Protein AF-A0AB34JUK5-F1 (afdb_monomer)

Nearest PDB structures (foldseek):
  9epv-assembly2_B  TM=6.800E-01  e=1.576E-07  Homo sapiens
  6e2m-assembly1_A  TM=6.430E-01  e=1.017E-07  Homo sapiens
  4o96-assembly1_A  TM=6.439E-01  e=7.305E-05  Escherichia coli O157:H7 str. Sakai
  4lrj-assembly1_A  TM=6.646E-01  e=4.458E-04  Escherichia coli O157:H7
  4lrj-assembly2_B  TM=5.880E-01  e=2.722E-04  Escherichia coli O157:H7

pLDDT: mean 75.39, std 20.02, range [23.09, 98.56]

Solvent-accessible surface area (backbone atoms only — not comparable to full-atom values): 35402 Å² total; per-residue (Å²): 104,75,46,57,36,37,39,28,45,30,59,96,86,41,74,51,77,75,66,43,81,47,79,39,55,63,90,60,52,74,63,56,50,51,51,50,49,50,62,76,40,42,78,62,54,74,77,44,100,74,80,46,77,50,79,50,60,92,61,89,77,93,75,87,81,87,78,93,77,83,88,82,86,81,88,87,84,94,86,82,85,88,81,93,77,84,84,85,89,84,85,89,50,79,70,54,55,52,50,49,50,52,49,49,50,49,46,54,49,49,51,49,49,50,50,50,49,50,50,48,52,51,48,51,52,49,48,50,51,48,52,47,50,47,49,49,46,51,52,47,47,59,54,53,42,30,83,71,78,52,84,66,48,33,40,56,48,29,51,56,15,47,75,77,29,49,81,48,79,81,81,58,79,88,76,92,69,89,84,83,81,67,49,82,47,63,42,103,81,76,46,76,73,58,73,68,68,64,98,85,54,92,72,68,50,43,68,61,71,78,42,51,36,71,57,25,45,57,48,51,56,59,73,43,36,68,57,49,52,56,33,42,78,68,47,33,38,81,41,81,24,66,88,44,62,59,54,65,53,96,90,50,63,88,86,50,34,40,50,50,81,31,34,38,29,22,50,50,84,96,52,86,48,55,72,46,47,58,36,44,36,31,67,31,47,32,52,88,63,61,75,47,50,46,61,53,9,49,56,48,50,55,41,50,51,32,32,71,74,49,30,68,88,52,61,49,31,29,34,37,42,36,24,54,26,24,35,37,44,37,33,44,30,65,46,88,59,86,96,55,58,62,42,28,31,36,30,44,68,74,30,50,43,67,40,67,69,36,36,39,40,53,52,43,61,78,63,35,45,76,82,40,62,55,44,61,40,87,76,63,90,54,52,57,56,77,74,47,76,60,99,55,31,39,30,20,33,35,69,87,38,88,47,34,29,34,40,36,20,24,59,89,46,69,45,54,66,26,51,54,49,33,63,75,57,56,95,48,78,84,53,62,28,69,31,96,82,46,59,90,85,47,47,36,50,44,34,31,26,68,45,64,38,77,67,95,49,67,71,69,46,56,84,23,52,52,44,27,46,40,101,77,4,57,58,44,51,37,40,74,72,43,30,28,54,54,45,51,41,71,95,31,48,30,33,37,68,100,46,97,34,43,31,71,51,77,54,70,44,42,41,45,54,80,46,65,45,61,75,84,62,57,56,73,61,35,46,26,73,68,55,49,53,27,46,80,65,73,33,62,44,63,53,44,59,33,40,41,32,31,6,46,31,46,40,51,41,26,48,76,70,69,48,76,79,43,63,50,48,70,67,81,46,65,70,49,31,49,51,54,52,50,53,49,34,76,75,26,68,68,39,40,54,42,43,56,46,23,59,33,84,77,62,46,48,69,62,44,41,52,53,49,53,57,52,52,54,71,72,54,75,133

Mean predicted aligned error: 18.29 Å

Structure (mmCIF, N/CA/C/O backbone):
data_AF-A0AB34JUK5-F1
#
_entry.id   AF-A0AB34JUK5-F1
#
loop_
_atom_site.group_PDB
_atom_site.id
_atom_site.type_symbol
_atom_site.label_atom_id
_atom_site.label_alt_id
_atom_site.label_comp_id
_atom_site.label_asym_id
_atom_site.label_entity_id
_atom_site.label_seq_id
_atom_site.pdbx_PDB_ins_code
_atom_site.Cartn_x
_atom_site.Cartn_y
_atom_site.Cartn_z
_atom_site.occupancy
_atom_site.B_iso_or_equiv
_atom_site.auth_seq_id
_atom_site.auth_comp_id
_atom_site.auth_asym_id
_atom_site.auth_atom_id
_atom_site.pdbx_PDB_model_num
ATOM 1 N N . MET A 1 1 ? 41.107 -34.429 24.072 1.00 58.53 1 MET A N 1
ATOM 2 C CA . MET A 1 1 ? 41.123 -33.883 25.450 1.00 58.53 1 MET A CA 1
ATOM 3 C C . MET A 1 1 ? 40.743 -34.984 26.445 1.00 58.53 1 MET A C 1
ATOM 5 O O . MET A 1 1 ? 40.212 -35.991 26.010 1.00 58.53 1 MET A O 1
ATOM 9 N N . VAL A 1 2 ? 41.072 -34.882 27.738 1.00 60.91 2 VAL A N 1
ATOM 10 C CA . VAL A 1 2 ? 40.640 -35.874 28.750 1.00 60.91 2 VAL A CA 1
ATOM 11 C C . VAL A 1 2 ? 39.761 -35.155 29.762 1.00 60.91 2 VAL A C 1
ATOM 13 O O . VAL A 1 2 ? 40.220 -34.222 30.422 1.00 60.91 2 VAL A O 1
ATOM 16 N N . ILE A 1 3 ? 38.503 -35.575 29.865 1.00 65.31 3 ILE A N 1
ATOM 17 C CA . ILE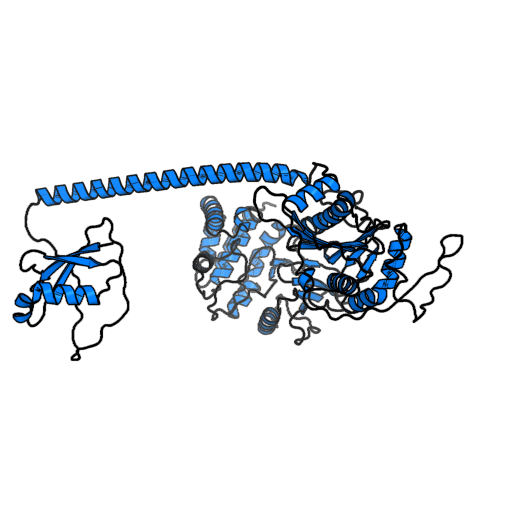 A 1 3 ? 37.527 -35.042 30.810 1.00 65.31 3 ILE A CA 1
ATOM 18 C C . ILE A 1 3 ? 37.673 -35.808 32.119 1.00 65.31 3 ILE A C 1
ATOM 20 O O . ILE A 1 3 ? 37.821 -37.027 32.154 1.00 65.31 3 ILE A O 1
ATOM 24 N N . THR A 1 4 ? 37.676 -35.074 33.220 1.00 69.56 4 THR A N 1
ATOM 25 C CA . THR A 1 4 ? 37.713 -35.644 34.561 1.00 69.56 4 THR A CA 1
ATOM 26 C C . THR A 1 4 ? 36.364 -35.425 35.223 1.00 69.56 4 THR A C 1
ATOM 28 O O . THR A 1 4 ? 35.935 -34.280 35.372 1.00 69.56 4 THR A O 1
ATOM 31 N N . VAL A 1 5 ? 35.764 -36.511 35.693 1.00 75.06 5 VAL A N 1
ATOM 32 C CA . VAL A 1 5 ? 34.534 -36.508 36.485 1.00 75.06 5 VAL A CA 1
ATOM 33 C C . VAL A 1 5 ? 34.794 -37.119 37.855 1.00 75.06 5 VAL A C 1
ATOM 35 O O . VAL A 1 5 ? 35.559 -38.075 37.992 1.00 75.06 5 VAL A O 1
ATOM 38 N N . TRP A 1 6 ? 34.164 -36.557 38.878 1.00 73.44 6 TRP A N 1
ATOM 39 C CA . TRP A 1 6 ? 34.151 -37.119 40.223 1.00 73.44 6 TRP A CA 1
ATOM 40 C C . TRP A 1 6 ? 32.820 -37.811 40.450 1.00 73.44 6 TRP A C 1
ATOM 42 O O . TRP A 1 6 ? 31.777 -37.219 40.188 1.00 73.44 6 TRP A O 1
ATOM 52 N N . VAL A 1 7 ? 32.866 -39.056 40.916 1.00 78.00 7 VAL A N 1
ATOM 53 C CA . VAL A 1 7 ? 31.690 -39.899 41.116 1.00 78.00 7 VAL A CA 1
ATOM 54 C C . VAL A 1 7 ? 31.683 -40.446 42.537 1.00 78.00 7 VAL A C 1
ATOM 56 O O . VAL A 1 7 ? 32.685 -40.988 42.992 1.00 78.00 7 VAL A O 1
ATOM 59 N N . GLN A 1 8 ? 30.558 -40.333 43.240 1.00 80.62 8 GLN A N 1
ATOM 60 C CA . GLN A 1 8 ? 30.388 -40.901 44.582 1.00 80.62 8 GLN A CA 1
ATOM 61 C C . GLN A 1 8 ? 29.107 -41.731 44.657 1.00 80.62 8 GLN A C 1
ATOM 63 O O . GLN A 1 8 ? 28.057 -41.286 44.190 1.00 80.62 8 GLN A O 1
ATOM 68 N N . LEU A 1 9 ? 29.191 -42.918 45.266 1.00 77.19 9 LEU A N 1
ATOM 69 C CA . LEU A 1 9 ? 28.022 -43.744 45.572 1.00 77.19 9 LEU A CA 1
ATOM 70 C C . LEU A 1 9 ? 27.223 -43.122 46.714 1.00 77.19 9 LEU A C 1
ATOM 72 O O . LEU A 1 9 ? 27.810 -42.648 47.683 1.00 77.19 9 LEU A O 1
ATOM 76 N N . LEU A 1 10 ? 25.897 -43.183 46.643 1.00 68.75 10 LEU A N 1
ATOM 77 C CA . LEU A 1 10 ? 25.012 -42.756 47.725 1.00 68.75 10 LEU A CA 1
ATOM 78 C C . LEU A 1 10 ? 24.139 -43.923 48.218 1.00 68.75 10 LEU A C 1
ATOM 80 O O . LEU A 1 10 ? 23.618 -44.698 47.412 1.00 68.75 10 LEU A O 1
ATOM 84 N N . ARG A 1 11 ? 23.909 -44.000 49.537 1.00 65.50 11 ARG A N 1
ATOM 85 C CA . ARG A 1 11 ? 22.884 -44.849 50.176 1.00 65.50 11 ARG A CA 1
ATOM 86 C C . ARG A 1 11 ? 21.903 -43.967 50.922 1.00 65.50 11 ARG A C 1
ATOM 88 O O . ARG A 1 11 ? 22.299 -43.244 51.830 1.00 65.50 11 ARG A O 1
ATOM 95 N N . GLY A 1 12 ? 20.629 -44.013 50.537 1.00 64.31 12 GLY A N 1
ATOM 96 C CA . GLY A 1 12 ? 19.606 -43.155 51.146 1.00 64.31 12 GLY A CA 1
ATOM 97 C C . GLY A 1 12 ? 19.957 -41.662 51.074 1.00 64.31 12 GLY A C 1
ATOM 98 O O . GLY A 1 12 ? 19.704 -40.934 52.025 1.00 64.31 12 GLY A O 1
ATOM 99 N N . GLY A 1 13 ? 20.608 -41.225 49.989 1.00 59.72 13 GLY A N 1
ATOM 100 C CA . GLY A 1 13 ? 21.050 -39.839 49.797 1.00 59.72 13 GLY A CA 1
ATOM 101 C C . GLY A 1 13 ? 22.352 -39.450 50.510 1.00 59.72 13 GLY A C 1
ATOM 102 O O . GLY A 1 13 ? 22.841 -38.346 50.289 1.00 59.72 13 GLY A O 1
ATOM 103 N N . GLN A 1 14 ? 22.955 -40.329 51.318 1.00 58.97 14 GLN A N 1
ATOM 104 C CA . GLN A 1 14 ? 24.254 -40.072 51.949 1.00 58.97 14 GLN A CA 1
ATOM 105 C C . GLN A 1 14 ? 25.402 -40.712 51.171 1.00 58.97 14 GLN A C 1
ATOM 107 O O . GLN A 1 14 ? 25.322 -41.880 50.792 1.00 58.97 14 GLN A O 1
ATOM 112 N N . GLY A 1 15 ? 26.482 -39.955 50.964 1.00 69.19 15 GLY A N 1
ATOM 113 C CA . GLY A 1 15 ? 27.690 -40.436 50.298 1.00 69.19 15 GLY A CA 1
ATOM 114 C C . GLY A 1 15 ? 28.349 -41.590 51.046 1.00 69.19 15 GLY A C 1
ATOM 115 O O . GLY A 1 15 ? 28.680 -41.469 52.223 1.00 69.19 15 GLY A O 1
ATOM 116 N N . ILE A 1 16 ? 28.551 -42.707 50.354 1.00 71.75 16 ILE A N 1
ATOM 117 C CA . ILE A 1 16 ? 29.291 -43.865 50.844 1.00 71.75 16 ILE A CA 1
ATOM 118 C C . ILE A 1 16 ? 30.715 -43.778 50.302 1.00 71.75 16 ILE A C 1
ATOM 120 O O . ILE A 1 16 ? 30.933 -43.816 49.090 1.00 71.75 16 ILE A O 1
ATOM 124 N N . GLY A 1 17 ? 31.690 -43.707 51.204 1.00 78.06 17 GLY A N 1
ATOM 125 C CA . GLY A 1 17 ? 33.100 -43.604 50.832 1.00 78.06 17 GLY A CA 1
ATOM 126 C C . GLY A 1 17 ? 33.461 -42.255 50.210 1.00 78.06 17 G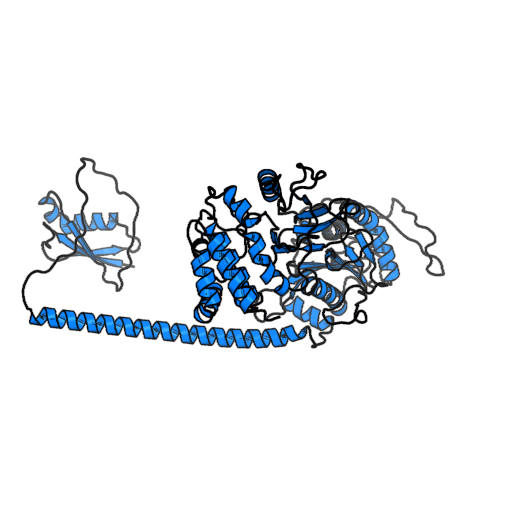LY A C 1
ATOM 127 O O . GLY A 1 17 ? 32.653 -41.331 50.158 1.00 78.06 17 GLY A O 1
ATOM 128 N N . THR A 1 18 ? 34.706 -42.116 49.771 1.00 77.50 18 THR A N 1
ATOM 129 C CA . THR A 1 18 ? 35.200 -40.902 49.110 1.00 77.50 18 THR A CA 1
ATOM 130 C C . THR A 1 18 ? 34.842 -40.901 47.621 1.00 77.50 18 THR A C 1
ATOM 132 O O . THR A 1 18 ? 34.893 -41.967 47.008 1.00 77.50 18 THR A O 1
ATOM 135 N N . PRO A 1 19 ? 34.530 -39.740 47.010 1.00 80.94 19 PRO A N 1
ATOM 136 C CA . PRO A 1 19 ? 34.344 -39.644 45.564 1.00 80.94 19 PRO A CA 1
ATOM 137 C C . PRO A 1 19 ? 35.568 -40.168 44.798 1.00 80.94 19 PRO A C 1
ATOM 139 O O . PRO A 1 19 ? 36.696 -39.749 45.068 1.00 80.94 19 PRO A O 1
ATOM 142 N N . SER A 1 20 ? 35.345 -41.049 43.824 1.00 80.88 20 SER A N 1
ATOM 143 C CA . SER A 1 20 ? 36.381 -41.535 42.911 1.00 80.88 20 SER A CA 1
ATOM 144 C C . SER A 1 20 ? 36.470 -40.652 41.677 1.00 80.88 20 SER A C 1
ATOM 146 O O . SER A 1 20 ? 35.473 -40.141 41.164 1.00 80.88 20 SER A O 1
ATOM 148 N N . LYS A 1 21 ? 37.690 -40.488 41.173 1.00 85.25 21 LYS A N 1
ATOM 149 C CA . LYS A 1 21 ? 37.976 -39.703 39.977 1.00 85.25 21 LYS A CA 1
ATOM 150 C C . LYS A 1 21 ? 38.015 -40.618 38.759 1.00 85.25 21 LYS A C 1
ATOM 152 O O . LYS A 1 21 ? 38.932 -41.423 38.634 1.00 85.25 21 LYS A O 1
ATOM 157 N N . ILE A 1 22 ? 37.086 -40.440 37.829 1.00 84.38 22 ILE A N 1
ATOM 158 C CA . ILE A 1 22 ? 37.055 -41.177 36.565 1.00 84.38 22 ILE A CA 1
ATOM 159 C C . ILE A 1 22 ? 37.508 -40.245 35.437 1.00 84.38 22 ILE A C 1
ATOM 161 O O . ILE A 1 22 ? 37.057 -39.104 35.315 1.00 84.38 22 ILE A O 1
ATOM 165 N N . LYS A 1 23 ? 38.456 -40.723 34.628 1.00 83.06 23 LYS A N 1
ATOM 166 C CA . LYS A 1 23 ? 38.954 -40.012 33.446 1.00 83.06 23 LYS A CA 1
ATOM 167 C C . LYS A 1 23 ? 38.313 -40.603 32.201 1.00 83.06 23 LYS A C 1
ATOM 169 O O . LYS A 1 23 ? 38.402 -41.807 31.985 1.00 83.06 23 LYS A O 1
ATOM 174 N N . LEU A 1 24 ? 37.723 -39.742 31.387 1.00 77.19 24 LEU A N 1
ATOM 175 C CA . LEU A 1 24 ? 37.098 -40.085 30.119 1.00 77.19 24 LEU A CA 1
ATOM 176 C C . LEU A 1 24 ? 37.814 -39.365 28.980 1.00 77.19 24 LEU A C 1
ATOM 178 O O . LEU A 1 24 ? 38.329 -38.258 29.152 1.00 77.19 24 LEU A O 1
ATOM 182 N N . ASN A 1 25 ? 37.864 -39.996 27.815 1.00 81.50 25 ASN A N 1
ATOM 183 C CA . ASN A 1 25 ? 38.419 -39.363 26.626 1.00 81.50 25 ASN A CA 1
ATOM 184 C C . ASN A 1 25 ? 37.433 -38.333 26.060 1.00 81.50 25 ASN A C 1
ATOM 186 O O . ASN A 1 25 ? 36.233 -38.378 26.321 1.00 81.50 25 ASN A O 1
ATOM 190 N N . ASP A 1 26 ? 37.944 -37.401 25.269 1.00 66.31 26 ASP A N 1
ATOM 191 C CA . ASP A 1 26 ? 37.124 -36.470 24.496 1.00 66.31 26 ASP A CA 1
ATOM 192 C C . ASP A 1 26 ? 36.125 -37.225 23.626 1.00 66.31 26 ASP A C 1
ATOM 194 O O . ASP A 1 26 ? 36.513 -38.175 22.946 1.00 66.31 26 ASP A O 1
ATOM 198 N N . GLY A 1 27 ? 34.867 -36.793 23.643 1.00 66.81 27 GLY A N 1
ATOM 199 C CA . GLY A 1 27 ? 33.792 -37.459 22.911 1.00 66.81 27 GLY A CA 1
ATOM 200 C C . GLY A 1 27 ? 33.271 -38.748 23.554 1.00 66.81 27 GLY A C 1
ATOM 201 O O . GLY A 1 27 ? 32.472 -39.424 22.918 1.00 66.81 27 GLY A O 1
ATOM 202 N N . SER A 1 28 ? 33.693 -39.084 24.783 1.00 71.06 28 SER A N 1
ATOM 203 C CA . SER A 1 28 ? 33.072 -40.182 25.543 1.00 71.06 28 SER A CA 1
ATOM 204 C C . SER A 1 28 ? 31.630 -39.830 25.894 1.00 71.06 28 SER A C 1
ATOM 206 O O . SER A 1 28 ? 31.349 -38.695 26.291 1.00 71.06 28 SER A O 1
ATOM 208 N N . ASP A 1 29 ? 30.740 -40.808 25.799 1.00 71.19 29 ASP A N 1
ATOM 209 C CA . ASP A 1 29 ? 29.319 -40.631 26.082 1.00 71.19 29 ASP A CA 1
ATOM 210 C C . ASP A 1 29 ? 28.918 -41.164 27.475 1.00 71.19 29 ASP A C 1
ATOM 212 O O . ASP A 1 29 ? 29.742 -41.513 28.332 1.00 71.19 29 ASP A O 1
ATOM 216 N N . VAL A 1 30 ? 27.611 -41.178 27.740 1.00 65.19 30 VAL A N 1
ATOM 217 C CA . VAL A 1 30 ? 27.040 -41.637 29.014 1.00 65.19 30 VAL A CA 1
ATOM 218 C C . VAL A 1 30 ? 27.307 -43.128 29.255 1.00 65.19 30 VAL A C 1
ATOM 220 O O . VAL A 1 30 ? 27.376 -43.563 30.409 1.00 65.19 30 VAL A O 1
ATOM 223 N N . ASP A 1 31 ? 27.505 -43.918 28.207 1.00 71.00 31 ASP A N 1
ATOM 224 C CA . ASP A 1 31 ? 27.699 -45.361 28.304 1.00 71.00 31 ASP A CA 1
ATOM 225 C C . ASP A 1 31 ? 29.140 -45.695 28.649 1.00 71.00 31 ASP A C 1
ATOM 227 O O . ASP A 1 31 ? 29.388 -46.562 29.497 1.00 71.00 31 ASP A O 1
ATOM 231 N N . ASP A 1 32 ? 30.078 -44.928 28.098 1.00 77.31 32 ASP A N 1
ATOM 232 C CA . ASP A 1 32 ? 31.473 -44.937 28.520 1.00 77.31 32 ASP A CA 1
ATOM 233 C C . ASP A 1 32 ? 31.603 -44.577 30.005 1.00 77.31 32 ASP A C 1
ATOM 235 O O . ASP A 1 32 ? 32.294 -45.275 30.758 1.00 77.31 32 ASP A O 1
ATOM 239 N N . LEU A 1 33 ? 30.867 -43.556 30.469 1.00 78.44 33 LEU A N 1
ATOM 240 C CA . LEU A 1 33 ? 30.806 -43.208 31.890 1.00 78.44 33 LEU A CA 1
ATOM 241 C C . LEU A 1 33 ? 30.217 -44.353 32.727 1.00 78.44 33 LEU A C 1
ATOM 243 O O . LEU A 1 33 ? 30.803 -44.741 33.739 1.00 78.44 33 LEU A O 1
ATOM 247 N N . ARG A 1 34 ? 29.087 -44.940 32.317 1.00 75.50 34 ARG A N 1
ATOM 248 C CA . ARG A 1 34 ? 28.459 -46.067 33.034 1.00 75.50 34 ARG A CA 1
ATOM 249 C C . ARG A 1 34 ? 29.386 -47.273 33.122 1.00 75.50 34 ARG A C 1
ATOM 251 O O . ARG A 1 34 ? 29.448 -47.921 34.168 1.00 75.50 34 ARG A O 1
ATOM 258 N N . LYS A 1 35 ? 30.107 -47.583 32.046 1.00 79.75 35 LYS A N 1
ATOM 259 C CA . LYS A 1 35 ? 31.078 -48.679 32.005 1.00 79.75 35 LYS A CA 1
ATOM 260 C C . LYS A 1 35 ? 32.249 -48.399 32.941 1.00 79.75 35 LYS A C 1
ATOM 262 O O . LYS A 1 35 ? 32.609 -49.277 33.722 1.00 79.75 35 LYS A O 1
ATOM 267 N N . ALA A 1 36 ? 32.782 -47.179 32.923 1.00 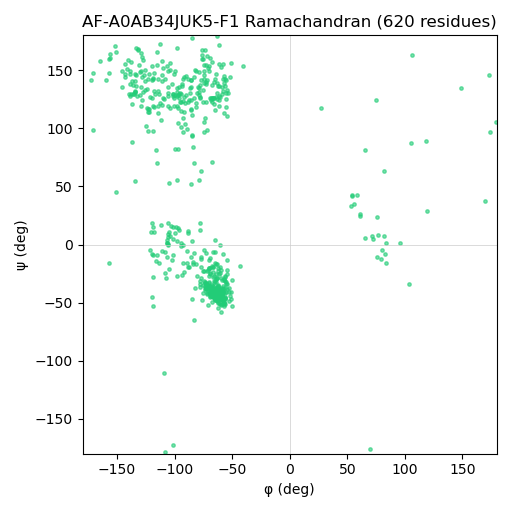82.38 36 ALA A N 1
ATOM 268 C CA . ALA A 1 36 ? 33.856 -46.770 33.819 1.00 82.38 36 ALA A CA 1
ATOM 269 C C . ALA A 1 36 ? 33.430 -46.826 35.296 1.00 82.38 36 ALA A C 1
ATOM 271 O O . ALA A 1 36 ? 34.163 -47.365 36.119 1.00 82.38 36 ALA A O 1
ATOM 272 N N . VAL A 1 37 ? 32.214 -46.376 35.628 1.00 81.19 37 VAL A N 1
ATOM 273 C CA . VAL A 1 37 ? 31.656 -46.467 36.989 1.00 81.19 37 VAL A CA 1
ATOM 274 C C . VAL A 1 37 ? 31.463 -47.921 37.422 1.00 81.19 37 VAL A C 1
ATOM 276 O O . VAL A 1 37 ? 31.803 -48.271 38.548 1.00 81.19 37 VAL A O 1
ATOM 279 N N . LYS A 1 38 ? 30.959 -48.797 36.544 1.00 80.62 38 LYS A N 1
ATOM 280 C CA . LYS A 1 38 ? 30.813 -50.228 36.861 1.00 80.62 38 LYS A CA 1
ATOM 281 C C . LYS A 1 38 ? 32.150 -50.903 37.144 1.00 80.62 38 LYS A C 1
ATOM 283 O O . LYS A 1 38 ? 32.190 -51.797 37.977 1.00 80.62 38 LYS A O 1
ATOM 288 N N . VAL A 1 39 ? 33.216 -50.499 36.455 1.00 84.94 39 VAL A N 1
ATOM 289 C CA . VAL A 1 39 ? 34.569 -51.011 36.703 1.00 84.94 39 VAL A CA 1
ATOM 290 C C . VAL A 1 39 ? 35.096 -50.481 38.035 1.00 84.94 39 VAL A C 1
ATOM 292 O O . VAL A 1 39 ? 35.480 -51.279 38.890 1.00 84.94 39 VAL A O 1
ATOM 295 N N . GLU A 1 40 ? 35.037 -49.162 38.228 1.00 86.06 40 GLU A N 1
ATOM 296 C CA . GLU A 1 40 ? 35.555 -48.465 39.412 1.00 86.06 40 GLU A CA 1
ATOM 297 C C . GLU A 1 40 ? 34.880 -48.941 40.705 1.00 86.06 40 GLU A C 1
ATOM 299 O O . GLU A 1 40 ? 35.549 -49.191 41.703 1.00 86.06 40 GLU A O 1
ATOM 304 N N . PHE A 1 41 ? 33.561 -49.142 40.667 1.00 83.06 41 PHE A N 1
ATOM 305 C CA . PHE A 1 41 ? 32.769 -49.534 41.831 1.00 83.06 41 PHE A CA 1
ATOM 306 C C . PHE A 1 41 ? 32.320 -51.002 41.801 1.00 83.06 41 PHE A C 1
ATOM 308 O O . PHE A 1 41 ? 31.391 -51.381 42.514 1.00 83.06 41 PHE A O 1
ATOM 315 N N . SER A 1 42 ? 32.961 -51.844 40.985 1.00 79.31 42 SER A N 1
ATOM 316 C CA . SER A 1 42 ? 32.562 -53.245 40.748 1.00 79.31 42 SER A CA 1
ATOM 317 C C . SER A 1 42 ? 32.377 -54.056 42.035 1.00 79.31 42 SER A C 1
ATOM 319 O O . SER A 1 42 ? 31.372 -54.748 42.185 1.00 79.31 42 SER A O 1
ATOM 321 N N . ASN A 1 43 ? 33.299 -53.926 42.992 1.00 77.75 43 ASN A N 1
ATOM 322 C CA . ASN A 1 43 ? 33.230 -54.636 44.271 1.00 77.75 43 ASN A CA 1
ATOM 323 C C . ASN A 1 43 ? 32.129 -54.091 45.196 1.00 77.75 43 ASN A C 1
ATOM 325 O O . ASN A 1 43 ? 31.493 -54.864 45.907 1.00 77.75 43 ASN A O 1
ATOM 329 N N . GLN A 1 44 ? 31.883 -52.775 45.191 1.00 74.06 44 GLN A N 1
ATOM 330 C CA . GLN A 1 44 ? 30.832 -52.177 46.020 1.00 74.06 44 GLN A CA 1
ATOM 331 C C . GLN A 1 44 ? 29.442 -52.458 45.440 1.00 74.06 44 GLN A C 1
ATOM 333 O O . GLN A 1 44 ? 28.532 -52.822 46.178 1.00 74.06 44 GLN A O 1
ATOM 338 N N . LEU A 1 45 ? 29.271 -52.366 44.119 1.00 71.50 45 LEU A N 1
ATOM 339 C CA . LEU A 1 45 ? 27.986 -52.580 43.448 1.00 71.50 45 LEU A CA 1
ATOM 340 C C . LEU A 1 45 ? 27.485 -54.031 43.544 1.00 71.50 45 LEU A C 1
ATOM 342 O O . LEU A 1 45 ? 26.281 -54.240 43.492 1.00 71.50 45 LEU A O 1
ATOM 346 N N . GLN A 1 46 ? 28.361 -55.024 43.748 1.00 68.38 46 GLN A N 1
ATOM 347 C CA . GLN A 1 46 ? 27.941 -56.415 43.993 1.00 68.38 46 GLN A CA 1
ATOM 348 C C . GLN A 1 46 ? 27.200 -56.606 45.325 1.00 68.38 46 GLN A C 1
ATOM 350 O O . GLN A 1 46 ? 26.490 -57.594 45.490 1.00 68.38 46 GLN A O 1
ATOM 355 N N . THR A 1 47 ? 27.352 -55.676 46.272 1.00 59.44 47 THR A N 1
ATOM 356 C CA . THR A 1 47 ? 26.716 -55.760 47.597 1.00 59.44 47 THR A CA 1
ATOM 357 C C . THR A 1 47 ? 25.420 -54.959 47.725 1.00 59.44 47 THR A C 1
ATOM 359 O O . THR A 1 47 ? 24.838 -54.924 48.810 1.00 59.44 47 THR A O 1
ATOM 362 N N . TYR A 1 48 ? 24.952 -54.321 46.645 1.00 58.44 48 TYR A N 1
ATOM 363 C CA . TYR A 1 48 ? 23.786 -53.438 46.676 1.00 58.44 48 TYR A CA 1
ATOM 364 C C . TYR A 1 48 ? 22.831 -53.713 45.511 1.00 58.44 48 TYR A C 1
ATOM 366 O O . TYR A 1 48 ? 23.238 -53.704 44.354 1.00 58.44 48 TYR A O 1
ATOM 374 N N . ASP A 1 49 ? 21.540 -53.859 45.816 1.00 44.78 49 ASP A N 1
ATOM 375 C CA . ASP A 1 49 ? 20.494 -54.068 44.802 1.00 44.78 49 ASP A CA 1
ATOM 376 C C . ASP A 1 49 ? 20.219 -52.803 43.960 1.00 44.78 49 ASP A C 1
ATOM 378 O O . ASP A 1 49 ? 19.704 -52.887 42.846 1.00 44.78 49 ASP A O 1
ATOM 382 N N . ALA A 1 50 ? 20.572 -51.617 44.478 1.00 50.12 50 ALA A N 1
ATOM 383 C CA . ALA A 1 50 ? 20.504 -50.336 43.775 1.00 50.12 50 ALA A CA 1
ATOM 384 C C . ALA A 1 50 ? 21.475 -49.306 44.383 1.00 50.12 50 ALA A C 1
ATOM 386 O O . ALA A 1 50 ? 21.693 -49.290 45.596 1.00 50.12 50 ALA A O 1
ATOM 387 N N . ALA A 1 51 ? 22.014 -48.408 43.554 1.00 54.56 51 ALA A N 1
ATOM 388 C CA . ALA A 1 51 ? 22.883 -47.312 43.984 1.00 54.56 51 ALA A CA 1
ATOM 389 C C . ALA A 1 51 ? 22.557 -46.010 43.239 1.00 54.56 51 ALA A C 1
ATOM 391 O O . ALA A 1 51 ? 22.183 -46.028 42.066 1.00 54.56 51 ALA A O 1
ATOM 392 N N . GLN A 1 52 ? 22.720 -44.881 43.927 1.00 56.75 52 GLN A N 1
ATOM 393 C CA . GLN A 1 52 ? 22.646 -43.540 43.342 1.00 56.75 52 GLN A CA 1
ATOM 394 C C . GLN A 1 52 ? 24.058 -42.970 43.185 1.00 56.75 52 GLN A C 1
ATOM 396 O O . GLN A 1 52 ? 24.949 -43.300 43.969 1.00 56.75 52 GLN A O 1
ATOM 401 N N . LEU A 1 53 ? 24.261 -42.119 42.179 1.00 58.38 53 LEU A N 1
ATOM 402 C CA . LEU A 1 53 ? 25.560 -41.525 41.866 1.00 58.38 53 LEU A CA 1
ATOM 403 C C . LEU A 1 53 ? 25.449 -40.006 41.866 1.00 58.38 53 LEU A C 1
ATOM 405 O O . LEU A 1 53 ? 24.538 -39.455 41.252 1.00 58.38 53 LEU A O 1
ATOM 409 N N . ASN A 1 54 ? 26.404 -39.345 42.510 1.00 51.34 54 ASN A N 1
ATOM 410 C CA . ASN A 1 54 ? 26.618 -37.912 42.348 1.00 51.34 54 ASN A CA 1
ATOM 411 C C . ASN A 1 54 ? 27.796 -37.696 41.392 1.00 51.34 54 ASN A C 1
ATOM 413 O O . ASN A 1 54 ? 28.859 -38.269 41.634 1.00 51.34 54 ASN A O 1
ATOM 417 N N . VAL A 1 55 ? 27.604 -36.920 40.320 1.00 55.38 55 VAL A N 1
ATOM 418 C CA . VAL A 1 55 ? 28.627 -36.670 39.294 1.00 55.38 55 VAL A CA 1
ATOM 419 C C . VAL A 1 55 ? 28.902 -35.175 39.191 1.00 55.38 55 VAL A C 1
ATOM 421 O O . VAL A 1 55 ? 27.981 -34.392 38.976 1.00 55.38 55 VAL A O 1
ATOM 424 N N . SER A 1 56 ? 30.169 -34.778 39.301 1.00 53.69 56 SER A N 1
ATOM 425 C CA . SER A 1 56 ? 30.588 -33.386 39.113 1.00 53.69 56 SER A CA 1
ATOM 426 C C . SER A 1 56 ? 31.837 -33.272 38.236 1.00 53.69 56 SER A C 1
ATOM 428 O O . SER A 1 56 ? 32.768 -34.079 38.319 1.00 53.69 56 SER A O 1
ATOM 430 N N . THR A 1 57 ? 31.863 -32.261 37.365 1.00 48.25 57 THR A N 1
ATOM 431 C CA . THR A 1 57 ? 33.020 -31.919 36.524 1.00 48.25 57 THR A CA 1
ATOM 432 C C . THR A 1 57 ? 33.755 -30.718 37.098 1.00 48.25 57 THR A C 1
ATOM 434 O O . THR A 1 57 ? 33.143 -29.732 37.497 1.00 48.25 57 THR A O 1
ATOM 437 N N . ALA A 1 58 ? 35.086 -30.762 37.090 1.00 43.53 58 ALA A N 1
ATOM 438 C CA . ALA A 1 58 ? 35.916 -29.633 37.502 1.00 43.53 58 ALA A CA 1
ATOM 439 C C . ALA A 1 58 ? 36.092 -28.633 36.343 1.00 43.53 58 ALA A C 1
ATOM 441 O O . ALA A 1 58 ? 37.171 -28.550 35.760 1.00 43.53 58 ALA A O 1
ATOM 442 N N . ARG A 1 59 ? 35.027 -27.911 35.979 1.00 38.47 59 ARG A N 1
ATOM 443 C CA . ARG A 1 59 ? 35.088 -26.657 35.211 1.00 38.47 59 ARG A CA 1
ATOM 444 C C . ARG A 1 59 ? 33.966 -25.729 35.671 1.00 38.47 59 ARG A C 1
ATOM 446 O O . ARG A 1 59 ? 32.856 -26.177 35.928 1.00 38.47 59 ARG A O 1
ATOM 453 N N . GLU A 1 60 ? 34.328 -24.465 35.848 1.00 39.56 60 GLU A N 1
ATOM 454 C CA . GLU A 1 60 ? 33.485 -23.368 36.318 1.00 39.56 60 GLU A CA 1
ATOM 455 C C . GLU A 1 60 ? 32.247 -23.181 35.422 1.00 39.56 60 GLU A C 1
ATOM 457 O O . GLU A 1 60 ? 32.338 -23.321 34.206 1.00 39.56 60 GLU A O 1
ATOM 462 N N . SER A 1 61 ? 31.123 -22.809 36.046 1.00 32.41 61 SER A N 1
ATOM 463 C CA . SER A 1 61 ? 29.770 -22.610 35.493 1.00 32.41 61 SER A CA 1
ATOM 464 C C . SER A 1 61 ? 28.969 -23.880 35.152 1.00 32.41 61 SER A C 1
ATOM 466 O O . SER A 1 61 ? 29.392 -24.765 34.417 1.00 32.41 61 SER A O 1
ATOM 468 N N . SER A 1 62 ? 27.781 -23.963 35.751 1.00 30.55 62 SER A N 1
ATOM 469 C CA . SER A 1 62 ? 26.754 -24.972 35.508 1.00 30.55 62 SER A CA 1
ATOM 470 C C . SER A 1 62 ? 26.059 -24.708 34.170 1.00 30.55 62 SER A C 1
ATOM 472 O O . SER A 1 62 ? 25.131 -23.902 34.111 1.00 30.55 62 SER A O 1
ATOM 474 N N . GLU A 1 63 ? 26.482 -25.391 33.112 1.00 26.20 63 GLU A N 1
ATOM 475 C CA . GLU A 1 63 ? 25.668 -25.578 31.908 1.00 26.20 63 GLU A CA 1
ATOM 476 C C . GLU A 1 63 ? 25.023 -26.968 31.945 1.00 26.20 63 GLU A C 1
ATOM 478 O O . GLU A 1 63 ? 25.675 -27.980 32.208 1.00 26.20 63 GLU A O 1
ATOM 483 N N . TYR A 1 64 ? 23.707 -26.994 31.738 1.00 30.72 64 TYR A N 1
ATOM 484 C CA . TYR A 1 64 ? 22.892 -28.202 31.714 1.00 30.72 64 TYR A CA 1
ATOM 485 C C . TYR A 1 64 ? 23.012 -28.862 30.338 1.00 30.72 64 TYR A C 1
ATOM 487 O O . TYR A 1 64 ? 22.674 -28.255 29.326 1.00 30.72 64 TYR A O 1
ATOM 495 N N . LEU A 1 65 ? 23.467 -30.113 30.304 1.00 27.33 65 LEU A N 1
ATOM 496 C CA . LEU A 1 65 ? 23.380 -30.973 29.125 1.00 27.33 65 LEU A CA 1
ATOM 497 C C . LEU A 1 65 ? 22.144 -31.867 29.271 1.00 27.33 65 LEU A C 1
ATOM 499 O O . LEU A 1 65 ? 22.153 -32.818 30.053 1.00 27.33 65 LEU A O 1
ATOM 503 N N . GLU A 1 66 ? 21.080 -31.558 28.527 1.00 26.81 66 GLU A N 1
ATOM 504 C CA . GLU A 1 66 ? 20.009 -32.518 28.243 1.00 26.81 66 GLU A CA 1
ATOM 505 C C . GLU A 1 66 ? 20.520 -33.517 27.199 1.00 26.81 66 GLU A C 1
ATOM 507 O O . GLU A 1 66 ? 20.948 -33.135 26.111 1.00 26.81 66 GLU A O 1
ATOM 512 N N . LEU A 1 67 ? 20.496 -34.806 27.536 1.00 29.39 67 LEU A N 1
ATOM 513 C CA . LEU A 1 67 ? 20.824 -35.889 26.615 1.00 29.39 67 LEU A CA 1
ATOM 514 C C . LEU A 1 67 ? 19.632 -36.837 26.545 1.00 29.39 67 LEU A C 1
ATOM 516 O O . LEU A 1 67 ? 19.425 -37.694 27.404 1.00 29.39 67 LEU A O 1
ATOM 520 N N . ASP A 1 68 ? 18.840 -36.628 25.500 1.00 28.97 68 ASP A N 1
ATOM 521 C CA . ASP A 1 68 ? 17.719 -37.464 25.103 1.00 28.97 68 ASP A CA 1
ATOM 522 C C . ASP A 1 68 ? 18.264 -38.615 24.243 1.00 28.97 68 ASP A C 1
ATOM 524 O O . ASP A 1 68 ? 18.476 -38.452 23.044 1.00 28.97 68 ASP A O 1
ATOM 528 N N . GLN A 1 69 ? 18.573 -39.764 24.859 1.00 26.75 69 GLN A N 1
ATOM 529 C CA . GLN A 1 69 ? 18.472 -41.089 24.229 1.00 26.75 69 GLN A CA 1
ATOM 530 C C . GLN A 1 69 ? 18.714 -42.236 25.220 1.00 26.75 69 GLN A C 1
ATOM 532 O O . GLN A 1 69 ? 19.523 -42.186 26.144 1.00 26.75 69 GLN A O 1
ATOM 537 N N . THR A 1 70 ? 17.928 -43.288 25.024 1.00 28.30 70 THR A N 1
ATOM 538 C CA . THR A 1 70 ? 17.728 -44.432 25.908 1.00 28.30 70 THR A CA 1
ATOM 539 C C . THR A 1 70 ? 18.787 -45.507 25.664 1.00 28.30 70 THR A C 1
ATOM 541 O O . THR A 1 70 ? 18.854 -46.069 24.576 1.00 28.30 70 THR A O 1
ATOM 544 N N . LEU A 1 71 ? 19.516 -45.914 26.704 1.00 25.50 71 LEU A N 1
ATOM 545 C CA . LEU A 1 71 ? 20.086 -47.262 26.753 1.00 25.50 71 LEU A CA 1
ATOM 546 C C . LEU A 1 71 ? 19.027 -48.217 27.302 1.00 25.50 71 LEU A C 1
ATOM 548 O O . LEU A 1 71 ? 18.868 -48.371 28.516 1.00 25.50 71 LEU A O 1
ATOM 552 N N . ASN A 1 72 ? 18.286 -48.849 26.398 1.00 26.25 72 ASN A N 1
ATOM 553 C CA . ASN A 1 72 ? 17.438 -49.981 26.736 1.00 26.25 72 ASN A CA 1
ATOM 554 C C . ASN A 1 72 ? 18.272 -51.259 26.823 1.00 26.25 72 ASN A C 1
ATOM 556 O O . ASN A 1 72 ? 19.012 -51.602 25.905 1.00 26.25 72 ASN A O 1
ATOM 560 N N . GLY A 1 73 ? 18.083 -51.988 27.920 1.00 23.09 73 GLY A N 1
ATOM 561 C CA . GLY A 1 73 ? 18.624 -53.328 28.087 1.00 23.09 73 GLY A CA 1
ATOM 562 C C . GLY A 1 73 ? 18.520 -53.893 29.497 1.00 23.09 73 GLY A C 1
ATOM 563 O O . GLY A 1 73 ? 19.472 -54.536 29.911 1.00 23.09 73 GLY A O 1
ATOM 564 N N . LEU A 1 74 ? 17.430 -53.640 30.239 1.00 24.28 74 LEU A N 1
ATOM 565 C CA . LEU A 1 74 ? 16.938 -54.517 31.320 1.00 24.28 74 LEU A CA 1
ATOM 566 C C . LEU A 1 74 ? 15.548 -54.044 31.809 1.00 24.28 74 LEU A C 1
ATOM 568 O O . LEU A 1 74 ? 15.411 -53.098 32.576 1.00 24.28 74 LEU A O 1
ATOM 572 N N . GLN A 1 75 ? 14.517 -54.709 31.285 1.00 23.09 75 GLN A N 1
ATOM 573 C CA . GLN A 1 75 ? 13.114 -54.751 31.740 1.00 23.09 75 GLN A CA 1
ATOM 574 C C . GLN A 1 75 ? 13.011 -55.479 33.108 1.00 23.09 75 GLN A C 1
ATOM 576 O O . GLN A 1 75 ? 13.880 -56.293 33.394 1.00 23.09 75 GLN A O 1
ATOM 581 N N . THR A 1 76 ? 12.032 -55.341 34.017 1.00 26.34 76 THR A N 1
ATOM 582 C CA . THR A 1 76 ? 10.694 -54.707 34.121 1.00 26.34 76 THR A CA 1
ATOM 583 C C . THR A 1 76 ? 10.376 -54.535 35.622 1.00 26.34 76 THR A C 1
ATOM 585 O O . THR A 1 76 ? 10.645 -55.453 36.391 1.00 26.34 76 THR A O 1
ATOM 588 N N . SER A 1 77 ? 9.749 -53.449 36.085 1.00 29.05 77 SER A N 1
ATOM 589 C CA . SER A 1 77 ? 8.325 -53.409 36.487 1.00 29.05 77 SER A CA 1
ATOM 590 C C . SER A 1 77 ? 8.015 -52.042 37.137 1.00 29.05 77 SER A C 1
ATOM 592 O O . SER A 1 77 ? 8.902 -51.475 37.778 1.00 29.05 77 SER A O 1
ATOM 594 N N . PRO A 1 78 ? 6.804 -51.476 36.965 1.00 34.22 78 PRO A N 1
ATOM 595 C CA . PRO A 1 78 ? 6.552 -50.045 37.050 1.00 34.22 78 PRO A CA 1
ATOM 596 C C . PRO A 1 78 ? 5.945 -49.637 38.397 1.00 34.22 78 PRO A C 1
ATOM 598 O O . PRO A 1 78 ? 4.837 -50.064 38.717 1.00 34.22 78 PRO A O 1
ATOM 601 N N . ARG A 1 79 ? 6.644 -48.774 39.149 1.00 32.47 79 ARG A N 1
ATOM 602 C CA . ARG A 1 79 ? 6.087 -47.746 40.061 1.00 32.47 79 ARG A CA 1
ATOM 603 C C . ARG A 1 79 ? 7.217 -47.072 40.851 1.00 32.47 79 ARG A C 1
ATOM 605 O O . ARG A 1 79 ? 7.639 -47.607 41.868 1.00 32.47 79 ARG A O 1
ATOM 612 N N . ALA A 1 80 ? 7.660 -45.907 40.366 1.00 29.69 80 ALA A N 1
ATOM 613 C CA . ALA A 1 80 ? 8.087 -44.708 41.119 1.00 29.69 80 ALA A CA 1
ATOM 614 C C . ALA A 1 80 ? 9.196 -43.929 40.366 1.00 29.69 80 ALA A C 1
ATOM 616 O O . ALA A 1 80 ? 10.143 -44.550 39.886 1.00 29.69 80 ALA A O 1
ATOM 617 N N . PRO A 1 81 ? 9.107 -42.588 40.259 1.00 28.83 81 PRO A N 1
ATOM 618 C CA . PRO A 1 81 ? 10.156 -41.739 39.685 1.00 28.83 81 PRO A CA 1
ATOM 619 C C . PRO A 1 81 ? 11.303 -41.486 40.685 1.00 28.83 81 PRO A C 1
ATOM 621 O O . PRO A 1 81 ? 11.077 -41.421 41.893 1.00 28.83 81 PRO A O 1
ATOM 624 N N . LEU A 1 82 ? 12.535 -41.318 40.188 1.00 30.69 82 LEU A N 1
ATOM 625 C CA . LEU A 1 82 ? 13.702 -40.933 40.993 1.00 30.69 82 LEU A CA 1
ATOM 626 C C . LEU A 1 82 ? 13.794 -39.399 41.068 1.00 30.69 82 LEU A C 1
ATOM 628 O O . LEU A 1 82 ? 13.879 -38.736 40.037 1.00 30.69 82 LEU A O 1
ATOM 632 N N . PHE A 1 83 ? 13.785 -38.848 42.281 1.00 25.75 83 PHE A N 1
ATOM 633 C CA . PHE A 1 83 ? 13.898 -37.411 42.541 1.00 25.75 83 PHE A CA 1
ATOM 634 C C . PHE A 1 83 ? 15.351 -36.993 42.791 1.00 25.75 83 PHE A C 1
ATOM 636 O O . PHE A 1 83 ? 16.066 -37.645 43.554 1.00 25.75 83 PHE A O 1
ATOM 643 N N . VAL A 1 84 ? 15.750 -35.856 42.218 1.00 27.75 84 VAL A N 1
ATOM 644 C CA . VAL A 1 84 ? 16.937 -35.095 42.629 1.00 27.75 84 VAL A CA 1
ATOM 645 C C . VAL A 1 84 ? 16.472 -34.062 43.656 1.00 27.75 84 VAL A C 1
ATOM 647 O O . VAL A 1 84 ? 15.778 -33.113 43.303 1.00 27.75 84 VAL A O 1
ATOM 650 N N . HIS A 1 85 ? 16.821 -34.252 44.929 1.00 26.47 85 HIS A N 1
ATOM 651 C CA . HIS A 1 85 ? 16.587 -33.262 45.984 1.00 26.47 85 HIS A CA 1
ATOM 652 C C . HIS A 1 85 ? 17.915 -32.795 46.587 1.00 26.47 85 HIS A C 1
ATOM 654 O O . HIS A 1 85 ? 18.761 -33.608 46.955 1.00 26.47 85 HIS A O 1
ATOM 660 N N . ALA A 1 86 ? 18.064 -31.474 46.715 1.00 25.95 86 ALA A N 1
ATOM 661 C CA . ALA A 1 86 ? 19.091 -30.833 47.531 1.00 25.95 86 ALA A CA 1
ATOM 662 C C . ALA A 1 86 ? 18.741 -30.957 49.033 1.00 25.95 86 ALA A C 1
ATOM 664 O O . ALA A 1 86 ? 17.554 -30.928 49.374 1.00 25.95 86 ALA A O 1
ATOM 665 N N . PRO A 1 87 ? 19.726 -31.089 49.943 1.00 32.72 87 PRO A N 1
ATOM 666 C CA . PRO A 1 87 ? 19.449 -31.265 51.363 1.00 32.72 87 PRO A CA 1
ATOM 667 C C . PRO A 1 87 ? 19.111 -29.936 52.051 1.00 32.72 87 PRO A C 1
ATOM 669 O O . PRO A 1 87 ? 19.812 -28.937 51.892 1.00 32.72 87 PRO A O 1
ATOM 672 N N . ALA A 1 88 ? 18.064 -29.963 52.878 1.00 31.97 88 ALA A N 1
ATOM 673 C CA . ALA A 1 88 ? 17.823 -28.972 53.918 1.00 31.97 88 ALA A CA 1
ATOM 674 C C . ALA A 1 88 ? 18.748 -29.264 55.112 1.00 31.97 88 ALA A C 1
ATOM 676 O O . ALA A 1 88 ? 18.772 -30.385 55.625 1.00 31.97 88 ALA A O 1
ATOM 677 N N . LEU A 1 89 ? 19.513 -28.262 55.546 1.00 33.16 89 LEU A N 1
ATOM 678 C CA . LEU A 1 89 ? 20.314 -28.325 56.766 1.00 33.16 89 LEU A CA 1
ATOM 679 C C . LEU A 1 89 ? 19.434 -27.979 57.968 1.00 33.16 89 LEU A C 1
ATOM 681 O O . LEU A 1 89 ? 18.806 -26.925 58.006 1.00 33.16 89 LEU A O 1
ATOM 685 N N . ALA A 1 90 ? 19.419 -28.870 58.955 1.00 32.00 90 ALA A N 1
ATOM 686 C CA . ALA A 1 90 ? 18.892 -28.609 60.283 1.00 32.00 90 ALA A CA 1
ATOM 687 C C . ALA A 1 90 ? 20.062 -28.448 61.261 1.00 32.00 90 ALA A C 1
ATOM 689 O O . ALA A 1 90 ? 20.897 -29.346 61.371 1.00 32.00 90 ALA A O 1
ATOM 690 N N . GLY A 1 91 ? 20.061 -27.342 62.009 1.00 31.88 91 GLY A N 1
ATOM 691 C CA . GLY A 1 91 ? 20.626 -27.297 63.357 1.00 31.88 91 GLY A CA 1
ATOM 692 C C . GLY A 1 91 ? 21.803 -26.351 63.589 1.00 31.88 91 GLY A C 1
ATOM 693 O O . GLY A 1 91 ? 22.946 -26.789 63.605 1.00 31.88 91 GLY A O 1
ATOM 694 N N . GLY A 1 92 ? 21.482 -25.105 63.954 1.00 39.88 92 GLY A N 1
ATOM 695 C CA . GLY A 1 92 ? 22.117 -24.442 65.097 1.00 39.88 92 GLY A CA 1
ATOM 696 C C . GLY A 1 92 ? 23.159 -23.364 64.806 1.00 39.88 92 GLY A C 1
ATOM 697 O O . GLY A 1 92 ? 24.352 -23.634 64.877 1.00 39.88 92 GLY A O 1
ATOM 698 N N . SER A 1 93 ? 22.708 -22.118 64.638 1.00 40.97 93 SER A N 1
ATOM 699 C CA . SER A 1 93 ? 23.244 -20.944 65.350 1.00 40.97 93 SER A CA 1
ATOM 700 C C . SER A 1 93 ? 22.483 -19.706 64.870 1.00 40.97 93 SER A C 1
ATOM 702 O O . SER A 1 93 ? 22.739 -19.215 63.776 1.00 40.97 93 SER A O 1
ATOM 704 N N . GLU A 1 94 ? 21.570 -19.173 65.687 1.00 51.88 94 GLU A N 1
ATOM 705 C CA . GLU A 1 94 ? 20.825 -17.936 65.376 1.00 51.88 94 GLU A CA 1
ATOM 706 C C . GLU A 1 94 ? 21.752 -16.748 65.048 1.00 51.88 94 GLU A C 1
ATOM 708 O O . GLU A 1 94 ? 21.350 -15.830 64.344 1.00 51.88 94 GLU A O 1
ATOM 713 N N . GLN A 1 95 ? 23.016 -16.767 65.489 1.00 45.38 95 GLN A N 1
ATOM 714 C CA . GLN A 1 95 ? 24.016 -15.770 65.086 1.00 45.38 95 GLN A CA 1
ATOM 715 C C . GLN A 1 95 ? 24.591 -16.013 63.685 1.00 45.38 95 GLN A C 1
ATOM 717 O O . GLN A 1 95 ? 24.943 -15.057 63.000 1.00 45.38 95 GLN A O 1
ATOM 722 N N . LEU A 1 96 ? 24.685 -17.271 63.252 1.00 48.19 96 LEU A N 1
ATOM 723 C CA . LEU A 1 96 ? 25.150 -17.630 61.916 1.00 48.19 96 LEU A CA 1
ATOM 724 C C . LEU A 1 96 ? 24.047 -17.417 60.875 1.00 48.19 96 LEU A C 1
ATOM 726 O O . LEU A 1 96 ? 24.351 -16.959 59.785 1.00 48.19 96 LEU A O 1
ATOM 730 N N . ASP A 1 97 ? 22.782 -17.677 61.216 1.00 51.22 97 ASP A N 1
ATOM 731 C CA . ASP A 1 97 ? 21.645 -17.457 60.311 1.00 51.22 97 ASP A CA 1
ATOM 732 C C . ASP A 1 97 ? 21.407 -15.964 60.045 1.00 51.22 97 ASP A C 1
ATOM 734 O O . ASP A 1 97 ? 21.155 -15.573 58.906 1.00 51.22 97 ASP A O 1
ATOM 738 N N . VAL A 1 98 ? 21.584 -15.109 61.061 1.00 61.69 98 VAL A N 1
ATOM 739 C CA . VAL A 1 98 ? 21.534 -13.647 60.892 1.00 61.69 98 VAL A CA 1
ATOM 740 C C . VAL A 1 98 ? 22.704 -13.146 60.042 1.00 61.69 98 VAL A C 1
ATOM 742 O O . VAL A 1 98 ? 22.503 -12.305 59.169 1.00 61.69 98 VAL A O 1
ATOM 745 N N . GLU A 1 99 ? 23.917 -13.672 60.240 1.00 56.69 99 GLU A N 1
ATOM 746 C CA . GLU A 1 99 ? 25.082 -13.266 59.443 1.00 56.69 99 GLU A CA 1
ATOM 747 C C . GLU A 1 99 ? 25.033 -13.833 58.011 1.00 56.69 99 GLU A C 1
ATOM 749 O O . GLU A 1 99 ? 25.444 -13.164 57.067 1.00 56.69 99 GLU A O 1
ATOM 754 N N . ILE A 1 100 ? 24.464 -15.026 57.811 1.00 56.88 100 ILE A N 1
ATOM 755 C CA . ILE A 1 100 ? 24.223 -15.621 56.490 1.00 56.88 100 ILE A CA 1
ATOM 756 C C . ILE A 1 100 ? 23.146 -14.845 55.738 1.00 56.88 100 ILE A C 1
ATOM 758 O O . ILE A 1 100 ? 23.346 -14.568 54.558 1.00 56.88 100 ILE A O 1
ATOM 762 N N . GLU A 1 101 ? 22.036 -14.464 56.375 1.00 66.25 101 GLU A N 1
ATOM 763 C CA . GLU A 1 101 ? 21.035 -13.611 55.723 1.00 66.25 101 GLU A CA 1
ATOM 764 C C . GLU A 1 101 ? 21.597 -12.222 55.423 1.00 66.25 101 GLU A C 1
ATOM 766 O O . GLU A 1 101 ? 21.439 -11.731 54.309 1.00 66.25 101 GLU A O 1
ATOM 771 N N . ARG A 1 102 ? 22.391 -11.643 56.328 1.00 69.75 102 ARG A N 1
ATOM 772 C CA . ARG A 1 102 ? 23.091 -10.380 56.071 1.00 69.75 102 ARG A CA 1
ATOM 773 C C . ARG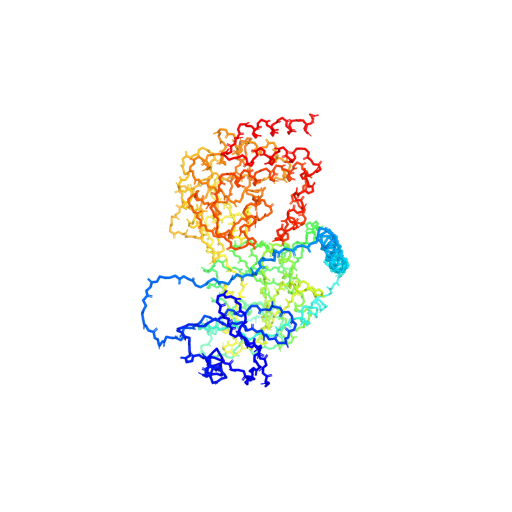 A 1 102 ? 24.073 -10.480 54.899 1.00 69.75 102 ARG A C 1
ATOM 775 O O . ARG A 1 102 ? 24.149 -9.556 54.094 1.00 69.75 102 ARG A O 1
ATOM 782 N N . LEU A 1 103 ? 24.814 -11.585 54.774 1.00 63.69 103 LEU A N 1
ATOM 783 C CA . LEU A 1 103 ? 25.737 -11.838 53.659 1.00 63.69 103 LEU A CA 1
ATOM 784 C C . LEU A 1 103 ? 25.006 -12.168 52.351 1.00 63.69 103 LEU A C 1
ATOM 786 O O . LEU A 1 103 ? 25.478 -11.771 51.287 1.00 63.69 103 LEU A O 1
ATOM 790 N N . LYS A 1 104 ? 23.855 -12.850 52.401 1.00 63.47 104 LYS A N 1
ATOM 791 C CA . LYS A 1 104 ? 22.983 -13.065 51.237 1.00 63.47 104 LYS A CA 1
ATOM 792 C C . LYS A 1 104 ? 22.382 -11.756 50.756 1.00 63.47 104 LYS A C 1
ATOM 794 O O . LYS A 1 104 ? 22.420 -11.509 49.559 1.00 63.47 104 LYS A O 1
ATOM 799 N N . GLU A 1 105 ? 21.895 -10.906 51.657 1.00 66.00 105 GLU A N 1
ATOM 800 C CA . GLU A 1 105 ? 21.417 -9.565 51.322 1.00 66.00 105 GLU A CA 1
ATOM 801 C C . GLU A 1 105 ? 22.545 -8.715 50.741 1.00 66.00 105 GLU A C 1
ATOM 803 O O . GLU A 1 105 ? 22.359 -8.115 49.687 1.00 66.00 105 GLU A O 1
ATOM 808 N N . LEU A 1 106 ? 23.739 -8.711 51.344 1.00 66.44 106 LEU A N 1
ATOM 809 C CA . LEU A 1 106 ? 24.910 -8.013 50.798 1.00 66.44 106 LEU A CA 1
ATOM 810 C C . LEU A 1 106 ? 25.269 -8.513 49.399 1.00 66.44 106 LEU A C 1
ATOM 812 O O . LEU A 1 106 ? 25.472 -7.697 48.506 1.00 66.44 106 LEU A O 1
ATOM 816 N N . ARG A 1 107 ? 25.271 -9.829 49.181 1.00 65.00 107 ARG A N 1
ATOM 817 C CA . ARG A 1 107 ? 25.588 -10.434 47.886 1.00 65.00 107 ARG A CA 1
ATOM 818 C C . ARG A 1 107 ? 24.500 -10.190 46.842 1.00 65.00 107 ARG A C 1
ATOM 820 O O . ARG A 1 107 ? 24.835 -9.851 45.718 1.00 65.00 107 ARG A O 1
ATOM 827 N N . LEU A 1 108 ? 23.221 -10.258 47.210 1.00 61.78 108 LEU A N 1
ATOM 828 C CA . LEU A 1 108 ? 22.095 -9.843 46.364 1.00 61.78 108 LEU A CA 1
ATOM 829 C C . LEU A 1 108 ? 22.189 -8.354 46.018 1.00 61.78 108 LEU A C 1
ATOM 831 O O . LEU A 1 108 ? 21.901 -7.966 44.891 1.00 61.78 108 LEU A O 1
ATOM 835 N N . THR A 1 109 ? 22.640 -7.520 46.956 1.00 69.94 109 THR A N 1
ATOM 836 C CA . THR A 1 109 ? 22.833 -6.082 46.736 1.00 69.94 109 THR A CA 1
ATOM 837 C C . THR A 1 109 ? 24.044 -5.811 45.842 1.00 69.94 109 THR A C 1
ATOM 839 O O . THR A 1 109 ? 24.000 -4.911 45.007 1.00 69.94 109 THR A O 1
ATOM 842 N N . GLU A 1 110 ? 25.124 -6.581 45.976 1.00 72.75 110 GLU A N 1
ATOM 843 C CA . GLU A 1 110 ? 26.317 -6.495 45.128 1.00 72.75 110 GLU A CA 1
ATOM 844 C C . GLU A 1 110 ? 26.064 -7.040 43.721 1.00 72.75 110 GLU A C 1
ATOM 846 O O . GLU A 1 110 ? 26.453 -6.392 42.753 1.00 72.75 110 GLU A O 1
ATOM 851 N N . GLU A 1 111 ? 25.351 -8.158 43.582 1.00 71.44 111 GLU A N 1
ATOM 852 C CA . GLU A 1 111 ? 24.917 -8.719 42.299 1.00 71.44 111 GLU A CA 1
ATOM 853 C C . GLU A 1 111 ? 23.910 -7.783 41.612 1.00 71.44 111 GLU A C 1
ATOM 855 O O . GLU A 1 111 ? 24.057 -7.493 40.425 1.00 71.44 111 GLU A O 1
ATOM 860 N N . ALA A 1 112 ? 22.965 -7.196 42.357 1.00 67.62 112 ALA A N 1
ATOM 861 C CA . ALA A 1 112 ? 22.054 -6.179 41.832 1.00 67.62 112 ALA A CA 1
ATOM 862 C C . ALA A 1 112 ? 22.790 -4.896 41.418 1.00 67.62 112 ALA A C 1
ATOM 864 O O . ALA A 1 112 ? 22.475 -4.325 40.377 1.00 67.62 112 ALA A O 1
ATOM 865 N N . ARG A 1 113 ? 23.803 -4.449 42.174 1.00 73.94 113 ARG A N 1
ATOM 866 C CA . ARG A 1 113 ? 24.656 -3.309 41.789 1.00 73.94 113 ARG A CA 1
ATOM 867 C C . ARG A 1 113 ? 25.528 -3.631 40.581 1.00 73.94 113 ARG A C 1
ATOM 869 O O . ARG A 1 113 ? 25.714 -2.762 39.734 1.00 73.94 113 ARG A O 1
ATOM 876 N N . ALA A 1 114 ? 26.044 -4.854 40.479 1.00 75.06 114 ALA A N 1
ATOM 877 C CA . ALA A 1 114 ? 26.834 -5.306 39.342 1.00 75.06 114 ALA A CA 1
ATOM 878 C C . ALA A 1 114 ? 25.975 -5.398 38.075 1.00 75.06 114 ALA A C 1
ATOM 880 O O . ALA A 1 114 ? 26.408 -4.937 37.018 1.00 75.06 114 ALA A O 1
ATOM 881 N N . GLU A 1 115 ? 24.742 -5.900 38.172 1.00 70.12 115 GLU A N 1
ATOM 882 C CA . GLU A 1 115 ? 23.819 -5.905 37.037 1.00 70.12 115 GLU A CA 1
ATOM 883 C C . GLU A 1 115 ? 23.258 -4.527 36.717 1.00 70.12 115 GLU A C 1
ATOM 885 O O . GLU A 1 115 ? 23.131 -4.188 35.546 1.00 70.12 115 GLU A O 1
ATOM 890 N N . GLN A 1 116 ? 23.039 -3.663 37.707 1.00 69.50 116 GLN A N 1
ATOM 891 C CA . GLN A 1 116 ? 22.711 -2.262 37.457 1.00 69.50 116 GLN A CA 1
ATOM 892 C C . GLN A 1 116 ? 23.871 -1.535 36.761 1.00 69.50 116 GLN A C 1
ATOM 894 O O . GLN A 1 116 ? 23.637 -0.733 35.859 1.00 69.50 116 GLN A O 1
ATOM 899 N N . ALA A 1 117 ? 25.123 -1.829 37.123 1.00 77.81 117 ALA A N 1
ATOM 900 C CA . ALA A 1 117 ? 26.304 -1.271 36.471 1.00 77.81 117 ALA A CA 1
ATOM 901 C C . ALA A 1 117 ? 26.473 -1.798 35.038 1.00 77.81 117 ALA A C 1
ATOM 903 O O . ALA A 1 117 ? 26.749 -1.008 34.137 1.00 77.81 117 ALA A O 1
ATOM 904 N N . LYS A 1 118 ? 26.245 -3.095 34.794 1.00 77.31 118 LYS A N 1
ATOM 905 C CA . LYS A 1 118 ? 26.241 -3.675 33.440 1.00 77.31 118 LYS A CA 1
ATOM 906 C C . LYS A 1 118 ? 25.085 -3.149 32.595 1.00 77.31 118 LYS A C 1
ATOM 908 O O . LYS A 1 118 ? 25.295 -2.827 31.431 1.00 77.31 118 LYS A O 1
ATOM 913 N N . ALA A 1 119 ? 23.890 -3.016 33.164 1.00 66.38 119 ALA A N 1
ATOM 914 C CA . ALA A 1 119 ? 22.734 -2.427 32.498 1.00 66.38 119 ALA A CA 1
ATOM 915 C C . ALA A 1 119 ? 22.989 -0.955 32.163 1.00 66.38 119 ALA A C 1
ATOM 917 O O . ALA A 1 119 ? 22.712 -0.534 31.047 1.00 66.38 119 ALA A O 1
ATOM 918 N N . LYS A 1 120 ? 23.601 -0.193 33.078 1.00 80.00 120 LYS A N 1
ATOM 919 C CA . LYS A 1 120 ? 24.012 1.193 32.833 1.00 80.00 120 LYS A CA 1
ATOM 920 C C . LYS A 1 120 ? 25.096 1.285 31.758 1.00 80.00 120 LYS A C 1
ATOM 922 O O . LYS A 1 120 ? 24.997 2.142 30.894 1.00 80.00 120 LYS A O 1
ATOM 927 N N . ALA A 1 121 ? 26.086 0.393 31.758 1.00 80.31 121 ALA A N 1
ATOM 928 C CA . ALA A 1 121 ? 27.112 0.344 30.717 1.00 80.31 121 ALA A CA 1
ATOM 929 C C . ALA A 1 121 ? 26.519 -0.009 29.343 1.00 80.31 121 ALA A C 1
ATOM 931 O O . ALA A 1 121 ? 26.840 0.646 28.358 1.00 80.31 121 ALA A O 1
ATOM 932 N N . ARG A 1 122 ? 25.594 -0.977 29.281 1.00 75.50 122 ARG A N 1
ATOM 933 C CA . ARG A 1 122 ? 24.847 -1.314 28.058 1.00 75.50 122 ARG A CA 1
ATOM 934 C C . ARG A 1 122 ? 23.942 -0.173 27.605 1.00 75.50 122 ARG A C 1
ATOM 936 O O . ARG A 1 122 ? 23.826 0.046 26.408 1.00 75.50 122 ARG A O 1
ATOM 943 N N . ALA A 1 123 ? 23.325 0.554 28.533 1.00 71.62 123 ALA A N 1
ATOM 944 C CA . ALA A 1 123 ? 22.498 1.716 28.229 1.00 71.62 123 ALA A CA 1
ATOM 945 C C . ALA A 1 123 ? 23.336 2.892 27.712 1.00 71.62 123 ALA A C 1
ATOM 947 O O . ALA A 1 123 ? 22.933 3.526 26.749 1.00 71.62 123 ALA A O 1
ATOM 948 N N . GLU A 1 124 ? 24.513 3.154 28.286 1.00 78.19 124 GLU A N 1
ATOM 949 C CA . GLU A 1 124 ? 25.450 4.167 27.782 1.00 78.19 124 GLU A CA 1
ATOM 950 C C . GLU A 1 124 ? 26.050 3.759 26.430 1.00 78.19 124 GLU A C 1
ATOM 952 O O . GLU A 1 124 ? 26.184 4.598 25.548 1.00 78.19 124 GLU A O 1
ATOM 957 N N . GLU A 1 125 ? 26.346 2.474 26.208 1.00 76.56 125 GLU A N 1
ATOM 958 C CA . GLU A 1 125 ? 26.789 1.975 24.902 1.00 76.56 125 GLU A CA 1
ATOM 959 C C . GLU A 1 125 ? 25.666 2.052 23.856 1.00 76.56 125 GLU A C 1
ATOM 961 O O . GLU A 1 125 ? 25.898 2.481 22.729 1.00 76.56 125 GLU A O 1
ATOM 966 N N . ALA A 1 126 ? 24.433 1.696 24.224 1.00 65.00 126 ALA A N 1
ATOM 967 C CA . ALA A 1 126 ? 23.261 1.836 23.365 1.00 65.00 126 ALA A CA 1
ATOM 968 C C . ALA A 1 126 ? 22.950 3.308 23.075 1.00 65.00 126 ALA A C 1
ATOM 970 O O . ALA A 1 126 ? 22.645 3.644 21.937 1.00 65.00 126 ALA A O 1
ATOM 971 N N . LYS A 1 127 ? 23.096 4.195 24.065 1.00 76.69 127 LYS A N 1
ATOM 972 C CA . LYS A 1 127 ? 22.968 5.645 23.908 1.00 76.69 127 LYS A CA 1
ATOM 973 C C . LYS A 1 127 ? 24.073 6.205 23.018 1.00 76.69 127 LYS A C 1
ATOM 975 O O . LYS A 1 127 ? 23.767 6.974 22.122 1.00 76.69 127 LYS A O 1
ATOM 980 N N . ALA A 1 128 ? 25.322 5.773 23.179 1.00 77.00 128 ALA A N 1
ATOM 981 C CA . ALA A 1 128 ? 26.426 6.169 22.310 1.00 77.00 128 ALA A CA 1
ATOM 982 C C . ALA A 1 128 ? 26.207 5.690 20.867 1.00 77.00 128 ALA A C 1
ATOM 984 O O . ALA A 1 128 ? 26.389 6.472 19.939 1.00 77.00 128 ALA A O 1
ATOM 985 N N . ARG A 1 129 ? 25.735 4.449 20.674 1.00 68.75 129 ARG A N 1
ATOM 986 C CA . ARG A 1 129 ? 25.342 3.916 19.359 1.00 68.75 129 ARG A CA 1
ATOM 987 C C . ARG A 1 129 ? 24.121 4.626 18.786 1.00 68.75 129 ARG A C 1
ATOM 989 O O . ARG A 1 129 ? 24.071 4.818 17.583 1.00 68.75 129 ARG A O 1
ATOM 996 N N . ALA A 1 130 ? 23.157 5.032 19.607 1.00 60.66 130 ALA A N 1
ATOM 997 C CA . ALA A 1 130 ? 21.989 5.796 19.175 1.00 60.66 130 ALA A CA 1
ATOM 998 C C . ALA A 1 130 ? 22.362 7.241 18.825 1.00 60.66 130 ALA A C 1
ATOM 1000 O O . ALA A 1 130 ? 21.862 7.772 17.844 1.00 60.66 130 ALA A O 1
ATOM 1001 N N . GLU A 1 131 ? 23.272 7.874 19.562 1.00 66.38 131 GLU A N 1
ATOM 1002 C CA . GLU A 1 131 ? 23.819 9.198 19.259 1.00 66.38 131 GLU A CA 1
ATOM 1003 C C . GLU A 1 131 ? 24.730 9.169 18.029 1.00 66.38 131 GLU A C 1
ATOM 1005 O O . GLU A 1 131 ? 24.744 10.123 17.255 1.00 66.38 131 GLU A O 1
ATOM 1010 N N . GLU A 1 132 ? 25.485 8.088 17.828 1.00 64.81 132 GLU A N 1
ATOM 1011 C CA . GLU A 1 132 ? 26.261 7.835 16.614 1.00 64.81 132 GLU A CA 1
ATOM 1012 C C . GLU A 1 132 ? 25.338 7.541 15.432 1.00 64.81 132 GLU A C 1
ATOM 1014 O O . GLU A 1 132 ? 25.479 8.186 14.407 1.00 64.81 132 GLU A O 1
ATOM 1019 N N . ALA A 1 133 ? 24.312 6.705 15.597 1.00 55.50 133 ALA A N 1
ATOM 1020 C CA . ALA A 1 133 ? 23.283 6.466 14.590 1.00 55.50 133 ALA A CA 1
ATOM 1021 C C . ALA A 1 133 ? 22.456 7.723 14.301 1.00 55.50 133 ALA A C 1
ATOM 1023 O O . ALA A 1 133 ? 22.046 7.922 13.168 1.00 55.50 133 ALA A O 1
ATOM 1024 N N . THR A 1 134 ? 22.239 8.602 15.282 1.00 55.88 134 THR A N 1
ATOM 1025 C CA . THR A 1 134 ? 21.586 9.905 15.095 1.00 55.88 134 THR A CA 1
ATOM 1026 C C . THR A 1 134 ? 22.526 10.869 14.385 1.00 55.88 134 THR A C 1
ATOM 1028 O O . THR A 1 134 ? 22.085 11.580 13.494 1.00 55.88 134 THR A O 1
ATOM 1031 N N . ARG A 1 135 ? 23.829 10.876 14.696 1.00 59.56 135 ARG A N 1
ATOM 1032 C CA . ARG A 1 135 ? 24.838 11.637 13.938 1.00 59.56 135 ARG A CA 1
ATOM 1033 C C . ARG A 1 135 ? 24.956 11.130 12.506 1.00 59.56 135 ARG A C 1
ATOM 1035 O O . ARG A 1 135 ? 24.946 11.942 11.591 1.00 59.56 135 ARG A O 1
ATOM 1042 N N . ASP A 1 136 ? 24.972 9.822 12.300 1.00 53.97 136 ASP A N 1
ATOM 1043 C CA . ASP A 1 136 ? 24.995 9.180 10.991 1.00 53.97 136 ASP A CA 1
ATOM 1044 C C . ASP A 1 136 ? 23.686 9.399 10.249 1.00 53.97 136 ASP A C 1
ATOM 1046 O O . ASP A 1 136 ? 23.715 9.673 9.058 1.00 53.97 136 ASP A O 1
ATOM 1050 N N . ARG A 1 137 ? 22.541 9.379 10.934 1.00 46.25 137 ARG A N 1
ATOM 1051 C CA . ARG A 1 137 ? 21.238 9.743 10.378 1.00 46.25 137 ARG A CA 1
ATOM 1052 C C . ARG A 1 137 ? 21.181 11.225 10.047 1.00 46.25 137 ARG A C 1
ATOM 1054 O O . ARG A 1 137 ? 20.649 11.539 9.004 1.00 46.25 137 ARG A O 1
ATOM 1061 N N . VAL A 1 138 ? 21.779 12.122 10.828 1.00 49.91 138 VAL A N 1
ATOM 1062 C CA . VAL A 1 138 ? 21.909 13.555 10.510 1.00 49.91 138 VAL A CA 1
ATOM 1063 C C . VAL A 1 138 ? 22.890 13.772 9.357 1.00 49.91 138 VAL A C 1
ATOM 1065 O O . VAL A 1 138 ? 22.669 14.661 8.546 1.00 49.91 138 VAL A O 1
ATOM 1068 N N . VAL A 1 139 ? 23.934 12.951 9.212 1.00 48.12 139 VAL A N 1
ATOM 1069 C CA . VAL A 1 139 ? 24.859 12.963 8.064 1.00 48.12 139 VAL A CA 1
ATOM 1070 C C . VAL A 1 139 ? 24.198 12.363 6.821 1.00 48.12 139 VAL A C 1
ATOM 1072 O O . VAL A 1 139 ? 24.389 12.882 5.726 1.00 48.12 139 VAL A O 1
ATOM 1075 N N . VAL A 1 140 ? 23.383 11.320 6.964 1.00 43.38 140 VAL A N 1
ATOM 1076 C CA . VAL A 1 140 ? 22.579 10.700 5.903 1.00 43.38 140 VAL A CA 1
ATOM 1077 C C . VAL A 1 140 ? 21.397 11.590 5.539 1.00 43.38 140 VAL A C 1
ATOM 1079 O O . VAL A 1 140 ? 21.111 11.695 4.362 1.00 43.38 140 VAL A O 1
ATOM 1082 N N . GLU A 1 141 ? 20.780 12.302 6.480 1.00 41.19 141 GLU A N 1
ATOM 1083 C CA . GLU A 1 141 ? 19.764 13.340 6.269 1.00 41.19 141 GLU A CA 1
ATOM 1084 C C . GLU A 1 141 ? 20.381 14.610 5.697 1.00 41.19 141 GLU A C 1
ATOM 1086 O O . GLU A 1 141 ? 19.758 15.269 4.881 1.00 41.19 141 GLU A O 1
ATOM 1091 N N . ALA A 1 142 ? 21.619 14.957 6.046 1.00 41.91 142 ALA A N 1
ATOM 1092 C CA . ALA A 1 142 ? 22.372 16.018 5.381 1.00 41.91 142 ALA A CA 1
ATOM 1093 C C . ALA A 1 142 ? 22.789 15.601 3.960 1.00 41.91 142 ALA A C 1
ATOM 1095 O O . ALA A 1 142 ? 22.814 16.440 3.062 1.00 41.91 142 ALA A O 1
ATOM 1096 N N . ARG A 1 143 ? 23.045 14.306 3.724 1.00 41.50 143 ARG A N 1
ATOM 1097 C CA . ARG A 1 143 ? 23.309 13.721 2.397 1.00 41.50 143 ARG A CA 1
ATOM 1098 C C . ARG A 1 143 ? 22.032 13.453 1.589 1.00 41.50 143 ARG A C 1
ATOM 1100 O O . ARG A 1 143 ? 22.087 13.524 0.369 1.00 41.50 143 ARG A O 1
ATOM 1107 N N . SER A 1 144 ? 20.879 13.221 2.220 1.00 36.59 144 SER A N 1
ATOM 1108 C CA . SER A 1 144 ? 19.568 13.004 1.580 1.00 36.59 144 SER A CA 1
ATOM 1109 C C . SER A 1 144 ? 18.784 14.308 1.414 1.00 36.59 144 SER A C 1
ATOM 1111 O O . SER A 1 144 ? 18.074 14.477 0.423 1.00 36.59 144 SER A O 1
ATOM 1113 N N . LYS A 1 145 ? 19.076 15.329 2.234 1.00 38.91 145 LYS A N 1
ATOM 1114 C CA . LYS A 1 145 ? 18.959 16.746 1.848 1.00 38.91 145 LYS A CA 1
ATOM 1115 C C . LYS A 1 145 ? 19.755 17.042 0.572 1.00 38.91 145 LYS A C 1
ATOM 1117 O O . LYS A 1 145 ? 19.490 18.051 -0.055 1.00 38.91 145 LYS A O 1
ATOM 1122 N N . GLY A 1 146 ? 20.638 16.150 0.116 1.00 40.00 146 GLY A N 1
ATOM 1123 C CA . GLY A 1 146 ? 21.280 16.184 -1.200 1.00 40.00 146 GLY A CA 1
ATOM 1124 C C . GLY A 1 146 ? 20.356 15.901 -2.392 1.00 40.00 146 GLY A C 1
ATOM 1125 O O . GLY A 1 146 ? 20.731 16.239 -3.507 1.00 40.00 146 GLY A O 1
ATOM 1126 N N . VAL A 1 147 ? 19.121 15.416 -2.193 1.00 42.59 147 VAL A N 1
ATOM 1127 C CA . VAL A 1 147 ? 18.062 15.539 -3.224 1.00 42.59 147 VAL A CA 1
ATOM 1128 C C . VAL A 1 147 ? 17.492 16.973 -3.249 1.00 42.59 147 VAL A C 1
ATOM 1130 O O . VAL A 1 147 ? 16.955 17.420 -4.259 1.00 42.59 147 VAL A O 1
ATOM 1133 N N . ARG A 1 148 ? 17.691 17.744 -2.169 1.00 44.28 148 ARG A N 1
ATOM 1134 C CA . ARG A 1 148 ? 17.423 19.188 -2.042 1.00 44.28 148 ARG A CA 1
ATOM 1135 C C . ARG A 1 148 ? 18.718 20.025 -2.081 1.00 44.28 148 ARG A C 1
ATOM 1137 O O . ARG A 1 148 ? 18.942 20.849 -1.198 1.00 44.28 148 ARG A O 1
ATOM 1144 N N . GLY A 1 149 ? 19.557 19.853 -3.107 1.00 36.44 149 GLY A N 1
ATOM 1145 C CA . GLY A 1 149 ? 20.546 20.891 -3.448 1.00 36.44 149 GLY A CA 1
ATOM 1146 C C . GLY A 1 149 ? 22.032 20.535 -3.386 1.00 36.44 149 GLY A C 1
ATOM 1147 O O . GLY A 1 149 ? 22.844 21.442 -3.233 1.00 36.44 149 GLY A O 1
ATOM 1148 N N . VAL A 1 150 ? 22.420 19.275 -3.605 1.00 37.03 150 VAL A N 1
ATOM 1149 C CA . VAL A 1 150 ? 23.718 19.009 -4.250 1.00 37.03 150 VAL A CA 1
ATOM 1150 C C . VAL A 1 150 ? 23.417 18.430 -5.626 1.00 37.03 150 VAL A C 1
ATOM 1152 O O . VAL A 1 150 ? 22.919 17.318 -5.755 1.00 37.03 150 VAL A O 1
ATOM 1155 N N . SER A 1 151 ? 23.647 19.249 -6.651 1.00 52.19 151 SER A N 1
ATOM 1156 C CA . SER A 1 151 ? 23.437 18.947 -8.067 1.00 52.19 151 SER A CA 1
ATOM 1157 C C . SER A 1 151 ? 24.433 17.886 -8.536 1.00 52.19 151 SER A C 1
ATOM 1159 O O . SER A 1 151 ? 25.353 18.218 -9.281 1.00 52.19 151 SER A O 1
ATOM 1161 N N . LEU A 1 152 ? 24.273 16.627 -8.104 1.00 59.53 152 LEU A N 1
ATOM 1162 C CA . LEU A 1 152 ? 25.003 15.537 -8.743 1.00 59.53 152 LEU A CA 1
ATOM 1163 C C . LEU A 1 152 ? 24.666 15.595 -10.229 1.00 59.53 152 LEU A C 1
ATOM 1165 O O . LEU A 1 152 ? 23.505 15.486 -10.640 1.00 59.53 152 LEU A O 1
ATOM 1169 N N . THR A 1 153 ? 25.696 15.817 -11.028 1.00 81.69 153 THR A N 1
ATOM 1170 C CA . THR A 1 153 ? 25.617 15.621 -12.463 1.00 81.69 153 THR A CA 1
ATOM 1171 C C . THR A 1 153 ? 25.213 14.169 -12.725 1.00 81.69 153 THR A C 1
ATOM 1173 O O . THR A 1 153 ? 25.460 13.290 -11.890 1.00 81.69 153 THR A O 1
ATOM 1176 N N . PRO A 1 154 ? 24.600 13.869 -13.880 1.00 84.25 154 PRO A N 1
ATOM 1177 C CA . PRO A 1 154 ? 24.262 12.491 -14.215 1.00 84.25 154 PRO A CA 1
ATOM 1178 C C . PRO A 1 154 ? 25.466 11.544 -14.067 1.00 84.25 154 PRO A C 1
ATOM 1180 O O . PRO A 1 154 ? 25.345 10.473 -13.476 1.00 84.25 154 PRO A O 1
ATOM 1183 N N . SER A 1 155 ? 26.653 11.983 -14.486 1.00 83.69 155 SER A N 1
ATOM 1184 C CA . SER A 1 155 ? 27.889 11.208 -14.339 1.00 83.69 155 SER A CA 1
ATOM 1185 C C . SER A 1 155 ? 28.245 10.896 -12.877 1.00 83.69 155 SER A C 1
ATOM 1187 O O . SER A 1 155 ? 28.578 9.755 -12.559 1.00 83.69 155 SER A O 1
ATOM 1189 N N . GLU A 1 156 ? 28.128 11.864 -11.964 1.00 83.69 156 GLU A N 1
ATOM 1190 C CA . GLU A 1 156 ? 28.386 11.640 -10.533 1.00 83.69 156 GLU A CA 1
ATOM 1191 C C . GLU A 1 156 ? 27.340 10.716 -9.894 1.00 83.69 156 GLU A C 1
ATOM 1193 O O . GLU A 1 156 ? 27.689 9.855 -9.083 1.00 83.69 156 GLU A O 1
ATOM 1198 N N . LEU A 1 157 ? 26.066 10.838 -10.290 1.00 84.94 157 LEU A N 1
ATOM 1199 C CA . LEU A 1 157 ? 25.006 9.924 -9.854 1.00 84.94 157 LEU A CA 1
ATOM 1200 C C . LEU A 1 157 ? 25.296 8.488 -10.309 1.00 84.94 157 LEU A C 1
ATOM 1202 O O . LEU A 1 157 ? 25.189 7.553 -9.514 1.00 84.94 157 LEU A O 1
ATOM 1206 N N . CYS A 1 158 ? 25.706 8.317 -11.568 1.00 86.19 158 CYS A N 1
ATOM 1207 C CA . CYS A 1 158 ? 26.104 7.024 -12.111 1.00 86.19 158 CYS A CA 1
ATOM 1208 C C . CYS A 1 158 ? 27.242 6.414 -11.286 1.00 86.19 158 CYS A C 1
ATOM 1210 O O . CYS A 1 158 ? 27.119 5.286 -10.816 1.00 86.19 158 CYS A O 1
ATOM 1212 N N . GLN A 1 159 ? 28.311 7.171 -11.028 1.00 87.00 159 GLN A N 1
ATOM 1213 C CA . GLN A 1 159 ? 29.438 6.698 -10.217 1.00 87.00 159 GLN A CA 1
ATOM 1214 C C . GLN A 1 159 ? 29.011 6.291 -8.802 1.00 87.00 159 GLN A C 1
ATOM 1216 O O . GLN A 1 159 ? 29.434 5.246 -8.306 1.00 87.00 159 GLN A O 1
ATOM 1221 N N . ALA A 1 160 ? 28.157 7.087 -8.152 1.00 84.25 160 ALA A N 1
ATOM 1222 C CA . ALA A 1 160 ? 27.663 6.789 -6.811 1.00 84.25 160 ALA A CA 1
ATOM 1223 C C . ALA A 1 160 ? 26.864 5.475 -6.766 1.00 84.25 160 ALA A C 1
ATOM 1225 O O . ALA A 1 160 ? 27.045 4.674 -5.846 1.00 84.25 160 ALA A O 1
ATOM 1226 N N . MET A 1 161 ? 26.012 5.242 -7.767 1.00 84.31 161 MET A N 1
ATOM 1227 C CA . MET A 1 161 ? 25.156 4.057 -7.849 1.00 84.31 161 MET A CA 1
ATOM 1228 C C . MET A 1 161 ? 25.903 2.805 -8.318 1.00 84.31 161 MET A C 1
ATOM 1230 O O . MET A 1 161 ? 25.594 1.710 -7.849 1.00 84.31 161 MET A O 1
ATOM 1234 N N . GLU A 1 162 ? 26.889 2.950 -9.205 1.00 84.69 162 GLU A N 1
ATOM 1235 C CA . GLU A 1 162 ? 27.698 1.834 -9.704 1.00 84.69 162 GLU A CA 1
ATOM 1236 C C . GLU A 1 162 ? 28.752 1.372 -8.699 1.00 84.69 162 GLU A C 1
ATOM 1238 O O . GLU A 1 162 ? 29.054 0.185 -8.646 1.00 84.69 162 GLU A O 1
ATOM 1243 N N . LYS A 1 163 ? 29.259 2.261 -7.833 1.00 83.50 163 LYS A N 1
ATOM 1244 C CA . LYS A 1 163 ? 30.253 1.904 -6.804 1.00 83.50 163 LYS A CA 1
ATOM 1245 C C . LYS A 1 163 ? 29.796 0.767 -5.881 1.00 83.50 163 LYS A C 1
ATOM 1247 O O . LYS A 1 163 ? 30.623 0.012 -5.379 1.00 83.50 163 LYS A O 1
ATOM 1252 N N . VAL A 1 164 ? 28.494 0.689 -5.619 1.00 75.94 164 VAL A N 1
ATOM 1253 C CA . VAL A 1 164 ? 27.856 -0.333 -4.762 1.00 75.94 164 VAL A CA 1
ATOM 1254 C C . VAL A 1 164 ? 27.078 -1.351 -5.604 1.00 75.94 164 VAL A C 1
ATOM 1256 O O . VAL A 1 164 ? 26.626 -2.381 -5.108 1.00 75.94 164 VAL A O 1
ATOM 1259 N N . GLY A 1 165 ? 26.906 -1.043 -6.885 1.00 75.81 165 GLY A N 1
ATOM 1260 C CA . GLY A 1 165 ? 26.217 -1.867 -7.848 1.00 75.81 165 GLY A CA 1
ATOM 1261 C C . GLY A 1 165 ? 27.041 -3.058 -8.313 1.00 75.81 165 GLY A C 1
ATOM 1262 O O . GLY A 1 165 ? 28.245 -3.154 -8.077 1.00 75.81 165 GLY A O 1
ATOM 1263 N N . LYS A 1 166 ? 26.377 -3.991 -8.988 1.00 84.12 166 LYS A N 1
ATOM 1264 C CA . LYS A 1 166 ? 27.019 -5.187 -9.534 1.00 84.12 166 LYS A CA 1
ATOM 1265 C C . LYS A 1 166 ? 26.491 -5.490 -10.925 1.00 84.12 166 LYS A C 1
ATOM 1267 O O . LYS A 1 166 ? 25.320 -5.257 -11.226 1.00 84.12 166 LYS A O 1
ATOM 1272 N N . GLN A 1 167 ? 27.355 -6.071 -11.747 1.00 80.81 167 GLN A N 1
ATOM 1273 C CA . GLN A 1 167 ? 26.928 -6.677 -12.997 1.00 80.81 167 GLN A CA 1
ATOM 1274 C C . GLN A 1 167 ? 26.184 -7.985 -12.707 1.00 80.81 167 GLN A C 1
ATOM 1276 O O . GLN A 1 167 ? 26.604 -8.770 -11.853 1.00 80.81 167 GLN A O 1
ATOM 1281 N N . VAL A 1 168 ? 25.084 -8.228 -13.416 1.00 75.00 168 VAL A N 1
ATOM 1282 C CA . VAL A 1 168 ? 24.212 -9.380 -13.189 1.00 75.00 168 VAL A CA 1
ATOM 1283 C C . VAL A 1 168 ? 23.875 -10.065 -14.514 1.00 75.00 168 VAL A C 1
ATOM 1285 O O . VAL A 1 168 ? 23.440 -9.416 -15.460 1.00 75.00 168 VAL A O 1
ATOM 1288 N N . GLN A 1 169 ? 24.084 -11.385 -14.592 1.00 60.38 169 GLN A N 1
ATOM 1289 C CA . GLN A 1 169 ? 23.767 -12.195 -15.782 1.00 60.38 169 GLN A CA 1
ATOM 1290 C C . GLN A 1 169 ? 22.413 -12.923 -15.695 1.00 60.38 169 GLN A C 1
ATOM 1292 O O . GLN A 1 169 ? 21.790 -13.152 -16.725 1.00 60.38 169 GLN A O 1
ATOM 1297 N N . HIS A 1 170 ? 21.928 -13.249 -14.491 1.00 53.34 170 HIS A N 1
ATOM 1298 C CA . HIS A 1 170 ? 20.778 -14.148 -14.264 1.00 53.34 170 HIS A CA 1
ATOM 1299 C C . HIS A 1 170 ? 19.393 -13.519 -14.508 1.00 53.34 170 HIS A C 1
ATOM 1301 O O . HIS A 1 170 ? 18.374 -14.047 -14.078 1.00 53.34 170 HIS A O 1
ATOM 1307 N N . TRP A 1 171 ? 19.316 -12.344 -15.132 1.00 58.47 171 TRP A N 1
ATOM 1308 C CA . TRP A 1 171 ? 18.029 -11.672 -15.339 1.00 58.47 171 TRP A CA 1
ATOM 1309 C C . TRP A 1 171 ? 17.187 -12.263 -16.462 1.00 58.47 171 TRP A C 1
ATOM 1311 O O . TRP A 1 171 ? 16.023 -11.896 -16.582 1.00 58.47 171 TRP A O 1
ATOM 1321 N N . PHE A 1 172 ? 17.773 -13.126 -17.288 1.00 57.12 172 PHE A N 1
ATOM 1322 C CA . PHE A 1 172 ? 17.202 -13.534 -18.568 1.00 57.12 172 PHE A CA 1
ATOM 1323 C C . PHE A 1 172 ? 16.908 -15.032 -18.665 1.00 57.12 172 PHE A C 1
ATOM 1325 O O . PHE A 1 172 ? 16.717 -15.551 -19.766 1.00 57.12 172 PHE A O 1
ATOM 1332 N N . ASP A 1 173 ? 16.894 -15.737 -17.538 1.00 47.09 173 ASP A N 1
ATOM 1333 C CA . ASP A 1 173 ? 16.595 -17.161 -17.537 1.00 47.09 173 ASP A CA 1
ATOM 1334 C C . ASP A 1 173 ? 15.120 -17.353 -17.956 1.00 47.09 173 ASP A C 1
ATOM 1336 O O . ASP A 1 173 ? 14.229 -16.737 -17.377 1.00 47.09 173 ASP A O 1
ATOM 1340 N N . SER A 1 174 ? 14.893 -18.181 -18.988 1.00 47.12 174 SER A N 1
ATOM 1341 C CA . SER A 1 174 ? 13.601 -18.681 -19.511 1.00 47.12 174 S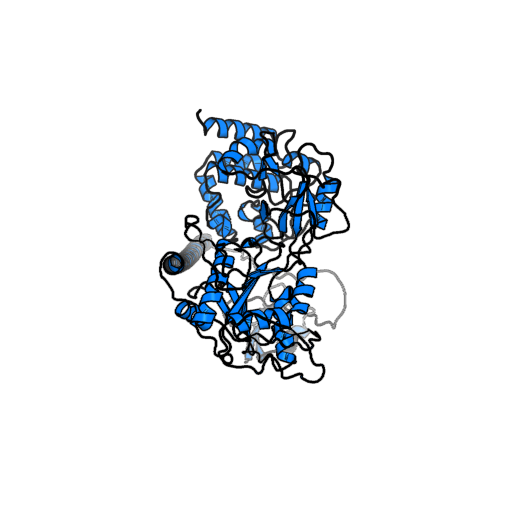ER A CA 1
ATOM 1342 C C . SER A 1 174 ? 12.757 -17.815 -20.473 1.00 47.12 174 SER A C 1
ATOM 1344 O O . SER A 1 174 ? 11.594 -17.539 -20.182 1.00 47.12 174 SER A O 1
ATOM 1346 N N . TRP A 1 175 ? 13.259 -17.496 -21.676 1.00 46.81 175 TRP A N 1
ATOM 1347 C CA . TRP A 1 175 ? 12.409 -16.995 -22.775 1.00 46.81 175 TRP A CA 1
ATOM 1348 C C . TRP A 1 175 ? 12.792 -17.611 -24.125 1.00 46.81 175 TRP A C 1
ATOM 1350 O O . TRP A 1 175 ? 13.947 -17.535 -24.530 1.00 46.81 175 TRP A O 1
ATOM 1360 N N . ASP A 1 176 ? 11.813 -18.176 -24.837 1.00 40.47 176 ASP A N 1
ATOM 1361 C CA . ASP A 1 176 ? 11.977 -18.702 -26.200 1.00 40.47 176 ASP A CA 1
ATOM 1362 C C . ASP A 1 176 ? 11.113 -17.872 -27.169 1.00 40.47 176 ASP A C 1
ATOM 1364 O O . ASP A 1 176 ? 10.043 -18.279 -27.617 1.00 40.47 176 ASP A O 1
ATOM 1368 N N . LEU A 1 177 ? 11.524 -16.620 -27.401 1.00 46.00 177 LEU A N 1
ATOM 1369 C CA . LEU A 1 177 ? 10.826 -15.676 -28.284 1.00 46.00 177 LEU A CA 1
ATOM 1370 C C . LEU A 1 177 ? 11.466 -15.697 -29.680 1.00 46.00 177 LEU A C 1
ATOM 1372 O O . LEU A 1 177 ? 12.680 -15.567 -29.804 1.00 46.00 177 LEU A O 1
ATOM 1376 N N . GLN A 1 178 ? 10.689 -15.852 -30.753 1.00 40.97 178 GLN A N 1
ATOM 1377 C CA . GLN A 1 178 ? 11.215 -15.787 -32.124 1.00 40.97 178 GLN A CA 1
ATOM 1378 C C . GLN A 1 178 ? 11.035 -14.376 -32.708 1.00 40.97 178 GLN A C 1
ATOM 1380 O O . GLN A 1 178 ? 9.913 -13.886 -32.794 1.00 40.97 178 GLN A O 1
ATOM 1385 N N . PHE A 1 179 ? 12.135 -13.742 -33.130 1.00 41.97 179 PHE A N 1
ATOM 1386 C CA . PHE A 1 179 ? 12.166 -12.427 -33.789 1.00 41.97 179 PHE A CA 1
ATOM 1387 C C . PHE A 1 179 ? 12.651 -12.589 -35.233 1.00 41.97 179 PHE A C 1
ATOM 1389 O O . PHE A 1 179 ? 13.664 -13.256 -35.430 1.00 41.97 179 PHE A O 1
ATOM 1396 N N . ASN A 1 180 ? 11.969 -11.989 -36.219 1.00 39.28 180 ASN A N 1
ATOM 1397 C CA . ASN A 1 180 ? 12.416 -11.964 -37.621 1.00 39.28 180 ASN A CA 1
ATOM 1398 C C . ASN A 1 180 ? 12.252 -10.570 -38.281 1.00 39.28 180 ASN A C 1
ATOM 1400 O O . ASN A 1 180 ? 11.179 -9.976 -38.221 1.00 39.28 180 ASN A O 1
ATOM 1404 N N . ASP A 1 181 ? 13.366 -10.140 -38.895 1.00 38.50 181 ASP A N 1
ATOM 1405 C CA . ASP A 1 181 ? 13.720 -9.214 -39.998 1.00 38.50 181 ASP A CA 1
ATOM 1406 C C . ASP A 1 181 ? 12.849 -8.001 -40.408 1.00 38.50 181 ASP A C 1
ATOM 1408 O O . ASP A 1 181 ? 11.788 -8.157 -41.007 1.00 38.50 181 ASP A O 1
ATOM 1412 N N . VAL A 1 182 ? 13.406 -6.774 -40.282 1.00 38.38 182 VAL A N 1
ATOM 1413 C CA . VAL A 1 182 ? 12.957 -5.559 -41.013 1.00 38.38 182 VAL A CA 1
ATOM 1414 C C . VAL A 1 182 ? 14.124 -4.627 -41.420 1.00 38.38 182 VAL A C 1
ATOM 1416 O O . VAL A 1 182 ? 15.104 -4.486 -40.687 1.00 38.38 182 VAL A O 1
ATOM 1419 N N . LYS A 1 183 ? 14.004 -3.939 -42.578 1.00 33.84 183 LYS A N 1
ATOM 1420 C CA . LYS A 1 183 ? 14.878 -2.832 -43.039 1.00 33.84 183 LYS A CA 1
ATOM 1421 C C . LYS A 1 183 ? 14.071 -1.587 -43.470 1.00 33.84 183 LYS A C 1
ATOM 1423 O O . LYS A 1 183 ? 12.963 -1.713 -43.988 1.00 33.84 183 LYS A O 1
ATOM 1428 N N . VAL A 1 184 ? 14.651 -0.388 -43.299 1.00 36.22 184 VAL A N 1
ATOM 1429 C CA . VAL A 1 184 ? 14.042 0.936 -43.586 1.00 36.22 184 VAL A CA 1
ATOM 1430 C C . VAL A 1 184 ? 14.890 1.743 -44.581 1.00 36.22 184 VAL A C 1
ATOM 1432 O O . VAL A 1 184 ? 16.115 1.744 -44.465 1.00 36.22 184 VAL A O 1
ATOM 1435 N N . THR A 1 185 ? 14.259 2.497 -45.496 1.00 35.16 185 THR A N 1
ATOM 1436 C CA . THR A 1 185 ? 14.950 3.502 -46.335 1.00 35.16 185 THR A CA 1
ATOM 1437 C C . THR A 1 185 ? 14.308 4.896 -46.236 1.00 35.16 185 THR A C 1
ATOM 1439 O O . THR A 1 185 ? 13.087 5.049 -46.351 1.00 35.16 185 THR A O 1
ATOM 1442 N N . VAL A 1 186 ? 15.148 5.925 -46.055 1.00 35.38 186 VAL A N 1
ATOM 1443 C CA . VAL A 1 186 ? 14.795 7.361 -45.990 1.00 35.38 186 VAL A CA 1
ATOM 1444 C C . VAL A 1 186 ? 15.301 8.123 -47.220 1.00 35.38 186 VAL A C 1
ATOM 1446 O O . VAL A 1 186 ? 16.271 7.710 -47.848 1.00 35.38 186 VAL A O 1
ATOM 1449 N N . ASP A 1 187 ? 14.615 9.205 -47.598 1.00 36.06 187 ASP A N 1
ATOM 1450 C CA . ASP A 1 187 ? 14.914 9.991 -48.800 1.00 36.06 187 ASP A CA 1
ATOM 1451 C C . ASP A 1 187 ? 15.997 11.068 -48.611 1.00 36.06 187 ASP A C 1
ATOM 1453 O O . ASP A 1 187 ? 16.487 11.306 -47.507 1.00 36.06 187 ASP A O 1
ATOM 1457 N N . GLU A 1 188 ? 16.330 11.763 -49.706 1.00 37.00 188 GLU A N 1
ATOM 1458 C CA . GLU A 1 188 ? 17.347 12.829 -49.785 1.00 37.00 188 GLU A CA 1
ATOM 1459 C C . GLU A 1 188 ? 17.105 14.028 -48.838 1.00 37.00 188 GLU A C 1
ATOM 1461 O O . GLU A 1 188 ? 17.967 14.894 -48.707 1.00 37.00 188 GLU A O 1
ATOM 1466 N N . LYS A 1 189 ? 15.950 14.098 -48.160 1.00 35.91 189 LYS A N 1
ATOM 1467 C CA . LYS A 1 189 ? 15.598 15.118 -47.159 1.00 35.91 189 LYS A CA 1
ATOM 1468 C C . LYS A 1 189 ? 15.318 14.520 -45.771 1.00 35.91 189 LYS A C 1
ATOM 1470 O O . LYS A 1 189 ? 14.686 15.190 -44.954 1.00 35.91 189 LYS A O 1
ATOM 1475 N N . MET A 1 190 ? 15.761 13.289 -45.492 1.00 30.78 190 MET A N 1
ATOM 1476 C CA . MET A 1 190 ? 15.491 12.552 -44.245 1.00 30.78 190 MET A CA 1
ATOM 1477 C C . MET A 1 190 ? 13.992 12.287 -43.983 1.00 30.78 190 MET A C 1
ATOM 1479 O O . MET A 1 190 ? 13.583 12.119 -42.832 1.00 30.78 190 MET A O 1
ATOM 1483 N N . LYS A 1 191 ? 13.144 12.225 -45.023 1.00 32.28 191 LYS A N 1
ATOM 1484 C CA . LYS A 1 191 ? 11.755 11.749 -44.898 1.00 32.28 191 LYS A CA 1
ATOM 1485 C C . LYS A 1 191 ? 11.666 10.271 -45.318 1.00 32.28 191 LYS A C 1
ATOM 1487 O O . LYS A 1 191 ? 12.127 9.930 -46.407 1.00 32.28 191 LYS A O 1
ATOM 1492 N N . PRO A 1 192 ? 11.094 9.365 -44.501 1.00 37.31 192 PRO A N 1
ATOM 1493 C CA . PRO A 1 192 ? 10.947 7.955 -44.876 1.00 37.31 192 PRO A CA 1
ATOM 1494 C C . PRO A 1 192 ? 10.038 7.810 -46.105 1.00 37.31 192 PRO A C 1
ATOM 1496 O O . PRO A 1 192 ? 8.921 8.326 -46.099 1.00 37.31 192 PRO A O 1
ATOM 1499 N N . LYS A 1 193 ? 10.523 7.146 -47.171 1.00 36.56 193 LYS A N 1
ATOM 1500 C CA . LYS A 1 193 ? 9.803 7.032 -48.461 1.00 36.56 193 LYS A CA 1
ATOM 1501 C C . LYS A 1 193 ? 9.213 5.647 -48.746 1.00 36.56 193 LYS A C 1
ATOM 1503 O O . LYS A 1 193 ? 8.204 5.590 -49.444 1.00 36.56 193 LYS A O 1
ATOM 1508 N N . LYS A 1 194 ? 9.791 4.549 -48.233 1.00 36.69 194 LYS A N 1
ATOM 1509 C CA . LYS A 1 194 ? 9.197 3.195 -48.302 1.00 36.69 194 LYS A CA 1
ATOM 1510 C C . LYS A 1 194 ? 9.958 2.173 -47.440 1.00 36.69 194 LYS A C 1
ATOM 1512 O O . LYS A 1 194 ? 11.182 2.249 -47.325 1.00 36.69 194 LYS A O 1
ATOM 1517 N N . PHE A 1 195 ? 9.219 1.208 -46.894 1.00 37.91 195 PHE A N 1
ATOM 1518 C CA . PHE A 1 195 ? 9.696 0.090 -46.071 1.00 37.91 195 PHE A CA 1
ATOM 1519 C C . PHE A 1 195 ? 9.439 -1.222 -46.831 1.00 37.91 195 PHE A C 1
ATOM 1521 O O . PHE A 1 195 ? 8.283 -1.503 -47.133 1.00 37.91 195 PHE A O 1
ATOM 1528 N N . GLU A 1 196 ? 10.470 -2.009 -47.157 1.00 33.56 196 GLU A N 1
ATOM 1529 C CA . GLU A 1 196 ? 10.314 -3.356 -47.739 1.00 33.56 196 GLU A CA 1
ATOM 1530 C C . GLU A 1 196 ? 11.315 -4.332 -47.092 1.00 33.56 196 GLU A C 1
ATOM 1532 O O . GLU A 1 196 ? 12.508 -4.038 -46.982 1.00 33.56 196 GLU A O 1
ATOM 1537 N N . VAL A 1 197 ? 10.798 -5.481 -46.638 1.00 39.09 197 VAL A N 1
ATOM 1538 C CA . VAL A 1 197 ? 11.541 -6.571 -45.988 1.00 39.09 197 VAL A CA 1
ATOM 1539 C C . VAL A 1 197 ? 11.914 -7.611 -47.042 1.00 39.09 197 VAL A C 1
ATOM 1541 O O . VAL A 1 197 ? 11.037 -8.148 -47.715 1.00 39.09 197 VAL A O 1
ATOM 1544 N N . ASP A 1 198 ? 13.208 -7.897 -47.179 1.00 38.28 198 ASP A N 1
ATOM 1545 C CA . ASP A 1 198 ? 13.741 -8.915 -48.089 1.00 38.28 198 ASP A CA 1
ATOM 1546 C C . ASP A 1 198 ? 14.144 -10.160 -47.282 1.00 38.28 198 ASP A C 1
ATOM 1548 O O . ASP A 1 198 ? 15.034 -10.094 -46.431 1.00 38.28 198 ASP A O 1
ATOM 1552 N N . ALA A 1 199 ? 13.495 -11.294 -47.557 1.00 33.75 199 ALA A N 1
ATOM 1553 C CA . ALA A 1 199 ? 13.597 -12.557 -46.818 1.00 33.75 199 ALA A CA 1
ATOM 1554 C C . ALA A 1 199 ? 14.985 -13.243 -46.874 1.00 33.75 199 ALA A C 1
ATOM 1556 O O . ALA A 1 199 ? 15.154 -14.344 -46.352 1.00 33.75 199 ALA A O 1
ATOM 1557 N N . ALA A 1 200 ? 15.986 -12.619 -47.504 1.00 41.47 200 ALA A N 1
ATOM 1558 C CA . ALA A 1 200 ? 17.332 -13.163 -47.685 1.00 41.47 200 ALA A CA 1
ATOM 1559 C C . ALA A 1 200 ? 18.428 -12.532 -46.792 1.00 41.47 200 ALA A C 1
ATOM 1561 O O . ALA A 1 200 ? 19.592 -12.909 -46.934 1.00 41.47 200 ALA A O 1
ATOM 1562 N N . LYS A 1 201 ? 18.130 -11.561 -45.909 1.00 47.06 201 LYS A N 1
ATOM 1563 C CA . LYS A 1 201 ? 19.176 -10.764 -45.221 1.00 47.06 201 LYS A CA 1
ATOM 1564 C C . LYS A 1 201 ? 18.923 -10.533 -43.722 1.00 47.06 201 LYS A C 1
ATOM 1566 O O . LYS A 1 201 ? 18.458 -9.466 -43.332 1.00 47.06 201 LYS A O 1
ATOM 1571 N N . LYS A 1 202 ? 19.394 -11.481 -42.903 1.00 44.09 202 LYS A N 1
ATOM 1572 C CA . LYS A 1 202 ? 19.497 -11.401 -41.427 1.00 44.09 202 LYS A CA 1
ATOM 1573 C C . LYS A 1 202 ? 20.392 -10.265 -40.890 1.00 44.09 202 LYS A C 1
ATOM 1575 O O . LYS A 1 202 ? 20.252 -9.871 -39.739 1.00 44.09 202 LYS A O 1
ATOM 1580 N N . ASP A 1 203 ? 21.288 -9.698 -41.704 1.00 44.81 203 ASP A N 1
ATOM 1581 C CA . ASP A 1 203 ? 22.370 -8.810 -41.225 1.00 44.81 203 ASP A CA 1
ATOM 1582 C C . ASP A 1 203 ? 22.074 -7.299 -41.324 1.00 44.81 203 ASP A C 1
ATOM 1584 O O . ASP A 1 203 ? 22.979 -6.464 -41.284 1.00 44.81 203 ASP A O 1
ATOM 1588 N N . ALA A 1 204 ? 20.825 -6.897 -41.548 1.00 47.72 204 ALA A N 1
ATOM 1589 C CA . ALA A 1 204 ? 20.557 -5.605 -42.179 1.00 47.72 204 ALA A CA 1
ATOM 1590 C C . ALA A 1 204 ? 20.449 -4.380 -41.245 1.00 47.72 204 ALA A C 1
ATOM 1592 O O . ALA A 1 204 ? 20.567 -3.253 -41.740 1.00 47.72 204 ALA A O 1
ATOM 1593 N N . PHE A 1 205 ? 20.207 -4.579 -39.948 1.00 52.22 205 PHE A N 1
ATOM 1594 C CA . PHE A 1 205 ? 19.788 -3.512 -39.034 1.00 52.22 205 PHE A CA 1
ATOM 1595 C C . PHE A 1 205 ? 20.778 -3.280 -37.881 1.00 52.22 205 PHE A C 1
ATOM 1597 O O . PHE A 1 205 ? 21.311 -2.183 -37.741 1.00 52.22 205 PHE A O 1
ATOM 1604 N N . PHE A 1 206 ? 21.132 -4.336 -37.143 1.00 55.34 206 PHE A N 1
ATOM 1605 C CA . PHE A 1 206 ? 22.078 -4.295 -36.018 1.00 55.34 206 PHE A CA 1
ATOM 1606 C C . PHE A 1 206 ? 23.553 -4.238 -36.443 1.00 55.34 206 PHE A C 1
ATOM 1608 O O . PHE A 1 206 ? 24.437 -4.605 -35.683 1.00 55.34 206 PHE A O 1
ATOM 1615 N N . THR A 1 207 ? 23.854 -3.865 -37.680 1.00 57.09 207 THR A N 1
ATOM 1616 C CA . THR A 1 207 ? 25.231 -3.762 -38.191 1.00 57.09 207 THR A CA 1
ATOM 1617 C C . THR A 1 207 ? 25.606 -2.329 -38.552 1.00 57.09 207 THR A C 1
ATOM 1619 O O . THR A 1 207 ? 26.775 -2.056 -38.817 1.00 57.09 207 THR A O 1
ATOM 1622 N N . GLN A 1 208 ? 24.635 -1.411 -38.553 1.00 59.59 208 GLN A N 1
ATOM 1623 C CA . GLN A 1 208 ? 24.852 -0.012 -38.899 1.00 59.59 208 GLN A CA 1
ATOM 1624 C C . GLN A 1 208 ? 25.468 0.741 -37.716 1.00 59.59 208 GLN A C 1
ATOM 1626 O O . GLN A 1 208 ? 25.031 0.585 -36.579 1.00 59.59 208 GLN A O 1
ATOM 1631 N N . GLN A 1 209 ? 26.491 1.541 -38.009 1.00 64.62 209 GLN A N 1
ATOM 1632 C CA . GLN A 1 209 ? 27.186 2.410 -37.060 1.00 64.62 209 GLN A CA 1
ATOM 1633 C C . GLN A 1 209 ? 26.964 3.875 -37.457 1.00 64.62 209 GLN A C 1
ATOM 1635 O O . GLN A 1 209 ? 26.503 4.158 -38.564 1.00 64.62 209 GLN A O 1
ATOM 1640 N N . ASP A 1 210 ? 27.275 4.797 -36.549 1.00 72.81 210 ASP A N 1
ATOM 1641 C CA . ASP A 1 210 ? 27.231 6.252 -36.764 1.00 72.81 210 ASP A CA 1
ATOM 1642 C C . ASP A 1 210 ? 25.838 6.814 -37.113 1.00 72.81 210 ASP A C 1
ATOM 1644 O O . ASP A 1 210 ? 25.696 7.879 -37.720 1.00 72.81 210 ASP A O 1
ATOM 1648 N N . LEU A 1 211 ? 24.779 6.107 -36.710 1.00 77.56 211 LEU A N 1
ATOM 1649 C CA . LEU A 1 211 ? 23.408 6.601 -36.785 1.00 77.56 211 LEU A CA 1
ATOM 1650 C C . LEU A 1 211 ? 23.149 7.648 -35.699 1.00 77.56 211 LEU A C 1
ATOM 1652 O O . LEU A 1 211 ? 23.537 7.468 -34.545 1.00 77.56 211 LEU A O 1
ATOM 1656 N N . ASN A 1 212 ? 22.429 8.710 -36.062 1.00 83.12 212 ASN A N 1
ATOM 1657 C CA . ASN A 1 212 ? 21.901 9.648 -35.075 1.00 83.12 212 ASN A CA 1
ATOM 1658 C C . ASN A 1 212 ? 20.678 9.071 -34.342 1.00 83.12 212 ASN A C 1
ATOM 1660 O O . ASN A 1 212 ? 19.976 8.195 -34.855 1.00 83.12 212 ASN A O 1
ATOM 1664 N N . GLU A 1 213 ? 20.379 9.632 -33.178 1.00 80.69 213 GLU A N 1
ATOM 1665 C CA . GLU A 1 213 ? 19.338 9.189 -32.253 1.00 80.69 213 GLU A CA 1
ATOM 1666 C C . GLU A 1 213 ? 17.953 9.076 -32.907 1.00 80.69 213 GLU A C 1
ATOM 1668 O O . GLU A 1 213 ? 17.220 8.122 -32.657 1.00 80.69 213 GLU A O 1
ATOM 1673 N N . LYS A 1 214 ? 17.589 9.995 -33.815 1.00 79.06 214 LYS A N 1
ATOM 1674 C CA . LYS A 1 214 ? 16.293 9.939 -34.519 1.00 79.06 214 LYS A CA 1
ATOM 1675 C C . LYS A 1 214 ? 16.172 8.705 -35.403 1.00 79.06 214 LYS A C 1
ATOM 1677 O O . LYS A 1 214 ? 15.099 8.103 -35.474 1.00 79.06 214 LYS A O 1
ATOM 1682 N N . LEU A 1 215 ? 17.254 8.350 -36.096 1.00 76.25 215 LEU A N 1
ATOM 1683 C CA . LEU A 1 215 ? 17.299 7.135 -36.897 1.00 76.25 215 LEU A CA 1
ATOM 1684 C C . LEU A 1 215 ? 17.250 5.915 -35.982 1.00 76.25 215 LEU A C 1
ATOM 1686 O O . LEU A 1 215 ? 16.426 5.047 -36.240 1.00 76.25 215 LEU A O 1
ATOM 1690 N N . VAL A 1 216 ? 18.013 5.898 -34.884 1.00 79.75 216 VAL A N 1
ATOM 1691 C CA . VAL A 1 216 ? 17.988 4.821 -33.876 1.00 79.75 216 VAL A CA 1
ATOM 1692 C C . VAL A 1 216 ? 16.591 4.624 -33.271 1.00 79.75 216 VAL A C 1
ATOM 1694 O O . VAL A 1 216 ? 16.128 3.493 -33.162 1.00 79.75 216 VAL A O 1
ATOM 1697 N N . GLN A 1 217 ? 15.864 5.696 -32.961 1.00 80.19 217 GLN A N 1
ATOM 1698 C CA . GLN A 1 217 ? 14.499 5.634 -32.429 1.00 80.19 217 GLN A CA 1
ATOM 1699 C C . GLN A 1 217 ? 13.506 5.029 -33.435 1.00 80.19 217 GLN A C 1
ATOM 1701 O O . GLN A 1 217 ? 12.699 4.164 -33.076 1.00 80.19 217 GLN A O 1
ATOM 1706 N N . ALA A 1 218 ? 13.535 5.479 -34.695 1.00 74.38 218 ALA A N 1
ATOM 1707 C CA . ALA A 1 218 ? 12.658 4.952 -35.748 1.00 74.38 218 ALA A CA 1
ATOM 1708 C C . ALA A 1 218 ? 12.937 3.465 -36.004 1.00 74.38 218 ALA A C 1
ATOM 1710 O O . ALA A 1 218 ? 12.032 2.648 -36.169 1.00 74.38 218 ALA A O 1
ATOM 1711 N N . ALA A 1 219 ? 14.220 3.142 -35.984 1.00 72.19 219 ALA A N 1
ATOM 1712 C CA . ALA A 1 219 ? 14.783 1.829 -36.140 1.00 72.19 219 ALA A CA 1
ATOM 1713 C C . ALA A 1 219 ? 14.300 0.901 -34.997 1.00 72.19 219 ALA A C 1
ATOM 1715 O O . ALA A 1 219 ? 13.690 -0.135 -35.261 1.00 72.19 219 ALA A O 1
ATOM 1716 N N . TRP A 1 220 ? 14.489 1.296 -33.737 1.00 80.38 220 TRP A N 1
ATOM 1717 C CA . TRP A 1 220 ? 14.040 0.558 -32.551 1.00 80.38 220 TRP A CA 1
ATOM 1718 C C . TRP A 1 220 ? 12.532 0.281 -32.574 1.00 80.38 220 TRP A C 1
ATOM 1720 O O . TRP A 1 220 ? 12.100 -0.856 -32.382 1.00 80.38 220 TRP A O 1
ATOM 1730 N N . SER A 1 221 ? 11.743 1.314 -32.897 1.00 74.94 221 SER A N 1
ATOM 1731 C CA . SER A 1 221 ? 10.277 1.240 -32.978 1.00 74.94 221 SER A CA 1
ATOM 1732 C C . SER A 1 221 ? 9.808 0.181 -33.984 1.00 74.94 221 SER A C 1
ATOM 1734 O O . SER A 1 221 ? 8.825 -0.519 -33.759 1.00 74.94 221 SER A O 1
ATOM 1736 N N . CYS A 1 222 ? 10.528 0.055 -35.099 1.00 70.56 222 CYS A N 1
ATOM 1737 C CA . CYS A 1 222 ? 10.223 -0.891 -36.163 1.00 70.56 222 CYS A CA 1
ATOM 1738 C C . CYS A 1 222 ? 10.630 -2.324 -35.789 1.00 70.56 222 CYS A C 1
ATOM 1740 O O . CYS A 1 222 ? 9.824 -3.248 -35.901 1.00 70.56 222 CYS A O 1
ATOM 1742 N N . THR A 1 223 ? 11.852 -2.496 -35.285 1.00 71.25 223 THR A N 1
ATOM 1743 C CA . THR A 1 223 ? 12.442 -3.801 -34.954 1.00 71.25 223 THR A CA 1
ATOM 1744 C C . THR A 1 223 ? 11.716 -4.511 -33.817 1.00 71.25 223 THR A C 1
ATOM 1746 O O . THR A 1 223 ? 11.506 -5.720 -33.875 1.00 71.25 223 THR A O 1
ATOM 1749 N N . PHE A 1 224 ? 11.293 -3.764 -32.799 1.00 75.25 224 PHE A N 1
ATOM 1750 C CA . PHE A 1 224 ? 10.577 -4.306 -31.645 1.00 75.25 224 PHE A CA 1
ATOM 1751 C C . PHE A 1 224 ? 9.055 -4.126 -31.752 1.00 75.25 224 PHE A C 1
ATOM 1753 O O . PHE A 1 224 ? 8.353 -4.311 -30.765 1.00 75.25 224 PHE A O 1
ATOM 1760 N N . SER A 1 225 ? 8.523 -3.815 -32.940 1.00 76.56 225 SER A N 1
ATOM 1761 C CA . SER A 1 225 ? 7.081 -3.609 -33.167 1.00 76.56 225 SER A CA 1
ATOM 1762 C C . SER A 1 225 ? 6.216 -4.758 -32.638 1.00 76.56 225 SER A C 1
ATOM 1764 O O . SER A 1 225 ? 5.285 -4.513 -31.878 1.00 76.56 225 SER A O 1
ATOM 1766 N N . SER A 1 226 ? 6.580 -6.008 -32.926 1.00 68.75 226 SER A N 1
ATOM 1767 C CA . SER A 1 226 ? 5.876 -7.192 -32.415 1.00 68.75 226 SER A CA 1
ATOM 1768 C C . SER A 1 226 ? 5.975 -7.354 -30.891 1.00 68.75 226 SER A C 1
ATOM 1770 O O . SER A 1 226 ? 5.032 -7.828 -30.258 1.00 68.75 226 SER A O 1
ATOM 1772 N N . VAL A 1 227 ? 7.081 -6.917 -30.274 1.00 74.38 227 VAL A N 1
ATOM 1773 C CA . VAL A 1 227 ? 7.215 -6.843 -28.807 1.00 74.38 227 VAL A CA 1
ATOM 1774 C C . VAL A 1 227 ? 6.262 -5.799 -28.246 1.00 74.38 227 VAL A C 1
ATOM 1776 O O . VAL A 1 227 ? 5.588 -6.070 -27.257 1.00 74.38 227 VAL A O 1
ATOM 1779 N N . PHE A 1 228 ? 6.174 -4.627 -28.877 1.00 81.12 228 PHE A N 1
ATOM 1780 C CA . PHE A 1 228 ? 5.266 -3.566 -28.446 1.00 81.12 228 PHE A CA 1
ATOM 1781 C C . PHE A 1 228 ? 3.803 -3.963 -28.615 1.00 81.12 228 PHE A C 1
ATOM 1783 O O . PHE A 1 228 ? 3.007 -3.677 -27.730 1.00 81.12 228 PHE A O 1
ATOM 1790 N N . GLU A 1 229 ? 3.444 -4.665 -29.690 1.00 76.62 229 GLU A N 1
ATOM 1791 C CA . GLU A 1 229 ? 2.096 -5.209 -29.890 1.00 76.62 229 GLU A CA 1
ATOM 1792 C C . GLU A 1 229 ? 1.747 -6.254 -28.825 1.00 76.62 229 GLU A C 1
ATOM 1794 O O . GLU A 1 229 ? 0.693 -6.172 -28.188 1.00 76.62 229 GLU A O 1
ATOM 1799 N N . LEU A 1 230 ? 2.657 -7.202 -28.567 1.00 70.62 230 LEU A N 1
ATOM 1800 C CA . LEU A 1 230 ? 2.477 -8.202 -27.517 1.00 70.62 230 LEU A CA 1
ATOM 1801 C C . LEU A 1 230 ? 2.328 -7.540 -26.146 1.00 70.62 230 LEU A C 1
ATOM 1803 O O . LEU A 1 230 ? 1.467 -7.910 -25.353 1.00 70.62 230 LEU A O 1
ATOM 1807 N N . ALA A 1 231 ? 3.140 -6.538 -25.858 1.00 74.69 231 ALA A N 1
ATOM 1808 C CA . ALA A 1 231 ? 3.062 -5.824 -24.605 1.00 74.69 231 ALA A CA 1
ATOM 1809 C C . ALA A 1 231 ? 1.814 -4.933 -24.489 1.00 74.69 231 ALA A C 1
ATOM 1811 O O . ALA A 1 231 ? 1.222 -4.864 -23.413 1.00 74.69 231 ALA A O 1
ATOM 1812 N N . ALA A 1 232 ? 1.348 -4.331 -25.584 1.00 77.38 232 ALA A N 1
ATOM 1813 C CA . ALA A 1 232 ? 0.081 -3.605 -25.626 1.00 77.38 232 ALA A CA 1
ATOM 1814 C C . ALA A 1 232 ? -1.102 -4.533 -25.321 1.00 77.38 232 ALA A C 1
ATOM 1816 O O . ALA A 1 232 ? -1.985 -4.154 -24.554 1.00 77.38 232 ALA A O 1
ATOM 1817 N N . SER A 1 233 ? -1.072 -5.783 -25.807 1.00 70.00 233 SER A N 1
ATOM 1818 C CA . SER A 1 233 ? -2.056 -6.813 -25.423 1.00 70.00 233 SER A CA 1
ATOM 1819 C C . SER A 1 233 ? -2.018 -7.171 -23.929 1.00 70.00 233 SER A C 1
ATOM 1821 O O . SER A 1 233 ? -2.960 -7.744 -23.396 1.00 70.00 233 SER A O 1
ATOM 1823 N N . GLN A 1 234 ? -0.936 -6.804 -23.238 1.00 65.38 234 GLN A N 1
ATOM 1824 C CA . GLN A 1 234 ? -0.740 -6.967 -21.800 1.00 65.38 234 GLN A CA 1
ATOM 1825 C C . GLN A 1 234 ? -0.933 -5.658 -21.016 1.00 65.38 234 GLN A C 1
ATOM 1827 O O . GLN A 1 234 ? -0.499 -5.580 -19.858 1.00 65.38 234 GLN A O 1
ATOM 1832 N N . SER A 1 235 ? -1.555 -4.651 -21.639 1.00 72.50 235 SER A N 1
ATOM 1833 C CA . SER A 1 235 ? -1.770 -3.303 -21.101 1.00 72.50 235 SER A CA 1
ATOM 1834 C C . SER A 1 235 ? -0.469 -2.600 -20.723 1.00 72.50 235 SER A C 1
ATOM 1836 O O . SER A 1 235 ? -0.359 -1.998 -19.657 1.00 72.50 235 SER A O 1
ATOM 1838 N N . ILE A 1 236 ? 0.548 -2.712 -21.577 1.00 77.12 236 ILE A N 1
ATOM 1839 C CA . ILE A 1 236 ? 1.810 -1.982 -21.470 1.00 77.12 236 ILE A CA 1
ATOM 1840 C C . ILE A 1 236 ? 1.979 -1.136 -22.729 1.00 77.12 236 ILE A C 1
ATOM 1842 O O . ILE A 1 236 ? 1.941 -1.641 -23.846 1.00 77.12 236 ILE A O 1
ATOM 1846 N N . PHE A 1 237 ? 2.199 0.158 -22.544 1.00 83.12 237 PHE A N 1
ATOM 1847 C CA . PHE A 1 237 ? 2.269 1.141 -23.615 1.00 83.12 237 PHE A CA 1
ATOM 1848 C C . PHE A 1 237 ? 3.570 1.926 -23.532 1.00 83.12 237 PHE A C 1
ATOM 1850 O O . PHE A 1 237 ? 4.017 2.303 -22.450 1.00 83.12 237 PHE A O 1
ATOM 1857 N N . TRP A 1 238 ? 4.159 2.210 -24.688 1.00 84.81 238 TRP A N 1
ATOM 1858 C CA . TRP A 1 238 ? 5.349 3.038 -24.803 1.00 84.81 238 TRP A CA 1
ATOM 1859 C C . TRP A 1 238 ? 4.935 4.450 -25.149 1.00 84.81 238 TRP A C 1
ATOM 1861 O O . TRP A 1 238 ? 4.189 4.686 -26.098 1.00 84.81 238 TRP A O 1
ATOM 1871 N N . VAL A 1 239 ? 5.434 5.394 -24.370 1.00 83.75 239 VAL A N 1
ATOM 1872 C CA . VAL A 1 239 ? 5.129 6.802 -24.531 1.00 83.75 239 VAL A CA 1
ATOM 1873 C C . VAL A 1 239 ? 6.439 7.541 -24.713 1.00 83.75 239 VAL A C 1
ATOM 1875 O O . VAL A 1 239 ? 7.287 7.571 -23.822 1.00 83.75 239 VAL A O 1
ATOM 1878 N N . ASP A 1 240 ? 6.600 8.144 -25.885 1.00 83.25 240 ASP A N 1
ATOM 1879 C CA . ASP A 1 240 ? 7.680 9.088 -26.132 1.00 83.25 240 ASP A CA 1
ATOM 1880 C C . ASP A 1 240 ? 7.471 10.331 -25.255 1.00 83.25 240 ASP A C 1
ATOM 1882 O O . ASP A 1 240 ? 6.432 11.000 -25.323 1.00 83.25 240 ASP A O 1
ATOM 1886 N N . THR A 1 241 ? 8.456 10.623 -24.404 1.00 81.62 241 THR A N 1
ATOM 1887 C CA . THR A 1 241 ? 8.373 11.722 -23.443 1.00 81.62 241 THR A CA 1
ATOM 1888 C C . THR A 1 241 ? 9.225 12.938 -23.793 1.00 81.62 241 THR A C 1
ATOM 1890 O O . THR A 1 241 ? 9.131 13.951 -23.101 1.00 81.62 241 THR A O 1
ATOM 1893 N N . HIS A 1 242 ? 9.940 12.925 -24.924 1.00 77.50 242 HIS A N 1
ATOM 1894 C CA . HIS A 1 242 ? 10.831 14.019 -25.341 1.00 77.50 242 HIS A CA 1
ATOM 1895 C C . HIS A 1 242 ? 10.123 15.376 -25.462 1.00 77.50 242 HIS A C 1
ATOM 1897 O O . HIS A 1 242 ? 10.721 16.436 -25.266 1.00 77.50 242 HIS A O 1
ATOM 1903 N N . THR A 1 243 ? 8.829 15.365 -25.785 1.00 71.88 243 THR A N 1
ATOM 1904 C CA . THR A 1 243 ? 8.033 16.583 -25.990 1.00 71.88 243 THR A CA 1
ATOM 1905 C C . THR A 1 243 ? 7.151 16.949 -24.798 1.00 71.88 243 THR A C 1
ATOM 1907 O O . THR A 1 243 ? 6.603 18.053 -24.768 1.00 71.88 243 THR A O 1
ATOM 1910 N N . LYS A 1 244 ? 7.039 16.074 -23.791 1.00 73.12 244 LYS A N 1
ATOM 1911 C CA . LYS A 1 244 ? 6.098 16.220 -22.674 1.00 73.12 244 LYS A CA 1
ATOM 1912 C C . LYS A 1 244 ? 6.858 16.444 -21.369 1.00 73.12 244 LYS A C 1
ATOM 1914 O O . LYS A 1 244 ? 7.777 15.705 -21.044 1.00 73.12 244 LYS A O 1
ATOM 1919 N N . ALA A 1 245 ? 6.478 17.470 -20.613 1.00 71.31 245 ALA A N 1
ATOM 1920 C CA . ALA A 1 245 ? 6.927 17.641 -19.233 1.00 71.31 245 ALA A CA 1
ATOM 1921 C C . ALA A 1 245 ? 5.906 16.955 -18.323 1.00 71.31 245 ALA A C 1
ATOM 1923 O O . ALA A 1 245 ? 4.723 17.271 -18.411 1.00 71.31 245 ALA A O 1
ATOM 1924 N N . TRP A 1 246 ? 6.338 15.986 -17.517 1.00 72.62 246 TRP A N 1
ATOM 1925 C CA . TRP A 1 246 ? 5.398 15.154 -16.744 1.00 72.62 246 TRP A CA 1
ATOM 1926 C C . TRP A 1 246 ? 6.007 14.497 -15.496 1.00 72.62 246 TRP A C 1
ATOM 1928 O O . TRP A 1 246 ? 5.267 14.072 -14.613 1.00 72.62 246 TRP A O 1
ATOM 1938 N N . LEU A 1 247 ? 7.342 14.438 -15.379 1.00 73.44 247 LEU A N 1
ATOM 1939 C CA . LEU A 1 247 ? 8.013 14.090 -14.123 1.00 73.44 247 LEU A CA 1
ATOM 1940 C C . LEU A 1 247 ? 8.259 15.369 -13.321 1.00 73.44 247 LEU A C 1
ATOM 1942 O O . LEU A 1 247 ? 9.215 16.104 -13.580 1.00 73.44 247 LEU A O 1
ATOM 1946 N N . ASN A 1 248 ? 7.394 15.627 -12.347 1.00 67.88 248 ASN A N 1
ATOM 1947 C CA . ASN A 1 248 ? 7.504 16.761 -11.437 1.00 67.88 248 ASN A CA 1
ATOM 1948 C C . ASN A 1 248 ? 8.356 16.379 -10.214 1.00 67.88 248 ASN A C 1
ATOM 1950 O O . ASN A 1 248 ? 8.294 15.263 -9.705 1.00 67.88 248 ASN A O 1
ATOM 1954 N N . GLN A 1 249 ? 9.167 17.311 -9.720 1.00 58.44 249 GLN A N 1
ATOM 1955 C CA . GLN A 1 249 ? 9.798 17.162 -8.407 1.00 58.44 249 GLN A CA 1
ATOM 1956 C C . GLN A 1 249 ? 8.835 17.679 -7.328 1.00 58.44 249 GLN A C 1
ATOM 1958 O O . GLN A 1 249 ? 8.184 18.704 -7.554 1.00 58.44 249 GLN A O 1
ATOM 1963 N N . PRO A 1 250 ? 8.743 17.042 -6.149 1.00 46.88 250 PRO A N 1
ATOM 1964 C CA . PRO A 1 250 ? 7.916 17.570 -5.077 1.00 46.88 250 PRO A CA 1
ATOM 1965 C C . PRO A 1 250 ? 8.545 18.869 -4.579 1.00 46.88 250 PRO A C 1
ATOM 1967 O O . PRO A 1 250 ? 9.728 18.895 -4.238 1.00 46.88 250 PRO A O 1
ATOM 1970 N N . ASN A 1 251 ? 7.735 19.929 -4.560 1.00 48.47 251 ASN A N 1
ATOM 1971 C CA . ASN A 1 251 ? 8.043 21.341 -4.265 1.00 48.47 251 ASN A CA 1
ATOM 1972 C C . ASN A 1 251 ? 8.320 22.250 -5.475 1.00 48.47 251 ASN A C 1
ATOM 1974 O O . ASN A 1 251 ? 8.583 23.435 -5.281 1.00 48.47 251 ASN A O 1
ATOM 1978 N N . GLY A 1 252 ? 8.247 21.756 -6.711 1.00 45.25 252 GLY A N 1
ATOM 1979 C CA . GLY A 1 252 ? 8.285 22.617 -7.892 1.00 45.25 252 GLY A CA 1
ATOM 1980 C C . GLY A 1 252 ? 6.885 23.016 -8.338 1.00 45.25 252 GLY A C 1
ATOM 1981 O O . GLY A 1 252 ? 6.063 22.139 -8.585 1.00 45.25 252 GLY A O 1
ATOM 1982 N N . GLU A 1 253 ? 6.634 24.318 -8.500 1.00 43.28 253 GLU A N 1
ATOM 1983 C CA . GLU A 1 253 ? 5.581 24.830 -9.392 1.00 43.28 253 GLU A CA 1
ATOM 1984 C C . GLU A 1 253 ? 5.569 24.011 -10.702 1.00 43.28 253 GLU A C 1
ATOM 1986 O O . GLU A 1 253 ? 6.623 23.515 -11.110 1.00 43.28 253 GLU A O 1
ATOM 1991 N N . GLU A 1 254 ? 4.437 23.909 -11.411 1.00 48.47 254 GLU A N 1
ATOM 1992 C CA . GLU A 1 254 ? 4.299 23.217 -12.719 1.00 48.47 254 GLU A CA 1
ATOM 1993 C C . GLU A 1 254 ? 5.445 23.503 -13.727 1.00 48.47 254 GLU A C 1
ATOM 1995 O O . GLU A 1 254 ? 5.696 22.735 -14.653 1.00 48.47 254 GLU A O 1
ATOM 2000 N N . LYS A 1 255 ? 6.201 24.585 -13.510 1.00 46.69 255 LYS A N 1
ATOM 2001 C CA . LYS A 1 255 ? 7.413 25.008 -14.222 1.00 46.69 255 LYS A CA 1
ATOM 2002 C C . LYS A 1 255 ? 8.638 24.083 -14.089 1.00 46.69 255 LYS A C 1
ATOM 2004 O O . LYS A 1 255 ? 9.551 24.219 -14.898 1.00 46.69 255 LYS A O 1
ATOM 2009 N N . ASN A 1 256 ? 8.684 23.155 -13.128 1.00 53.25 256 ASN A N 1
ATOM 2010 C CA . ASN A 1 256 ? 9.832 22.252 -12.909 1.00 53.25 256 ASN A CA 1
ATOM 2011 C C . ASN A 1 256 ? 9.649 20.842 -13.492 1.00 53.25 256 ASN A C 1
ATOM 2013 O O . ASN A 1 256 ? 10.466 19.956 -13.218 1.00 53.25 256 ASN A O 1
ATOM 2017 N N . GLY A 1 257 ? 8.601 20.617 -14.290 1.00 60.59 257 GLY A N 1
ATOM 2018 C CA . GLY A 1 257 ? 8.401 19.348 -14.980 1.00 60.59 257 GLY A CA 1
ATOM 2019 C C . GLY A 1 257 ? 9.611 19.015 -15.851 1.00 60.59 257 GLY A C 1
ATOM 2020 O O . GLY A 1 257 ? 9.899 19.698 -16.838 1.00 60.59 257 GLY A O 1
ATOM 2021 N N . LYS A 1 258 ? 10.343 17.955 -15.495 1.00 63.84 258 LYS A N 1
ATOM 2022 C CA . LYS A 1 258 ? 11.399 17.445 -16.367 1.00 63.84 258 LYS A CA 1
ATOM 2023 C C . LYS A 1 258 ? 10.732 16.870 -17.610 1.00 63.84 258 LYS A C 1
ATOM 2025 O O . LYS A 1 258 ? 9.718 16.178 -17.515 1.00 63.84 258 LYS A O 1
ATOM 2030 N N . LYS A 1 259 ? 11.322 17.174 -18.764 1.00 73.56 259 LYS A N 1
ATOM 2031 C CA . LYS A 1 259 ? 11.085 16.482 -20.032 1.00 73.56 259 LYS A CA 1
ATOM 2032 C C . LYS A 1 259 ? 12.144 15.396 -20.117 1.00 73.56 259 LYS A C 1
ATOM 2034 O O . LYS A 1 259 ? 13.300 15.730 -20.394 1.00 73.56 259 LYS A O 1
ATOM 2039 N N . PRO A 1 260 ? 11.837 14.148 -19.745 1.00 71.44 260 PRO A N 1
ATOM 2040 C CA . PRO A 1 260 ? 12.815 13.091 -19.870 1.00 71.44 260 PRO A CA 1
ATOM 2041 C C . PRO A 1 260 ? 13.108 12.934 -21.360 1.00 71.44 260 PRO A C 1
ATOM 2043 O O . PRO A 1 260 ? 12.186 12.813 -22.164 1.00 71.44 260 PRO A O 1
ATOM 2046 N N . GLY A 1 261 ? 14.380 12.989 -21.742 1.00 76.31 261 GLY A N 1
ATOM 2047 C CA . GLY A 1 261 ? 14.791 12.627 -23.097 1.00 76.31 261 GLY A CA 1
ATOM 2048 C C . GLY A 1 261 ? 14.804 11.110 -23.203 1.00 76.31 261 GLY A C 1
ATOM 2049 O O . GLY A 1 261 ? 15.872 10.527 -23.233 1.00 76.31 261 GLY A O 1
ATOM 2050 N N . ALA A 1 262 ? 13.638 10.485 -23.039 1.00 83.44 262 ALA A N 1
ATOM 2051 C CA . ALA A 1 262 ? 13.481 9.046 -22.922 1.00 83.44 262 ALA A CA 1
ATOM 2052 C C . ALA A 1 262 ? 12.062 8.621 -23.331 1.00 83.44 262 ALA A C 1
ATOM 2054 O O . ALA A 1 262 ? 11.114 9.411 -23.363 1.00 83.44 262 ALA A O 1
ATOM 2055 N N . VAL A 1 263 ? 11.907 7.331 -23.584 1.00 85.12 263 VAL A N 1
ATOM 2056 C CA . VAL A 1 263 ? 10.637 6.627 -23.708 1.00 85.12 263 VAL A CA 1
ATOM 2057 C C . VAL A 1 263 ? 10.260 6.060 -22.340 1.00 85.12 263 VAL A C 1
ATOM 2059 O O . VAL A 1 263 ? 11.010 5.297 -21.730 1.00 85.12 263 VAL A O 1
ATOM 2062 N N . ALA A 1 264 ? 9.083 6.423 -21.843 1.00 85.44 264 ALA A N 1
ATOM 2063 C CA . ALA A 1 264 ? 8.513 5.807 -20.654 1.00 85.44 264 ALA A CA 1
ATOM 2064 C C . ALA A 1 264 ? 7.598 4.659 -21.070 1.00 85.44 264 ALA A C 1
ATOM 2066 O O . ALA A 1 264 ? 6.798 4.788 -21.994 1.00 85.44 264 ALA A O 1
ATOM 2067 N N . MET A 1 265 ? 7.694 3.540 -20.367 1.00 84.06 265 MET A N 1
ATOM 2068 C CA . MET A 1 265 ? 6.730 2.452 -20.479 1.00 84.06 265 MET A CA 1
ATOM 2069 C C . MET A 1 265 ? 5.686 2.659 -19.383 1.00 84.06 265 MET A C 1
ATOM 2071 O O . MET A 1 265 ? 6.068 2.840 -18.229 1.00 84.06 265 MET A O 1
ATOM 2075 N N . GLY A 1 266 ? 4.395 2.639 -19.702 1.00 77.31 266 GLY A N 1
ATOM 2076 C CA . GLY A 1 266 ? 3.288 2.831 -18.756 1.00 77.31 266 GLY A CA 1
ATOM 2077 C C . GLY A 1 266 ? 2.177 1.797 -18.937 1.00 77.31 266 GLY A C 1
ATOM 2078 O O . GLY A 1 266 ? 2.189 1.049 -19.907 1.00 77.31 266 GLY A O 1
ATOM 2079 N N . ARG A 1 267 ? 1.219 1.726 -18.002 1.00 67.06 267 ARG A N 1
ATOM 2080 C CA . ARG A 1 267 ? 0.102 0.754 -18.058 1.00 67.06 267 ARG A CA 1
ATOM 2081 C C . ARG A 1 267 ? -1.247 1.302 -18.515 1.00 67.06 267 ARG A C 1
ATOM 2083 O O . ARG A 1 267 ? -2.150 0.527 -18.809 1.00 67.06 267 ARG A O 1
ATOM 2090 N N . ILE A 1 268 ? -1.395 2.620 -18.562 1.00 64.56 268 ILE A N 1
ATOM 2091 C CA . ILE A 1 268 ? -2.644 3.265 -18.963 1.00 64.56 268 ILE A CA 1
ATOM 2092 C C . ILE A 1 268 ? -2.444 3.817 -20.368 1.00 64.56 268 ILE A C 1
ATOM 2094 O O . ILE A 1 268 ? -1.552 4.635 -20.600 1.00 64.56 268 ILE A O 1
ATOM 2098 N N . HIS A 1 269 ? -3.246 3.337 -21.317 1.00 63.31 269 HIS A N 1
ATOM 2099 C CA . HIS A 1 269 ? -3.171 3.796 -22.697 1.00 63.31 269 HIS A CA 1
ATOM 2100 C C . HIS A 1 269 ? -3.451 5.302 -22.759 1.00 63.31 269 HIS A C 1
ATOM 2102 O O . HIS A 1 269 ? -4.466 5.774 -22.258 1.00 63.31 269 HIS A O 1
ATOM 2108 N N . GLY A 1 270 ? -2.548 6.064 -23.378 1.00 58.59 270 GLY A N 1
ATOM 2109 C CA . GLY A 1 270 ? -2.727 7.502 -23.597 1.00 58.59 270 GLY A CA 1
ATOM 2110 C C . GLY A 1 270 ? -2.435 8.409 -22.394 1.00 58.59 270 GLY A C 1
ATOM 2111 O O . GLY A 1 270 ? -2.251 9.610 -22.605 1.00 58.59 270 GLY A O 1
ATOM 2112 N N . THR A 1 271 ? -2.293 7.868 -21.179 1.00 63.72 271 THR A N 1
ATOM 2113 C CA . THR A 1 271 ? -2.049 8.665 -19.965 1.00 63.72 271 THR A CA 1
ATOM 2114 C C . THR A 1 271 ? -0.643 8.431 -19.426 1.00 63.72 271 THR A C 1
ATOM 2116 O O . THR A 1 271 ? -0.251 7.318 -19.079 1.00 63.72 271 THR A O 1
ATOM 2119 N N . LEU A 1 272 ? 0.135 9.511 -19.351 1.00 69.44 272 LEU A N 1
ATOM 2120 C CA . LEU A 1 272 ? 1.513 9.499 -18.874 1.00 69.44 272 LEU A CA 1
ATOM 2121 C C . LEU A 1 272 ? 1.552 9.982 -17.418 1.00 69.44 272 LEU A C 1
ATOM 2123 O O . LEU A 1 272 ? 1.805 11.152 -17.147 1.00 69.44 272 LEU A O 1
ATOM 2127 N N . ASP A 1 273 ? 1.261 9.069 -16.495 1.00 76.44 273 ASP A N 1
ATOM 2128 C CA . ASP A 1 273 ? 1.323 9.311 -15.052 1.00 76.44 273 ASP A CA 1
ATOM 2129 C C . ASP A 1 273 ? 2.498 8.533 -14.441 1.00 76.44 273 ASP A C 1
ATOM 2131 O O . ASP A 1 273 ? 2.623 7.316 -14.598 1.00 76.44 273 ASP A O 1
ATOM 2135 N N . ALA A 1 274 ? 3.363 9.255 -13.726 1.00 78.88 274 ALA A N 1
ATOM 2136 C CA . ALA A 1 274 ? 4.540 8.746 -13.028 1.00 78.88 274 ALA A CA 1
ATOM 2137 C C . ALA A 1 274 ? 4.243 7.597 -12.051 1.00 78.88 274 ALA A C 1
ATOM 2139 O O . ALA A 1 274 ? 5.102 6.741 -11.826 1.00 78.88 274 ALA A O 1
ATOM 2140 N N . HIS A 1 275 ? 3.019 7.499 -11.531 1.00 73.94 275 HIS A N 1
ATOM 2141 C CA . HIS A 1 275 ? 2.586 6.376 -10.695 1.00 73.94 275 HIS A CA 1
ATOM 2142 C C . HIS A 1 275 ? 2.450 5.058 -11.465 1.00 73.94 275 HIS A C 1
ATOM 2144 O O . HIS A 1 275 ? 2.590 3.987 -10.873 1.00 73.94 275 HIS A O 1
ATOM 2150 N N . PHE A 1 276 ? 2.231 5.138 -12.778 1.00 76.12 276 PHE A N 1
ATOM 2151 C CA . PHE A 1 276 ? 2.046 3.995 -13.671 1.00 76.12 276 PHE A CA 1
ATOM 2152 C C . PHE A 1 276 ? 3.234 3.730 -14.573 1.00 76.12 276 PHE A C 1
ATOM 2154 O O . PHE A 1 276 ? 3.189 2.792 -15.369 1.00 76.12 276 PHE A O 1
ATOM 2161 N N . VAL A 1 277 ? 4.297 4.524 -14.445 1.00 83.75 277 VAL A N 1
ATOM 2162 C CA . VAL A 1 277 ? 5.537 4.282 -15.172 1.00 83.75 277 VAL A CA 1
ATOM 2163 C C . VAL A 1 277 ? 6.110 2.991 -14.691 1.00 83.75 277 VAL A C 1
ATOM 2165 O O . VAL A 1 277 ? 6.501 2.825 -13.531 1.00 83.75 277 VAL A O 1
ATOM 2168 N N . ILE A 1 278 ? 6.161 2.074 -15.623 1.00 80.81 278 ILE A N 1
ATOM 2169 C CA . ILE A 1 278 ? 6.724 0.799 -15.368 1.00 80.81 278 ILE A CA 1
ATOM 2170 C C . ILE A 1 278 ? 8.235 0.934 -15.545 1.00 80.81 278 ILE A C 1
ATOM 2172 O O . ILE A 1 278 ? 8.911 0.890 -14.525 1.00 80.81 278 ILE A O 1
ATOM 2176 N N . ALA A 1 279 ? 8.765 1.223 -16.731 1.00 87.50 279 ALA A N 1
ATOM 2177 C CA . ALA A 1 279 ? 10.204 1.284 -17.003 1.00 87.50 279 ALA A CA 1
ATOM 2178 C C . ALA A 1 279 ? 10.586 2.556 -17.768 1.00 87.50 279 ALA A C 1
ATOM 2180 O O . ALA A 1 279 ? 9.730 3.212 -18.363 1.00 87.50 279 ALA A O 1
ATOM 2181 N N . PHE A 1 280 ? 11.887 2.839 -17.831 1.00 90.69 280 PHE A N 1
ATOM 2182 C CA . PHE A 1 280 ? 12.442 3.824 -18.762 1.00 90.69 280 PHE A CA 1
ATOM 2183 C C . PHE A 1 280 ? 13.280 3.162 -19.850 1.00 90.69 280 PHE A C 1
ATOM 2185 O O . PHE A 1 280 ? 13.981 2.179 -19.625 1.00 90.69 280 PHE A O 1
ATOM 2192 N N . HIS A 1 281 ? 13.237 3.727 -21.039 1.00 90.75 281 HIS A N 1
ATOM 2193 C CA . HIS A 1 281 ? 14.087 3.346 -22.146 1.00 90.75 281 HIS A CA 1
ATOM 2194 C C . HIS A 1 281 ? 14.601 4.606 -22.817 1.00 90.75 281 HIS A C 1
ATOM 2196 O O . HIS A 1 281 ? 13.844 5.552 -22.988 1.00 90.75 281 HIS A O 1
ATOM 2202 N N . ASP A 1 282 ? 15.869 4.640 -23.180 1.00 92.06 282 ASP A N 1
ATOM 2203 C CA . ASP A 1 282 ? 16.456 5.819 -23.792 1.00 92.06 282 ASP A CA 1
ATOM 2204 C C . ASP A 1 282 ? 17.318 5.402 -24.991 1.00 92.06 282 ASP A C 1
ATOM 2206 O O . ASP A 1 282 ? 18.128 4.473 -24.912 1.00 92.06 282 ASP A O 1
ATOM 2210 N N . ASN A 1 283 ? 17.065 6.062 -26.120 1.00 89.88 283 ASN A N 1
ATOM 2211 C CA . ASN A 1 283 ? 17.757 5.832 -27.377 1.00 89.88 283 ASN A CA 1
ATOM 2212 C C . ASN A 1 283 ? 18.939 6.793 -27.467 1.00 89.88 283 ASN A C 1
ATOM 2214 O O . ASN A 1 283 ? 18.867 7.941 -27.035 1.00 89.88 283 ASN A O 1
ATOM 2218 N N . LYS A 1 284 ? 20.051 6.317 -28.013 1.00 89.94 284 LYS A N 1
ATOM 2219 C CA . LYS A 1 284 ? 21.278 7.097 -28.152 1.00 89.94 284 LYS A CA 1
ATOM 2220 C C . LYS A 1 284 ? 21.773 7.071 -29.580 1.00 89.94 284 LYS A C 1
ATOM 2222 O O . LYS A 1 284 ? 21.444 6.168 -30.346 1.00 89.94 284 LYS A O 1
ATOM 2227 N N . ASP A 1 285 ? 22.589 8.064 -29.916 1.00 86.19 285 ASP A N 1
ATOM 2228 C CA . ASP A 1 285 ? 23.452 7.980 -31.087 1.00 86.19 285 ASP A CA 1
ATOM 2229 C C . ASP A 1 285 ? 24.262 6.677 -31.024 1.00 86.19 285 ASP A C 1
ATOM 2231 O O . ASP A 1 285 ? 24.678 6.240 -29.943 1.00 86.19 285 ASP A O 1
ATOM 2235 N N . SER A 1 286 ? 24.500 6.068 -32.184 1.00 82.06 286 SER A N 1
ATOM 2236 C CA . SER A 1 286 ? 25.297 4.848 -32.292 1.00 82.06 286 SER A CA 1
ATOM 2237 C C . SER A 1 286 ? 26.664 5.049 -31.641 1.00 82.06 286 SER A C 1
ATOM 2239 O O . SER A 1 286 ? 27.517 5.757 -32.175 1.00 82.06 286 SER A O 1
ATOM 2241 N N . CYS A 1 287 ? 26.905 4.378 -30.515 1.00 84.31 287 CYS A N 1
ATOM 2242 C CA . CYS A 1 287 ? 28.131 4.518 -29.730 1.00 84.31 287 CYS A CA 1
ATOM 2243 C C . CYS A 1 287 ? 28.902 3.198 -29.585 1.00 84.31 287 CYS A C 1
ATOM 2245 O O . CYS A 1 287 ? 29.865 3.119 -28.819 1.00 84.31 287 CYS A O 1
ATOM 2247 N N . ASN A 1 288 ? 28.525 2.165 -30.345 1.00 86.38 288 ASN A N 1
ATOM 2248 C CA . ASN A 1 288 ? 29.103 0.823 -30.281 1.00 86.38 288 ASN A CA 1
ATOM 2249 C C . ASN A 1 288 ? 29.070 0.241 -28.858 1.00 86.38 288 ASN A C 1
ATOM 2251 O O . ASN A 1 288 ? 30.060 -0.316 -28.375 1.00 86.38 288 ASN A O 1
ATOM 2255 N N . GLY A 1 289 ? 27.949 0.443 -28.160 1.00 86.50 289 GLY A N 1
ATOM 2256 C CA . GLY A 1 289 ? 27.739 -0.028 -26.795 1.00 86.50 289 GLY A CA 1
ATOM 2257 C C . GLY A 1 289 ? 28.555 0.716 -25.735 1.00 86.50 289 GLY A C 1
ATOM 2258 O O . GLY A 1 289 ? 28.558 0.318 -24.570 1.00 86.50 289 GLY A O 1
ATOM 2259 N N . LYS A 1 290 ? 29.251 1.802 -26.099 1.00 91.25 290 LYS A N 1
ATOM 2260 C CA . LYS A 1 290 ? 30.049 2.627 -25.179 1.00 91.25 290 LYS A CA 1
ATOM 2261 C C . LYS A 1 290 ? 29.192 3.697 -24.503 1.00 91.25 290 LYS A C 1
ATOM 2263 O O . LYS A 1 290 ? 29.552 4.873 -24.505 1.00 91.25 290 LYS A O 1
ATOM 2268 N N . PHE A 1 291 ? 28.080 3.281 -23.902 1.00 92.44 291 PHE A N 1
ATOM 2269 C CA . PHE A 1 291 ? 27.201 4.172 -23.149 1.00 92.44 291 PHE A CA 1
ATOM 2270 C C . PHE A 1 291 ? 27.988 4.897 -22.056 1.00 92.44 291 PHE A C 1
ATOM 2272 O O . PHE A 1 291 ? 28.653 4.271 -21.218 1.00 92.44 291 PHE A O 1
ATOM 2279 N N . THR A 1 292 ? 27.932 6.225 -22.051 1.00 92.38 292 THR A N 1
ATOM 2280 C CA . THR A 1 292 ? 28.698 7.033 -21.103 1.00 92.38 292 THR A CA 1
ATOM 2281 C C . THR A 1 292 ? 28.096 6.949 -19.697 1.00 92.38 292 THR A C 1
ATOM 2283 O O . THR A 1 292 ? 26.981 6.458 -19.492 1.00 92.38 292 THR A O 1
ATOM 2286 N N . GLN A 1 293 ? 28.839 7.419 -18.692 1.00 89.94 293 GLN A N 1
ATOM 2287 C CA . GLN A 1 293 ? 28.283 7.597 -17.345 1.00 89.94 293 GLN A CA 1
ATOM 2288 C C . GLN A 1 293 ? 27.163 8.642 -17.333 1.00 89.94 293 GLN A C 1
ATOM 2290 O O . GLN A 1 293 ? 26.240 8.541 -16.530 1.00 89.94 293 GLN A O 1
ATOM 2295 N N . ASP A 1 294 ? 27.216 9.622 -18.236 1.00 89.44 294 ASP A N 1
ATOM 2296 C CA . ASP A 1 294 ? 26.182 10.641 -18.350 1.00 89.44 294 ASP A CA 1
ATOM 2297 C C . ASP A 1 294 ? 24.869 10.051 -18.886 1.00 89.44 294 ASP A C 1
ATOM 2299 O O . ASP A 1 294 ? 23.806 10.311 -18.320 1.00 89.44 294 ASP A O 1
ATOM 2303 N N . ASP A 1 295 ? 24.948 9.184 -19.903 1.00 89.88 295 ASP A N 1
ATOM 2304 C CA . ASP A 1 295 ? 23.786 8.478 -20.466 1.00 89.88 295 ASP A CA 1
ATOM 2305 C C . ASP A 1 295 ? 23.077 7.644 -19.397 1.00 89.88 295 ASP A C 1
ATOM 2307 O O . ASP A 1 295 ? 21.876 7.790 -19.165 1.00 89.88 295 ASP A O 1
ATOM 2311 N N . ARG A 1 296 ? 23.844 6.817 -18.679 1.00 92.31 296 ARG A N 1
ATOM 2312 C CA . ARG A 1 296 ? 23.339 5.979 -17.583 1.00 92.31 296 ARG A CA 1
ATOM 2313 C C . ARG A 1 296 ? 22.768 6.820 -16.448 1.00 92.31 296 ARG A C 1
ATOM 2315 O O . ARG A 1 296 ? 21.646 6.595 -15.997 1.00 92.31 296 ARG A O 1
ATOM 2322 N N . GLY A 1 297 ? 23.513 7.839 -16.033 1.00 88.56 297 GLY A N 1
ATOM 2323 C CA . GLY A 1 297 ? 23.132 8.760 -14.975 1.00 88.56 297 GLY A CA 1
ATOM 2324 C C . GLY A 1 297 ? 21.817 9.489 -15.226 1.00 88.56 297 GLY A C 1
ATOM 2325 O O . GLY A 1 297 ? 21.027 9.669 -14.298 1.00 88.56 297 GLY A O 1
ATOM 2326 N N . LYS A 1 298 ? 21.546 9.889 -16.476 1.00 88.81 298 LYS A N 1
ATOM 2327 C CA . LYS A 1 298 ? 20.302 10.582 -16.847 1.00 88.81 298 LYS A CA 1
ATOM 2328 C C . LYS A 1 298 ? 19.099 9.681 -16.621 1.00 88.81 298 LYS A C 1
ATOM 2330 O O . LYS A 1 298 ? 18.143 10.079 -15.954 1.00 88.81 298 LYS A O 1
ATOM 2335 N N . VAL A 1 299 ? 19.179 8.447 -17.110 1.00 90.00 299 VAL A N 1
ATOM 2336 C CA . VAL A 1 299 ? 18.114 7.458 -16.939 1.00 90.00 299 VAL A CA 1
ATOM 2337 C C . VAL A 1 299 ? 17.960 7.070 -15.465 1.00 90.00 299 VAL A C 1
ATOM 2339 O O . VAL A 1 299 ? 16.833 6.962 -14.973 1.00 90.00 299 VAL A O 1
ATOM 2342 N N . PHE A 1 300 ? 19.063 6.938 -14.718 1.00 91.94 300 PHE A N 1
ATOM 2343 C C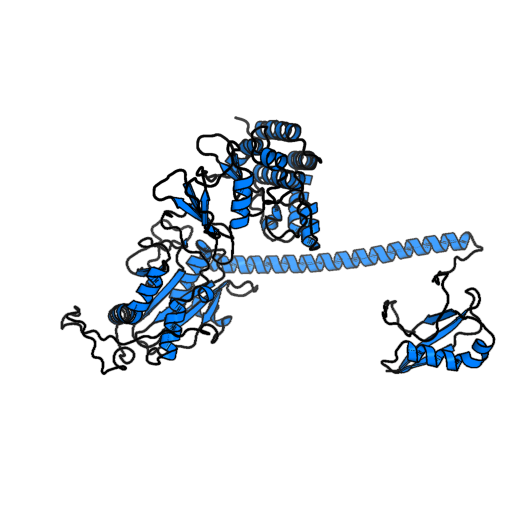A . PHE A 1 300 ? 19.018 6.691 -13.273 1.00 91.94 300 PHE A CA 1
ATOM 2344 C C . PHE A 1 300 ? 18.311 7.813 -12.521 1.00 91.94 300 PHE A C 1
ATOM 2346 O O . PHE A 1 300 ? 17.502 7.528 -11.641 1.00 91.94 300 PHE A O 1
ATOM 2353 N N . ALA A 1 301 ? 18.542 9.072 -12.895 1.00 88.31 301 ALA A N 1
ATOM 2354 C CA . ALA A 1 301 ? 17.850 10.200 -12.288 1.00 88.31 301 ALA A CA 1
ATOM 2355 C C . ALA A 1 301 ? 16.329 10.087 -12.474 1.00 88.31 301 ALA A C 1
ATOM 2357 O O . ALA A 1 301 ? 15.591 10.256 -11.506 1.00 88.31 301 ALA A O 1
ATOM 2358 N N . TYR A 1 302 ? 15.844 9.735 -13.671 1.00 88.88 302 TYR A N 1
ATOM 2359 C CA . TYR A 1 302 ? 14.407 9.516 -13.901 1.00 88.88 302 TYR A CA 1
ATOM 2360 C C . TYR A 1 302 ? 13.857 8.374 -13.044 1.00 88.88 302 TYR A C 1
ATOM 2362 O O . TYR A 1 302 ? 12.798 8.508 -12.429 1.00 88.88 302 TYR A O 1
ATOM 2370 N N . CYS A 1 303 ? 14.608 7.278 -12.936 1.00 89.81 303 CYS A N 1
ATOM 2371 C CA . CYS A 1 303 ? 14.234 6.140 -12.105 1.00 89.81 303 CYS A CA 1
ATOM 2372 C C . CYS A 1 303 ? 14.135 6.513 -10.621 1.00 89.81 303 CYS A C 1
ATOM 2374 O O . CYS A 1 303 ? 13.155 6.160 -9.968 1.00 89.81 303 CYS A O 1
ATOM 2376 N N . VAL A 1 304 ? 15.119 7.251 -10.099 1.00 88.50 304 VAL A N 1
ATOM 2377 C CA . VAL A 1 304 ? 15.137 7.735 -8.712 1.00 88.50 304 VAL A CA 1
ATOM 2378 C C . VAL A 1 304 ? 13.957 8.664 -8.450 1.00 88.50 304 VAL A C 1
ATOM 2380 O O . VAL A 1 304 ? 13.292 8.496 -7.435 1.00 88.50 304 VAL A O 1
ATOM 2383 N N . LEU A 1 305 ? 13.641 9.586 -9.368 1.00 85.31 305 LEU A N 1
ATOM 2384 C CA . LEU A 1 305 ? 12.473 10.465 -9.231 1.00 85.31 305 LEU A CA 1
ATOM 2385 C C . LEU A 1 305 ? 11.177 9.659 -9.112 1.00 85.31 305 LEU A C 1
ATOM 2387 O O . LEU A 1 305 ? 10.377 9.911 -8.213 1.00 85.31 305 LEU A O 1
ATOM 2391 N N . VAL A 1 306 ? 10.980 8.674 -9.992 1.00 84.69 306 VAL A N 1
ATOM 2392 C CA . VAL A 1 306 ? 9.777 7.836 -9.952 1.00 84.69 306 VAL A CA 1
ATOM 2393 C C . VAL A 1 306 ? 9.718 7.012 -8.675 1.00 84.69 306 VAL A C 1
ATOM 2395 O O . VAL A 1 306 ? 8.678 6.994 -8.021 1.00 84.69 306 VAL A O 1
ATOM 2398 N N . LEU A 1 307 ? 10.812 6.356 -8.287 1.00 84.69 307 LEU A N 1
ATOM 2399 C CA . LEU A 1 307 ? 10.844 5.587 -7.050 1.00 84.69 307 LEU A CA 1
ATOM 2400 C C . LEU A 1 307 ? 10.547 6.496 -5.858 1.00 84.69 307 LEU A C 1
ATOM 2402 O O . LEU A 1 307 ? 9.580 6.246 -5.144 1.00 84.69 307 LEU A O 1
ATOM 2406 N N . GLU A 1 308 ? 11.335 7.544 -5.645 1.00 82.44 308 GLU A N 1
ATOM 2407 C CA . GLU A 1 308 ? 11.264 8.393 -4.454 1.00 82.44 308 GLU A CA 1
ATOM 2408 C C . GLU A 1 308 ? 9.908 9.079 -4.290 1.00 82.44 308 GLU A C 1
ATOM 2410 O O . GLU A 1 308 ? 9.369 9.127 -3.186 1.00 82.44 308 GLU A O 1
ATOM 2415 N N . PHE A 1 309 ? 9.335 9.584 -5.382 1.00 78.56 309 PHE A N 1
ATOM 2416 C CA . PHE A 1 309 ? 8.216 10.519 -5.281 1.00 78.56 309 PHE A CA 1
ATOM 2417 C C . PHE A 1 309 ? 6.872 9.942 -5.693 1.00 78.56 309 PHE A C 1
ATOM 2419 O O . PHE A 1 309 ? 5.847 10.401 -5.203 1.00 78.56 309 PHE A O 1
ATOM 2426 N N . TYR A 1 310 ? 6.865 8.914 -6.537 1.00 77.06 310 TYR A N 1
ATOM 2427 C CA . TYR A 1 310 ? 5.632 8.368 -7.104 1.00 77.06 310 TYR A CA 1
ATOM 2428 C C . TYR A 1 310 ? 5.417 6.901 -6.726 1.00 77.06 310 TYR A C 1
ATOM 2430 O O . TYR A 1 310 ? 4.292 6.403 -6.654 1.00 77.06 310 TYR A O 1
ATOM 2438 N N . GLN A 1 311 ? 6.504 6.167 -6.478 1.00 78.75 311 GLN A N 1
ATOM 2439 C CA . GLN A 1 311 ? 6.484 4.727 -6.264 1.00 78.75 311 GLN A CA 1
ATOM 2440 C C . GLN A 1 311 ? 7.331 4.318 -5.057 1.00 78.75 311 GLN A C 1
ATOM 2442 O O . GLN A 1 311 ? 8.197 3.449 -5.141 1.00 78.75 311 GLN A O 1
ATOM 2447 N N . GLN A 1 312 ? 7.031 4.919 -3.903 1.00 77.12 312 GLN A N 1
ATOM 2448 C CA . GLN A 1 312 ? 7.790 4.765 -2.653 1.00 77.12 312 GLN A CA 1
ATOM 2449 C C . GLN A 1 312 ? 7.934 3.313 -2.187 1.00 77.12 312 GLN A C 1
ATOM 2451 O O . GLN A 1 312 ? 8.993 2.898 -1.722 1.00 77.12 312 GLN A O 1
ATOM 2456 N N . THR A 1 313 ? 6.891 2.507 -2.378 1.00 67.44 313 THR A N 1
ATOM 2457 C CA . THR A 1 313 ? 6.882 1.090 -1.990 1.00 67.44 313 THR A CA 1
ATOM 2458 C C . THR A 1 313 ? 7.532 0.173 -3.021 1.00 67.44 313 THR A C 1
ATOM 2460 O O . THR A 1 313 ? 7.708 -1.021 -2.768 1.00 67.44 313 THR A O 1
ATOM 2463 N N . ARG A 1 314 ? 7.891 0.698 -4.197 1.00 75.81 314 ARG A N 1
ATOM 2464 C CA . ARG A 1 314 ? 8.493 -0.100 -5.254 1.00 75.81 314 ARG A CA 1
ATOM 2465 C C . ARG A 1 314 ? 9.982 -0.325 -4.960 1.00 75.81 314 ARG A C 1
ATOM 2467 O O . ARG A 1 314 ? 10.702 0.645 -4.713 1.00 75.81 314 ARG A O 1
ATOM 2474 N N . PRO A 1 315 ? 10.460 -1.583 -4.989 1.00 76.00 315 PRO A N 1
ATOM 2475 C CA . PRO A 1 315 ? 11.831 -1.902 -4.593 1.00 76.00 315 PRO A CA 1
ATOM 2476 C C . PRO A 1 315 ? 12.874 -1.480 -5.633 1.00 76.00 315 PRO A C 1
ATOM 2478 O O . PRO A 1 315 ? 14.000 -1.151 -5.264 1.00 76.00 315 PRO A O 1
ATOM 2481 N N . PHE A 1 316 ? 12.516 -1.494 -6.919 1.00 86.38 316 PHE A N 1
ATOM 2482 C CA . PHE A 1 316 ? 13.421 -1.128 -8.001 1.00 86.38 316 PHE A CA 1
ATOM 2483 C C . PHE A 1 316 ? 12.682 -0.672 -9.261 1.00 86.38 316 PHE A C 1
ATOM 2485 O O . PHE A 1 316 ? 11.509 -0.994 -9.454 1.00 86.38 316 PHE A O 1
ATOM 2492 N N . MET A 1 317 ? 13.394 0.039 -10.129 1.00 87.88 317 MET A N 1
ATOM 2493 C CA . MET A 1 317 ? 12.949 0.537 -11.427 1.00 87.88 317 MET A CA 1
ATOM 2494 C C . MET A 1 317 ? 13.900 0.027 -12.515 1.00 87.88 317 MET A C 1
ATOM 2496 O O . MET A 1 317 ? 15.086 0.351 -12.458 1.00 87.88 317 MET A O 1
ATOM 2500 N N . PRO A 1 318 ? 13.446 -0.775 -13.486 1.00 87.88 318 PRO A N 1
ATOM 2501 C CA . PRO A 1 318 ? 14.273 -1.192 -14.592 1.00 87.88 318 PRO A CA 1
ATOM 2502 C C . PRO A 1 318 ? 14.317 -0.099 -15.654 1.00 87.88 318 PRO A C 1
ATOM 2504 O O . PRO A 1 318 ? 13.360 0.655 -15.873 1.00 87.88 318 PRO A O 1
ATOM 2507 N N . CYS A 1 319 ? 15.441 -0.049 -16.345 1.00 91.31 319 CYS A N 1
ATOM 2508 C CA . CYS A 1 319 ? 15.600 0.812 -17.492 1.00 91.31 319 CYS A CA 1
ATOM 2509 C C . CYS A 1 319 ? 16.596 0.249 -18.503 1.00 91.31 319 CYS A C 1
ATOM 2511 O O . CYS A 1 319 ? 17.314 -0.703 -18.208 1.00 91.31 319 CYS A O 1
ATOM 2513 N N . SER A 1 320 ? 16.619 0.793 -19.717 1.00 92.50 320 SER A N 1
ATOM 2514 C CA . SER A 1 320 ? 17.572 0.365 -20.745 1.00 92.50 320 SER A CA 1
ATOM 2515 C C . SER A 1 320 ? 18.069 1.515 -21.607 1.00 92.50 320 SER A C 1
ATOM 2517 O O . SER A 1 320 ? 17.375 2.517 -21.768 1.00 92.50 320 SER A O 1
ATOM 2519 N N . LEU A 1 321 ? 19.257 1.324 -22.174 1.00 93.81 321 LEU A N 1
ATOM 2520 C CA . LEU A 1 321 ? 19.846 2.161 -23.213 1.00 93.81 321 LEU A CA 1
ATOM 2521 C C . LEU A 1 321 ? 19.978 1.352 -24.504 1.00 93.81 321 LEU A C 1
ATOM 2523 O O . LEU A 1 321 ? 20.317 0.171 -24.435 1.00 93.81 321 LEU A O 1
ATOM 2527 N N . PHE A 1 322 ? 19.739 1.977 -25.656 1.00 91.75 322 PHE A N 1
ATOM 2528 C CA . PHE A 1 322 ? 19.916 1.364 -26.977 1.00 91.75 322 PHE A CA 1
ATOM 2529 C C . PHE A 1 322 ? 20.556 2.346 -27.955 1.00 91.75 322 PHE A C 1
ATOM 2531 O O . PHE A 1 322 ? 20.181 3.513 -27.984 1.00 91.75 322 PHE A O 1
ATOM 2538 N N . ASP A 1 323 ? 21.507 1.877 -28.761 1.00 89.25 323 ASP A N 1
ATOM 2539 C CA . ASP A 1 323 ? 22.235 2.717 -29.725 1.00 89.25 323 ASP A CA 1
ATOM 2540 C C . ASP A 1 323 ? 22.033 2.302 -31.196 1.00 89.25 323 ASP A C 1
ATOM 2542 O O . ASP A 1 323 ? 22.746 2.764 -32.083 1.00 89.25 323 ASP A O 1
ATOM 2546 N N . GLY A 1 324 ? 21.077 1.409 -31.472 1.00 82.62 324 GLY A N 1
ATOM 2547 C CA . GLY A 1 324 ? 20.830 0.856 -32.809 1.00 82.62 324 GLY A CA 1
ATOM 2548 C C . GLY A 1 324 ? 21.359 -0.568 -32.982 1.00 82.62 324 GLY A C 1
ATOM 2549 O O . GLY A 1 324 ? 20.715 -1.380 -33.649 1.00 82.62 324 GLY A O 1
ATOM 2550 N N . LYS A 1 325 ? 22.478 -0.906 -32.332 1.00 85.06 325 LYS A N 1
ATOM 2551 C CA . LYS A 1 325 ? 23.078 -2.248 -32.382 1.00 85.06 325 LYS A CA 1
ATOM 2552 C C . LYS A 1 325 ? 23.167 -2.893 -31.008 1.00 85.06 325 LYS A C 1
ATOM 2554 O O . LYS A 1 325 ? 22.842 -4.067 -30.851 1.00 85.06 325 LYS A O 1
ATOM 2559 N N . TYR A 1 326 ? 23.621 -2.133 -30.029 1.00 91.50 326 TYR A N 1
ATOM 2560 C CA . TYR A 1 326 ? 23.885 -2.591 -28.684 1.00 91.50 326 TYR A CA 1
ATOM 2561 C C . TYR A 1 326 ? 22.817 -2.093 -27.725 1.00 91.50 326 TYR A C 1
ATOM 2563 O O . TYR A 1 326 ? 22.264 -1.003 -27.878 1.00 91.50 326 TYR A O 1
ATOM 2571 N N . SER A 1 327 ? 22.559 -2.893 -26.697 1.00 91.81 327 SER A N 1
ATOM 2572 C CA . SER A 1 327 ? 21.686 -2.516 -25.592 1.00 91.81 327 SER A CA 1
ATOM 2573 C C . SER A 1 327 ? 22.358 -2.774 -24.255 1.00 91.81 327 SER A C 1
ATOM 2575 O O . SER A 1 327 ? 23.134 -3.717 -24.106 1.00 91.81 327 SER A O 1
ATOM 2577 N N . GLN A 1 328 ? 22.043 -1.958 -23.257 1.00 93.38 328 GLN A N 1
ATOM 2578 C CA . GLN A 1 328 ? 22.386 -2.246 -21.871 1.00 93.38 328 GLN A CA 1
ATOM 2579 C C . GLN A 1 328 ? 21.151 -2.083 -20.993 1.00 93.38 328 GLN A C 1
ATOM 2581 O O . GLN A 1 328 ? 20.467 -1.062 -21.040 1.00 93.38 328 GLN A O 1
ATOM 2586 N N . CYS A 1 329 ? 20.861 -3.107 -20.195 1.00 91.25 329 CYS A N 1
ATOM 2587 C CA . CYS A 1 329 ? 19.735 -3.126 -19.273 1.00 91.25 329 CYS A CA 1
ATOM 2588 C C . CYS A 1 329 ? 20.219 -2.829 -17.854 1.00 91.25 329 CYS A C 1
ATOM 2590 O O . CYS A 1 329 ? 21.310 -3.241 -17.457 1.00 91.25 329 CYS A O 1
ATOM 2592 N N . PHE A 1 330 ? 19.381 -2.163 -17.068 1.00 90.12 330 PHE A N 1
ATOM 2593 C CA . PHE A 1 330 ? 19.680 -1.753 -15.703 1.00 90.12 330 PHE A CA 1
ATOM 2594 C C . PHE A 1 330 ? 18.482 -1.982 -14.789 1.00 90.12 330 PHE A C 1
ATOM 2596 O O . PHE A 1 330 ? 17.329 -1.982 -15.229 1.00 90.12 330 PHE A O 1
ATOM 2603 N N . ARG A 1 331 ? 18.755 -2.099 -13.489 1.00 88.75 331 ARG A N 1
ATOM 2604 C CA . ARG A 1 331 ? 17.766 -1.966 -12.416 1.00 88.75 331 ARG A CA 1
ATOM 2605 C C . ARG A 1 331 ? 18.291 -0.979 -11.389 1.00 88.75 331 ARG A C 1
ATOM 2607 O O . ARG A 1 331 ? 19.317 -1.223 -10.766 1.00 88.75 331 ARG A O 1
ATOM 2614 N N . VAL A 1 332 ? 17.572 0.115 -11.189 1.00 90.94 332 VAL A N 1
ATOM 2615 C CA . VAL A 1 332 ? 17.811 1.047 -10.089 1.00 90.94 332 VAL A CA 1
ATOM 2616 C C . VAL A 1 332 ? 17.089 0.525 -8.859 1.00 90.94 332 VAL A C 1
ATOM 2618 O O . VAL A 1 332 ? 15.862 0.501 -8.837 1.00 90.94 332 VAL A O 1
ATOM 2621 N N . VAL A 1 333 ? 17.837 0.086 -7.852 1.00 88.31 333 VAL A N 1
ATOM 2622 C CA . VAL A 1 333 ? 17.331 -0.598 -6.657 1.00 88.31 333 VAL A CA 1
ATOM 2623 C C . VAL A 1 333 ? 17.485 0.295 -5.432 1.00 88.31 333 VAL A C 1
ATOM 2625 O O . VAL A 1 333 ? 18.500 0.974 -5.275 1.00 88.31 333 VAL A O 1
ATOM 2628 N N . ARG A 1 334 ? 16.495 0.282 -4.534 1.00 86.25 334 ARG A N 1
ATOM 2629 C CA . ARG A 1 334 ? 16.600 0.939 -3.224 1.00 86.25 334 ARG A CA 1
ATOM 2630 C C . ARG A 1 334 ? 17.616 0.220 -2.338 1.00 86.25 334 ARG A C 1
ATOM 2632 O O . ARG A 1 334 ? 17.473 -0.970 -2.063 1.00 86.25 334 ARG A O 1
ATOM 2639 N N . SER A 1 335 ? 18.602 0.957 -1.841 1.00 79.81 335 SER A N 1
ATOM 2640 C CA . SER A 1 335 ? 19.544 0.475 -0.835 1.00 79.81 335 SER A CA 1
ATOM 2641 C C . SER A 1 335 ? 18.974 0.679 0.565 1.00 79.81 335 SER A C 1
ATOM 2643 O O . SER A 1 335 ? 18.468 1.751 0.885 1.00 79.81 335 SER A O 1
ATOM 2645 N N . ARG A 1 336 ? 19.100 -0.339 1.421 1.00 71.69 336 ARG A N 1
ATOM 2646 C CA . ARG A 1 336 ? 18.870 -0.221 2.873 1.00 71.69 336 ARG A CA 1
ATOM 2647 C C . ARG A 1 336 ? 20.173 -0.221 3.673 1.00 71.69 336 ARG A C 1
ATOM 2649 O O . ARG A 1 336 ? 20.129 -0.291 4.894 1.00 71.69 336 ARG A O 1
ATOM 2656 N N . VAL A 1 337 ? 21.324 -0.194 2.998 1.00 66.38 337 VAL A N 1
ATOM 2657 C CA . VAL A 1 337 ? 22.631 -0.267 3.657 1.00 66.38 337 VAL A CA 1
ATOM 2658 C C . VAL A 1 337 ? 23.013 1.128 4.171 1.00 66.38 337 VAL A C 1
ATOM 2660 O O . VAL A 1 337 ? 23.150 2.043 3.349 1.00 66.38 337 VAL A O 1
ATOM 2663 N N . PRO A 1 338 ? 23.198 1.319 5.493 1.00 54.50 338 PRO A N 1
ATOM 2664 C CA . PRO A 1 338 ? 23.622 2.599 6.056 1.00 54.50 338 PRO A CA 1
ATOM 2665 C C . PRO A 1 338 ? 24.945 3.087 5.445 1.00 54.50 338 PRO A C 1
ATOM 2667 O O . PRO A 1 338 ? 25.835 2.291 5.154 1.00 54.50 338 PRO A O 1
ATOM 2670 N N . GLY A 1 339 ? 25.079 4.399 5.232 1.00 60.03 339 GLY A N 1
ATOM 2671 C CA . GLY A 1 339 ? 26.315 5.024 4.735 1.00 60.03 339 GLY A CA 1
ATOM 2672 C C . GLY A 1 339 ? 26.530 5.003 3.212 1.00 60.03 339 GLY A C 1
ATOM 2673 O O . GLY A 1 339 ? 27.436 5.688 2.728 1.00 60.03 339 GLY A O 1
ATOM 2674 N N . HIS A 1 340 ? 25.692 4.297 2.446 1.00 71.00 340 HIS A N 1
ATOM 2675 C CA . HIS A 1 340 ? 25.719 4.287 0.978 1.00 71.00 340 HIS A CA 1
ATOM 2676 C C . HIS A 1 340 ? 24.689 5.248 0.364 1.00 71.00 340 HIS A C 1
ATOM 2678 O O . HIS A 1 340 ? 23.814 5.772 1.053 1.00 71.00 340 HIS A O 1
ATOM 2684 N N . HIS A 1 341 ? 24.787 5.484 -0.950 1.00 74.75 341 HIS A N 1
ATOM 2685 C CA . HIS A 1 341 ? 23.721 6.166 -1.684 1.00 74.75 341 HIS A CA 1
ATOM 2686 C C . HIS A 1 341 ? 22.404 5.374 -1.507 1.00 74.75 341 HIS A C 1
ATOM 2688 O O . HIS A 1 341 ? 22.441 4.139 -1.557 1.00 74.75 341 HIS A O 1
ATOM 2694 N N . PRO A 1 342 ? 21.241 6.033 -1.311 1.00 82.12 342 PRO A N 1
ATOM 2695 C CA . PRO A 1 342 ? 19.961 5.355 -1.046 1.00 82.12 342 PRO A CA 1
ATOM 2696 C C . PRO A 1 342 ? 19.470 4.492 -2.215 1.00 82.12 342 PRO A C 1
ATOM 2698 O O . PRO A 1 342 ? 18.497 3.751 -2.090 1.00 82.12 342 PRO A O 1
ATOM 2701 N N . TYR A 1 343 ? 20.167 4.560 -3.346 1.00 88.88 343 TYR A N 1
ATOM 2702 C CA . TYR A 1 343 ? 19.942 3.758 -4.534 1.00 88.88 343 TYR A CA 1
ATOM 2703 C C . TYR A 1 343 ? 21.262 3.198 -5.053 1.00 88.88 343 TYR A C 1
ATOM 2705 O O . TYR A 1 343 ? 22.278 3.892 -5.002 1.00 88.88 343 TYR A O 1
ATOM 2713 N N . TYR A 1 344 ? 21.229 1.994 -5.611 1.00 90.38 344 TYR A N 1
ATOM 2714 C CA . TYR A 1 344 ? 22.319 1.419 -6.397 1.00 90.38 344 TYR A CA 1
ATOM 2715 C C . TYR A 1 344 ? 21.783 0.913 -7.736 1.00 90.38 344 TYR A C 1
ATOM 2717 O O . TYR A 1 344 ? 20.574 0.735 -7.900 1.00 90.38 344 TYR A O 1
ATOM 2725 N N . ALA A 1 345 ? 22.671 0.715 -8.705 1.00 90.56 345 ALA A N 1
ATOM 2726 C CA . ALA A 1 345 ? 22.307 0.128 -9.986 1.00 90.56 345 ALA A CA 1
ATOM 2727 C C . ALA A 1 345 ? 22.823 -1.306 -10.064 1.00 90.56 345 ALA A C 1
ATOM 2729 O O . ALA A 1 345 ? 23.969 -1.587 -9.735 1.00 90.56 345 ALA A O 1
ATOM 2730 N N . GLU A 1 346 ? 21.997 -2.218 -10.537 1.00 89.62 346 GLU A N 1
ATOM 2731 C CA . GLU A 1 346 ? 22.479 -3.456 -11.131 1.00 89.62 346 GLU A CA 1
ATOM 2732 C C . GLU A 1 346 ? 22.435 -3.284 -12.653 1.00 89.62 346 GLU A C 1
ATOM 2734 O O . GLU A 1 346 ? 21.574 -2.554 -13.157 1.00 89.62 346 GLU A O 1
ATOM 2739 N N . TRP A 1 347 ? 23.334 -3.927 -13.399 1.00 88.69 347 TRP A N 1
ATOM 2740 C CA . TRP A 1 347 ? 23.356 -3.828 -14.866 1.00 88.69 347 TRP A CA 1
ATOM 2741 C C . TRP A 1 347 ? 23.691 -5.144 -15.552 1.00 88.69 347 TRP A C 1
ATOM 2743 O O . TRP A 1 347 ? 24.440 -5.973 -15.033 1.00 88.69 347 TRP A O 1
ATOM 2753 N N . SER A 1 348 ? 23.166 -5.312 -16.762 1.00 88.56 348 SER A N 1
ATOM 2754 C CA . SER A 1 348 ? 23.539 -6.414 -17.638 1.00 88.56 348 SER A CA 1
ATOM 2755 C C . SER A 1 348 ? 24.910 -6.151 -18.278 1.00 88.56 348 SER A C 1
ATOM 2757 O O . SER A 1 348 ? 25.387 -5.007 -18.329 1.00 88.56 348 SER A O 1
ATOM 2759 N N . PRO A 1 349 ? 25.561 -7.184 -18.837 1.00 89.19 349 PRO A N 1
ATOM 2760 C CA . PRO A 1 349 ? 26.491 -6.984 -19.944 1.00 89.19 349 PRO A CA 1
ATOM 2761 C C . PRO A 1 349 ? 25.851 -6.153 -21.059 1.00 89.19 349 PRO A C 1
ATOM 2763 O O . PRO A 1 349 ? 24.624 -6.114 -21.191 1.00 89.19 349 PRO A O 1
ATOM 2766 N N . VAL A 1 350 ? 26.688 -5.493 -21.854 1.00 92.44 350 VAL A N 1
ATOM 2767 C CA . VAL A 1 350 ? 26.230 -4.897 -23.108 1.00 92.44 350 VAL A CA 1
ATOM 2768 C C . VAL A 1 350 ? 25.860 -6.040 -24.049 1.00 92.44 350 VAL A C 1
ATOM 2770 O O . VAL A 1 350 ? 26.676 -6.925 -24.294 1.00 92.44 350 VAL A O 1
ATOM 2773 N N . LEU A 1 351 ? 24.618 -6.027 -24.512 1.00 88.75 351 LEU A N 1
ATOM 2774 C CA . LEU A 1 351 ? 24.024 -7.021 -25.392 1.00 88.75 351 LEU A CA 1
ATOM 2775 C C . LEU A 1 351 ? 24.259 -6.591 -26.839 1.00 88.75 351 LEU A C 1
ATOM 2777 O O . LEU A 1 351 ? 23.943 -5.451 -27.184 1.00 88.75 351 LEU A O 1
ATOM 2781 N N . ASP A 1 352 ? 24.793 -7.477 -27.678 1.00 88.06 352 ASP A N 1
ATOM 2782 C CA . ASP A 1 352 ? 24.894 -7.236 -29.121 1.00 88.06 352 ASP A CA 1
ATOM 2783 C C . ASP A 1 352 ? 23.632 -7.778 -29.787 1.00 88.06 352 ASP A C 1
ATOM 2785 O O . ASP A 1 352 ? 23.481 -8.983 -29.954 1.00 88.06 352 ASP A O 1
ATOM 2789 N N . LEU A 1 353 ? 22.706 -6.902 -30.175 1.00 83.69 353 LEU A N 1
ATOM 2790 C CA . LEU A 1 353 ? 21.408 -7.345 -30.682 1.00 83.69 353 LEU A CA 1
ATOM 2791 C C . LEU A 1 353 ? 21.488 -7.920 -32.108 1.00 83.69 353 LEU A C 1
ATOM 2793 O O . LEU A 1 353 ? 20.498 -8.457 -32.598 1.00 83.69 353 LEU A O 1
ATOM 2797 N N . SER A 1 354 ? 22.660 -7.873 -32.761 1.00 77.88 354 SER A N 1
ATOM 2798 C CA . SER A 1 354 ? 22.909 -8.687 -33.962 1.00 77.88 354 SER A CA 1
ATOM 2799 C C . SER A 1 354 ? 23.012 -10.182 -33.639 1.00 77.88 354 SER A C 1
ATOM 2801 O O . SER A 1 354 ? 22.802 -11.024 -34.513 1.00 77.88 354 SER A O 1
ATOM 2803 N N . ILE A 1 355 ? 23.286 -10.518 -32.377 1.00 79.75 355 ILE A N 1
ATOM 2804 C CA . ILE A 1 355 ? 23.268 -11.876 -31.852 1.00 79.75 355 ILE A CA 1
ATOM 2805 C C . ILE A 1 355 ? 21.843 -12.186 -31.393 1.00 79.75 355 ILE A C 1
ATOM 2807 O O . ILE A 1 355 ? 21.258 -11.484 -30.564 1.00 79.75 355 ILE A O 1
ATOM 2811 N N . ARG A 1 356 ? 21.277 -13.270 -31.928 1.00 73.94 356 ARG A N 1
ATOM 2812 C CA . ARG A 1 356 ? 19.881 -13.658 -31.690 1.00 73.94 356 ARG A CA 1
ATOM 2813 C C . ARG A 1 356 ? 19.569 -13.813 -30.203 1.00 73.94 356 ARG A C 1
ATOM 2815 O O . ARG A 1 356 ? 18.535 -13.332 -29.749 1.00 73.94 356 ARG A O 1
ATOM 2822 N N . GLU A 1 357 ? 20.441 -14.479 -29.457 1.00 73.06 357 GLU A N 1
ATOM 2823 C CA . GLU A 1 357 ? 20.259 -14.737 -28.030 1.00 73.06 357 GLU A CA 1
ATOM 2824 C C . GLU A 1 357 ? 20.193 -13.427 -27.233 1.00 73.06 357 GLU A C 1
ATOM 2826 O O . GLU A 1 357 ? 19.360 -13.271 -26.345 1.00 73.06 357 GLU A O 1
ATOM 2831 N N . ASP A 1 358 ? 21.022 -12.446 -27.581 1.00 80.56 358 ASP A N 1
ATOM 2832 C CA . ASP A 1 358 ? 21.053 -11.138 -26.927 1.00 80.56 358 ASP A CA 1
ATOM 2833 C C . ASP A 1 358 ? 19.833 -10.278 -27.291 1.00 80.56 358 ASP A C 1
ATOM 2835 O O . ASP A 1 358 ? 19.254 -9.626 -26.417 1.00 80.56 358 ASP A O 1
ATOM 2839 N N . ALA A 1 359 ? 19.363 -10.345 -28.541 1.00 77.25 359 ALA A N 1
ATOM 2840 C CA . ALA A 1 359 ? 18.087 -9.754 -28.952 1.00 77.25 359 ALA A CA 1
ATOM 2841 C C . ALA A 1 359 ? 16.898 -10.349 -28.179 1.00 77.25 359 ALA A C 1
ATOM 2843 O O . ALA A 1 359 ? 16.028 -9.611 -27.709 1.00 77.25 359 ALA A O 1
ATOM 2844 N N . GLN A 1 360 ? 16.887 -11.670 -27.982 1.00 70.31 360 GLN A N 1
ATOM 2845 C CA . GLN A 1 360 ? 15.866 -12.356 -27.189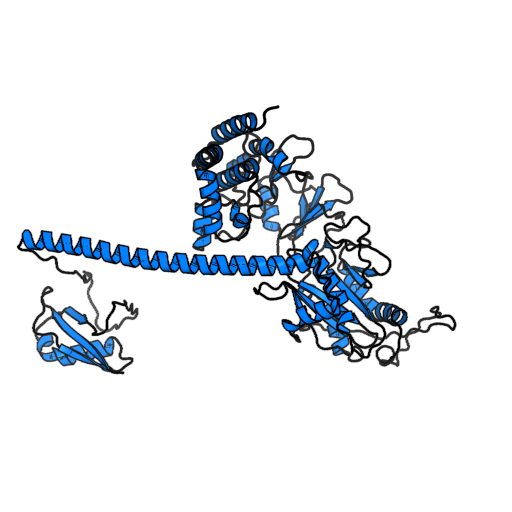 1.00 70.31 360 GLN A CA 1
ATOM 2846 C C . GLN A 1 360 ? 15.896 -11.933 -25.719 1.00 70.31 360 GLN A C 1
ATOM 2848 O O . GLN A 1 360 ? 14.844 -11.657 -25.143 1.00 70.31 360 GLN A O 1
ATOM 2853 N N . ARG A 1 361 ? 17.088 -11.821 -25.121 1.00 75.62 361 ARG A N 1
ATOM 2854 C CA . ARG A 1 361 ? 17.272 -11.316 -23.750 1.00 75.62 361 ARG A CA 1
ATOM 2855 C C . ARG A 1 361 ? 16.723 -9.904 -23.592 1.00 75.62 361 ARG A C 1
ATOM 2857 O O . ARG A 1 361 ? 15.991 -9.630 -22.644 1.00 75.62 361 ARG A O 1
ATOM 2864 N N . TYR A 1 362 ? 17.044 -9.018 -24.531 1.00 83.00 362 TYR A N 1
ATOM 2865 C CA . TYR A 1 362 ? 16.568 -7.641 -24.493 1.00 83.00 362 TYR A CA 1
ATOM 2866 C C . TYR A 1 362 ? 15.043 -7.549 -24.633 1.00 83.00 362 TYR A C 1
ATOM 2868 O O . TYR A 1 362 ? 14.393 -6.858 -23.851 1.00 83.00 362 TYR A O 1
ATOM 2876 N N . ALA A 1 363 ? 14.444 -8.302 -25.557 1.00 77.00 363 ALA A N 1
ATOM 2877 C CA . ALA A 1 363 ? 12.992 -8.350 -25.685 1.00 77.00 363 ALA A CA 1
ATOM 2878 C C . ALA A 1 363 ? 12.310 -8.951 -24.445 1.00 77.00 363 ALA A C 1
ATOM 2880 O O . ALA A 1 363 ? 11.301 -8.422 -23.983 1.00 77.00 363 ALA A O 1
ATOM 2881 N N . GLY A 1 364 ? 12.895 -10.002 -23.862 1.00 72.25 364 GLY A N 1
ATOM 2882 C CA . GLY A 1 364 ? 12.465 -10.553 -22.580 1.00 72.25 364 GLY A CA 1
ATOM 2883 C C . GLY A 1 364 ? 12.474 -9.486 -21.488 1.00 72.25 364 GLY A C 1
ATOM 2884 O O . GLY A 1 364 ? 11.478 -9.316 -20.803 1.00 72.25 364 GLY A O 1
ATOM 2885 N N . PHE A 1 365 ? 13.530 -8.677 -21.385 1.00 77.75 365 PHE A N 1
ATOM 2886 C CA . PHE A 1 365 ? 13.592 -7.564 -20.431 1.00 77.75 365 PHE A CA 1
ATOM 2887 C C . PHE A 1 365 ? 12.483 -6.518 -20.625 1.00 77.75 365 PHE A C 1
ATOM 2889 O O . PHE A 1 365 ? 11.954 -6.004 -19.639 1.00 77.75 365 PHE A O 1
ATOM 2896 N N . LEU A 1 366 ? 12.103 -6.220 -21.872 1.00 76.50 366 LEU A N 1
ATOM 2897 C CA . LEU A 1 366 ? 10.993 -5.308 -22.175 1.00 76.50 366 LEU A CA 1
ATOM 2898 C C . LEU A 1 366 ? 9.617 -5.889 -21.788 1.00 76.50 366 LEU A C 1
ATOM 2900 O O . LEU A 1 366 ? 8.690 -5.124 -21.526 1.00 76.50 366 LEU A O 1
ATOM 2904 N N . LEU A 1 367 ? 9.487 -7.219 -21.730 1.00 68.56 367 LEU A N 1
ATOM 2905 C CA . LEU A 1 367 ? 8.233 -7.943 -21.477 1.00 68.56 367 LEU A CA 1
ATOM 2906 C C . LEU A 1 367 ? 8.111 -8.528 -20.061 1.00 68.56 367 LEU A C 1
ATOM 2908 O O . LEU A 1 367 ? 7.008 -8.838 -19.605 1.00 68.56 367 LEU A O 1
ATOM 2912 N N . ASP A 1 368 ? 9.225 -8.725 -19.360 1.00 64.94 368 ASP A N 1
ATOM 2913 C CA . ASP A 1 368 ? 9.292 -9.553 -18.160 1.00 64.94 368 ASP A CA 1
ATOM 2914 C C . ASP A 1 368 ? 8.607 -8.883 -16.971 1.00 64.94 368 ASP A C 1
ATOM 2916 O O . ASP A 1 368 ? 9.213 -8.087 -16.264 1.00 64.94 368 ASP A O 1
ATOM 2920 N N . ARG A 1 369 ? 7.360 -9.261 -16.673 1.00 58.62 369 ARG A N 1
ATOM 2921 C CA . ARG A 1 369 ? 6.598 -8.790 -15.500 1.00 58.62 369 ARG A CA 1
ATOM 2922 C C . ARG A 1 369 ? 7.280 -9.095 -14.154 1.00 58.62 369 ARG A C 1
ATOM 2924 O O . ARG A 1 369 ? 7.094 -8.340 -13.196 1.00 58.62 369 ARG A O 1
ATOM 2931 N N . ALA A 1 370 ? 8.047 -10.183 -14.047 1.00 50.56 370 ALA A N 1
ATOM 2932 C CA . ALA A 1 370 ? 8.648 -10.634 -12.793 1.00 50.56 370 ALA A CA 1
ATOM 2933 C C . ALA A 1 370 ? 9.986 -9.938 -12.501 1.00 50.56 370 ALA A C 1
ATOM 2935 O O . ALA A 1 370 ? 10.175 -9.436 -11.388 1.00 50.56 370 ALA A O 1
ATOM 2936 N N . GLY A 1 371 ? 10.885 -9.859 -13.481 1.00 49.44 371 GLY A N 1
ATOM 2937 C CA . GLY A 1 371 ? 12.183 -9.194 -13.364 1.00 49.44 371 GLY A CA 1
ATOM 2938 C C . GLY A 1 371 ? 12.134 -7.680 -13.548 1.00 49.44 371 GLY A C 1
ATOM 2939 O O . GLY A 1 371 ? 13.027 -6.979 -13.086 1.00 49.44 371 GLY A O 1
ATOM 2940 N N . SER A 1 372 ? 11.070 -7.128 -14.117 1.00 50.19 372 SER A N 1
ATOM 2941 C CA . SER A 1 372 ? 10.847 -5.677 -14.142 1.00 50.19 372 SER A CA 1
ATOM 2942 C C . SER A 1 372 ? 10.148 -5.122 -12.885 1.00 50.19 372 SER A C 1
ATOM 2944 O O . SER A 1 372 ? 10.108 -3.908 -12.657 1.00 50.19 372 SER A O 1
ATOM 2946 N N . GLY A 1 373 ? 9.636 -6.016 -12.028 1.00 50.03 373 GLY A N 1
ATOM 2947 C CA . GLY A 1 373 ? 8.994 -5.678 -10.757 1.00 50.03 373 GLY A CA 1
ATOM 2948 C C . GLY A 1 373 ? 7.524 -5.261 -10.877 1.00 50.03 373 GLY A C 1
ATOM 2949 O O . GLY A 1 373 ? 6.933 -4.857 -9.873 1.00 50.03 373 GLY A O 1
ATOM 2950 N N . TYR A 1 374 ? 6.908 -5.379 -12.062 1.00 56.47 374 TYR A N 1
ATOM 2951 C CA . TYR A 1 374 ? 5.499 -5.029 -12.292 1.00 56.47 374 TYR A CA 1
ATOM 2952 C C . TYR A 1 374 ? 4.558 -6.145 -11.918 1.00 56.47 374 TYR A C 1
ATOM 2954 O O . TYR A 1 374 ? 4.044 -6.890 -12.751 1.00 56.47 374 TYR A O 1
ATOM 2962 N N . ARG A 1 375 ? 4.243 -6.198 -10.639 1.00 54.56 375 ARG A N 1
ATOM 2963 C CA . ARG A 1 375 ? 3.209 -7.092 -10.160 1.00 54.56 375 ARG A CA 1
ATOM 2964 C C . ARG A 1 375 ? 1.904 -6.339 -9.998 1.00 54.56 375 ARG A C 1
ATOM 2966 O O . ARG A 1 375 ? 1.403 -6.349 -8.906 1.00 54.56 375 ARG A O 1
ATOM 2973 N N . LEU A 1 376 ? 1.339 -5.655 -10.987 1.00 52.56 376 LEU A N 1
ATOM 2974 C CA . LEU A 1 376 ? -0.103 -5.337 -10.938 1.00 52.56 376 LEU A CA 1
ATOM 2975 C C . LEU A 1 376 ? -0.835 -6.405 -11.748 1.00 52.56 376 LEU A C 1
ATOM 2977 O O . LEU A 1 376 ? -0.346 -6.771 -12.824 1.00 52.56 376 LEU A O 1
ATOM 2981 N N . SER A 1 377 ? -1.949 -6.918 -11.227 1.00 65.81 377 SER A N 1
ATOM 2982 C CA . SER A 1 377 ? -2.843 -7.794 -11.993 1.00 65.81 377 SER A CA 1
ATOM 2983 C C . SER A 1 377 ? -3.398 -7.052 -13.215 1.00 65.81 377 SER A C 1
ATOM 2985 O O . SER A 1 377 ? -3.127 -5.859 -13.397 1.00 65.81 377 SER A O 1
ATOM 2987 N N . GLU A 1 378 ? -4.091 -7.763 -14.100 1.00 74.12 378 GLU A N 1
ATOM 2988 C CA . GLU A 1 378 ? -4.774 -7.124 -15.226 1.00 74.12 378 GLU A CA 1
ATOM 2989 C C . GLU A 1 378 ? -5.700 -6.018 -14.699 1.00 74.12 378 GLU A C 1
ATOM 2991 O O . GLU A 1 378 ? -6.397 -6.202 -13.702 1.00 74.12 378 GLU A O 1
ATOM 2996 N N . ILE A 1 379 ? -5.599 -4.824 -15.287 1.00 75.50 379 ILE A N 1
ATOM 2997 C CA . ILE A 1 379 ? -6.415 -3.682 -14.873 1.00 75.50 379 ILE A CA 1
ATOM 2998 C C . ILE A 1 379 ? -7.795 -3.880 -15.492 1.00 75.50 379 ILE A C 1
ATOM 3000 O O . ILE A 1 379 ? -7.893 -4.151 -16.687 1.00 75.50 379 ILE A O 1
ATOM 3004 N N . HIS A 1 380 ? -8.842 -3.737 -14.681 1.00 85.31 380 HIS A N 1
ATOM 3005 C CA . HIS A 1 380 ? -10.218 -3.838 -15.155 1.00 85.31 380 HIS A CA 1
ATOM 3006 C C . HIS A 1 380 ? -10.472 -2.828 -16.293 1.00 85.31 380 HIS A C 1
ATOM 3008 O O . HIS A 1 380 ? -10.057 -1.675 -16.160 1.00 85.31 380 HIS A O 1
ATOM 3014 N N . PRO A 1 381 ? -11.157 -3.205 -17.388 1.00 83.81 381 PRO A N 1
ATOM 3015 C CA . PRO A 1 381 ? -11.364 -2.325 -18.544 1.00 83.81 381 PRO A CA 1
ATOM 3016 C C . PRO A 1 381 ? -12.121 -1.032 -18.208 1.00 83.81 381 PRO A C 1
ATOM 3018 O O . PRO A 1 381 ? -11.885 -0.008 -18.840 1.00 83.81 381 PRO A O 1
ATOM 3021 N N . ASP A 1 382 ? -12.981 -1.067 -17.188 1.00 88.75 382 ASP A N 1
ATOM 3022 C CA . ASP A 1 382 ? -13.728 0.105 -16.709 1.00 88.75 382 ASP A CA 1
ATOM 3023 C C . ASP A 1 382 ? -12.981 0.930 -15.645 1.00 88.75 382 ASP A C 1
ATOM 3025 O O . ASP A 1 382 ? -13.571 1.803 -15.010 1.00 88.75 382 ASP A O 1
ATOM 3029 N N . ALA A 1 383 ? -11.694 0.659 -15.407 1.00 82.38 383 ALA A N 1
ATOM 3030 C CA . ALA A 1 383 ? -10.864 1.486 -14.537 1.00 82.38 383 ALA A CA 1
ATOM 3031 C C . ALA A 1 383 ? -10.408 2.757 -15.261 1.00 82.38 383 ALA A C 1
ATOM 3033 O O . ALA A 1 383 ? -9.805 2.693 -16.330 1.00 82.38 383 ALA A O 1
ATOM 3034 N N . ASP A 1 384 ? -10.660 3.906 -14.638 1.00 81.94 384 ASP A N 1
ATOM 3035 C CA . ASP A 1 384 ? -10.283 5.223 -15.151 1.00 81.94 384 ASP A CA 1
ATOM 3036 C C . ASP A 1 384 ? -9.141 5.832 -14.314 1.00 81.94 384 ASP A C 1
ATOM 3038 O O . ASP A 1 384 ? -8.011 5.337 -14.306 1.00 81.94 384 ASP A O 1
ATOM 3042 N N . ASN A 1 385 ? -9.417 6.893 -13.553 1.00 75.75 385 ASN A N 1
ATOM 3043 C CA . ASN A 1 385 ? -8.407 7.596 -12.776 1.00 75.75 385 ASN A CA 1
ATOM 3044 C C . ASN A 1 385 ? -8.056 6.836 -11.495 1.00 75.75 385 ASN A C 1
ATOM 3046 O O . ASN A 1 385 ? -8.946 6.382 -10.769 1.00 75.75 385 ASN A O 1
ATOM 3050 N N . MET A 1 386 ? -6.764 6.761 -11.168 1.00 78.00 386 MET A N 1
ATOM 3051 C CA . MET A 1 386 ? -6.298 6.256 -9.877 1.00 78.00 386 MET A CA 1
ATOM 3052 C C . MET A 1 386 ? -6.683 7.221 -8.762 1.00 78.00 386 MET A C 1
ATOM 3054 O O . MET A 1 386 ? -6.324 8.394 -8.799 1.00 78.00 386 MET A O 1
ATOM 3058 N N . ILE A 1 387 ? -7.367 6.711 -7.745 1.00 81.75 387 ILE A N 1
ATOM 3059 C CA . ILE A 1 387 ? -7.832 7.513 -6.607 1.00 81.75 387 ILE A CA 1
ATOM 3060 C C . ILE A 1 387 ? -7.154 7.131 -5.291 1.00 81.75 387 ILE A C 1
ATOM 3062 O O . ILE A 1 387 ? -7.206 7.897 -4.334 1.00 81.75 387 ILE A O 1
ATOM 3066 N N . GLY A 1 388 ? -6.499 5.970 -5.224 1.00 74.25 388 GLY A N 1
ATOM 3067 C CA . GLY A 1 388 ? -5.790 5.548 -4.022 1.00 74.25 388 GLY A CA 1
ATOM 3068 C C . GLY A 1 388 ? -4.820 4.403 -4.271 1.00 74.25 388 GLY A C 1
ATOM 3069 O O . GLY A 1 388 ? -4.957 3.635 -5.222 1.00 74.25 388 GLY A O 1
ATOM 3070 N N . ARG A 1 389 ? -3.828 4.268 -3.390 1.00 73.88 389 ARG A N 1
ATOM 3071 C CA . ARG A 1 389 ? -2.833 3.197 -3.451 1.00 73.88 389 ARG A CA 1
ATOM 3072 C C . ARG A 1 389 ? -2.536 2.660 -2.060 1.00 73.88 389 ARG A C 1
ATOM 3074 O O . ARG A 1 389 ? -2.188 3.417 -1.162 1.00 73.88 389 ARG A O 1
ATOM 3081 N N . GLY A 1 390 ? -2.609 1.341 -1.929 1.00 74.06 390 GLY A N 1
ATOM 3082 C CA . GLY A 1 390 ? -2.188 0.604 -0.746 1.00 74.06 390 GLY A CA 1
ATOM 3083 C C . GLY A 1 390 ? -0.903 -0.192 -0.977 1.00 74.06 390 GLY A C 1
ATOM 3084 O O . GLY A 1 390 ? -0.307 -0.202 -2.061 1.00 74.06 390 GLY A O 1
ATOM 3085 N N . ALA A 1 391 ? -0.489 -0.911 0.067 1.00 70.00 391 ALA A N 1
ATOM 3086 C CA . ALA A 1 391 ? 0.654 -1.822 0.020 1.00 70.00 391 ALA A CA 1
ATOM 3087 C C . ALA A 1 391 ? 0.384 -3.078 -0.831 1.00 70.00 391 ALA A C 1
ATOM 3089 O O . ALA A 1 391 ? 1.314 -3.658 -1.395 1.00 70.00 391 ALA A O 1
ATOM 3090 N N . THR A 1 392 ? -0.883 -3.487 -0.937 1.00 77.06 392 THR A N 1
ATOM 3091 C CA . THR A 1 392 ? -1.317 -4.735 -1.588 1.00 77.06 392 THR A CA 1
ATOM 3092 C C . THR A 1 392 ? -2.186 -4.518 -2.829 1.00 77.06 392 THR A C 1
ATOM 3094 O O . THR A 1 392 ? -2.329 -5.441 -3.631 1.00 77.06 392 THR A O 1
ATOM 3097 N N . SER A 1 393 ? -2.707 -3.309 -3.036 1.00 84.50 393 SER A N 1
ATOM 3098 C CA . SER A 1 393 ? -3.603 -2.986 -4.147 1.00 84.50 393 SER A CA 1
ATOM 3099 C C . SER A 1 393 ? -3.518 -1.520 -4.573 1.00 84.50 393 SER A C 1
ATOM 3101 O O . SER A 1 393 ? -2.931 -0.679 -3.888 1.00 84.50 393 SER A O 1
ATOM 3103 N N . VAL A 1 394 ? -4.162 -1.209 -5.692 1.00 82.50 394 VAL A N 1
ATOM 3104 C CA . VAL A 1 394 ? -4.438 0.141 -6.197 1.00 82.50 394 VAL A CA 1
ATOM 3105 C C . VAL A 1 394 ? -5.950 0.286 -6.360 1.00 82.50 394 VAL A C 1
ATOM 3107 O O . VAL A 1 394 ? -6.628 -0.700 -6.635 1.00 82.50 394 VAL A O 1
ATOM 3110 N N . VAL A 1 395 ? -6.485 1.485 -6.148 1.00 87.69 395 VAL A N 1
ATOM 3111 C CA . VAL A 1 395 ? -7.912 1.793 -6.281 1.00 87.69 395 VAL A CA 1
ATOM 3112 C C . VAL A 1 395 ? -8.102 2.826 -7.387 1.00 87.69 395 VAL A C 1
ATOM 3114 O O . VAL A 1 395 ? -7.452 3.874 -7.389 1.00 87.69 395 VAL A O 1
ATOM 3117 N N . PHE A 1 396 ? -9.014 2.531 -8.301 1.00 88.38 396 PHE A N 1
ATOM 3118 C CA . PHE A 1 396 ? -9.396 3.354 -9.438 1.00 88.38 396 PHE A CA 1
ATOM 3119 C C . PHE A 1 396 ? -10.852 3.799 -9.307 1.00 88.38 396 PHE A C 1
ATOM 3121 O O . PHE A 1 396 ? -11.670 3.143 -8.663 1.00 88.38 396 PHE A O 1
ATOM 3128 N N . SER A 1 397 ? -11.176 4.921 -9.932 1.00 89.19 397 SER A N 1
ATOM 3129 C CA . SER A 1 397 ? -12.555 5.282 -10.256 1.00 89.19 397 SER A CA 1
ATOM 3130 C C . SER A 1 397 ? -13.077 4.421 -11.408 1.00 89.19 397 SER A C 1
ATOM 3132 O O . SER A 1 397 ? -12.291 3.911 -12.209 1.00 89.19 397 SER A O 1
ATOM 3134 N N . HIS A 1 398 ? -14.394 4.243 -11.464 1.00 94.44 398 HIS A N 1
ATOM 3135 C CA . HIS A 1 398 ? -15.068 3.580 -12.575 1.00 94.44 398 HIS A CA 1
ATOM 3136 C C . HIS A 1 398 ? -15.360 4.584 -13.706 1.00 94.44 398 HIS A C 1
ATOM 3138 O O . HIS A 1 398 ? -15.736 5.723 -13.428 1.00 94.44 398 HIS A O 1
ATOM 3144 N N . THR A 1 399 ? -15.221 4.171 -14.968 1.00 86.56 399 THR A N 1
ATOM 3145 C CA . THR A 1 399 ? -15.385 5.028 -16.166 1.00 86.56 399 THR A CA 1
ATOM 3146 C C . THR A 1 399 ? -16.783 5.633 -16.311 1.00 86.56 399 THR A C 1
ATOM 3148 O O . THR A 1 399 ? -16.919 6.774 -16.747 1.00 86.56 399 THR A O 1
ATOM 3151 N N . SER A 1 400 ? -17.828 4.870 -15.976 1.00 93.12 400 SER A N 1
ATOM 3152 C CA . SER A 1 400 ? -19.231 5.271 -16.180 1.00 93.12 400 SER A CA 1
ATOM 3153 C C . SER A 1 400 ? -20.090 5.374 -14.915 1.00 93.12 400 SER A C 1
ATOM 3155 O O . SER A 1 400 ? -21.227 5.828 -15.011 1.00 93.12 400 SER A O 1
ATOM 3157 N N . ASP A 1 401 ? -19.597 4.934 -13.755 1.00 96.00 401 ASP A N 1
ATOM 3158 C CA . ASP A 1 401 ? -20.363 4.915 -12.502 1.00 96.00 401 ASP A CA 1
ATOM 3159 C C . ASP A 1 401 ? -19.594 5.671 -11.420 1.00 96.00 401 ASP A C 1
ATOM 3161 O O . ASP A 1 401 ? -18.644 5.172 -10.816 1.00 96.00 401 ASP A O 1
ATOM 3165 N N . GLU A 1 402 ? -20.018 6.902 -11.155 1.00 93.38 402 GLU A N 1
ATOM 3166 C CA . GLU A 1 402 ? -19.352 7.781 -10.196 1.00 93.38 402 GLU A CA 1
ATOM 3167 C C . GLU A 1 402 ? -19.385 7.250 -8.754 1.00 93.38 402 GLU A C 1
ATOM 3169 O O . GLU A 1 402 ? -18.597 7.704 -7.922 1.00 93.38 402 GLU A O 1
ATOM 3174 N N . ASN A 1 403 ? -20.261 6.290 -8.450 1.00 93.25 403 ASN A N 1
ATOM 3175 C CA . ASN A 1 403 ? -20.416 5.687 -7.132 1.00 93.25 403 ASN A CA 1
ATOM 3176 C C . ASN A 1 403 ? -19.749 4.301 -7.011 1.00 93.25 403 ASN A C 1
ATOM 3178 O O . ASN A 1 403 ? -19.868 3.650 -5.964 1.00 93.25 403 ASN A O 1
ATOM 3182 N N . CYS A 1 404 ? -19.033 3.858 -8.046 1.00 95.81 404 CYS A N 1
ATOM 3183 C CA . CYS A 1 404 ? -18.243 2.634 -8.045 1.00 95.81 404 CYS A CA 1
ATOM 3184 C C . CYS A 1 404 ? -16.738 2.947 -8.029 1.00 95.81 404 CYS A C 1
ATOM 3186 O O . CYS A 1 404 ? -16.246 3.877 -8.676 1.00 95.81 404 CYS A O 1
ATOM 3188 N N . VAL A 1 405 ? -15.983 2.135 -7.292 1.00 96.00 405 VAL A N 1
ATOM 3189 C CA . VAL A 1 405 ? -14.517 2.119 -7.329 1.00 96.00 405 VAL A CA 1
ATOM 3190 C C . VAL A 1 405 ? -14.018 0.712 -7.621 1.00 96.00 405 VAL A C 1
ATOM 3192 O O . VAL A 1 405 ? -14.651 -0.270 -7.247 1.00 96.00 405 VAL A O 1
ATOM 3195 N N . ILE A 1 406 ? -12.867 0.616 -8.276 1.00 95.25 406 ILE A N 1
ATOM 3196 C CA . ILE A 1 406 ? -12.257 -0.646 -8.688 1.00 95.25 406 ILE A CA 1
ATOM 3197 C C . ILE A 1 406 ? -10.949 -0.816 -7.921 1.00 95.25 406 ILE A C 1
ATOM 3199 O O . ILE A 1 406 ? -9.998 -0.062 -8.124 1.00 95.25 406 ILE A O 1
ATOM 3203 N N . LYS A 1 407 ? -10.876 -1.807 -7.034 1.00 95.50 407 LYS A N 1
ATOM 3204 C CA . LYS A 1 407 ? -9.662 -2.171 -6.295 1.00 95.50 407 LYS A CA 1
ATOM 3205 C C . LYS A 1 407 ? -8.973 -3.332 -7.007 1.00 95.50 407 LYS A C 1
ATOM 3207 O O . LYS A 1 407 ? -9.523 -4.422 -7.084 1.00 95.50 407 LYS A O 1
ATOM 3212 N N . VAL A 1 408 ? -7.753 -3.112 -7.488 1.00 88.31 408 VAL A N 1
ATOM 3213 C CA . VAL A 1 408 ? -6.939 -4.113 -8.195 1.00 88.31 408 VAL A CA 1
ATOM 3214 C C . VAL A 1 408 ? -5.729 -4.479 -7.343 1.00 88.31 408 VAL A C 1
ATOM 3216 O O . VAL A 1 408 ? -4.923 -3.620 -6.978 1.00 88.31 408 VAL A O 1
ATOM 3219 N N . ALA A 1 409 ? -5.580 -5.757 -7.010 1.00 85.81 409 ALA A N 1
ATOM 3220 C CA . ALA A 1 409 ? -4.436 -6.275 -6.273 1.00 85.81 409 ALA A CA 1
ATOM 3221 C C . ALA A 1 409 ? -3.155 -6.285 -7.113 1.00 85.81 409 ALA A C 1
ATOM 3223 O O . ALA A 1 409 ? -3.162 -6.475 -8.334 1.00 85.81 409 ALA A O 1
ATOM 3224 N N . TYR A 1 410 ? -2.014 -6.168 -6.432 1.00 75.38 410 TYR A N 1
ATOM 3225 C CA . TYR A 1 410 ? -0.747 -6.550 -7.044 1.00 75.38 410 TYR A CA 1
ATOM 3226 C C . TYR A 1 410 ? -0.745 -8.067 -7.331 1.00 75.38 410 TYR A C 1
ATOM 3228 O O . TYR A 1 410 ? -1.280 -8.831 -6.540 1.00 75.38 410 TYR A O 1
ATOM 3236 N N . SER A 1 411 ? -0.098 -8.532 -8.404 1.00 64.31 411 SER A N 1
ATOM 3237 C CA . SER A 1 411 ? -0.169 -9.893 -8.978 1.00 64.31 411 SER A CA 1
ATOM 3238 C C . SER A 1 411 ? 0.278 -11.046 -8.064 1.00 64.31 411 SER A C 1
ATOM 3240 O O . SER A 1 411 ? 0.299 -12.197 -8.486 1.00 64.31 411 SER A O 1
ATOM 3242 N N . ARG A 1 412 ? 0.711 -10.747 -6.836 1.00 68.69 412 ARG A N 1
ATOM 3243 C CA . ARG A 1 412 ? 1.046 -11.729 -5.790 1.00 68.69 412 ARG A CA 1
ATOM 3244 C C . ARG A 1 412 ? 0.028 -11.766 -4.649 1.00 68.69 412 ARG A C 1
ATOM 3246 O O . ARG A 1 412 ? 0.190 -12.560 -3.730 1.00 68.69 412 ARG A O 1
ATOM 3253 N N . PHE A 1 413 ? -0.938 -10.857 -4.656 1.00 80.12 413 PHE A N 1
ATOM 3254 C CA . PHE A 1 413 ? -1.981 -10.754 -3.651 1.00 80.12 413 PHE A CA 1
ATOM 3255 C C . PHE A 1 413 ? -3.316 -11.152 -4.261 1.00 80.12 413 PHE A C 1
ATOM 3257 O O . PHE A 1 413 ? -3.502 -11.135 -5.473 1.00 80.12 413 PHE A O 1
ATOM 3264 N N . ASN A 1 414 ? -4.229 -11.531 -3.381 1.00 88.50 414 ASN A N 1
ATOM 3265 C CA . ASN A 1 414 ? -5.541 -12.035 -3.725 1.00 88.50 414 ASN A CA 1
ATOM 3266 C C . ASN A 1 414 ? -6.562 -11.326 -2.819 1.00 88.50 414 ASN A C 1
ATOM 3268 O O . ASN A 1 414 ? -6.350 -11.230 -1.609 1.00 88.50 414 ASN A O 1
ATOM 3272 N N . LEU A 1 415 ? -7.643 -10.819 -3.410 1.00 94.19 415 LEU A N 1
ATOM 3273 C CA . LEU A 1 415 ? -8.722 -10.087 -2.743 1.00 94.19 415 LEU A CA 1
ATOM 3274 C C . LEU A 1 415 ? -9.907 -10.984 -2.346 1.00 94.19 415 LEU A C 1
ATOM 3276 O O . LEU A 1 415 ? -10.868 -10.506 -1.756 1.00 94.19 415 LEU A O 1
ATOM 3280 N N . SER A 1 416 ? -9.844 -12.294 -2.595 1.00 94.31 416 SER A N 1
ATOM 3281 C CA . SER A 1 416 ? -10.922 -13.256 -2.304 1.00 94.31 416 SER A CA 1
ATOM 3282 C C . SER A 1 416 ? -11.320 -13.265 -0.831 1.00 94.31 416 SER A C 1
ATOM 3284 O O . SER A 1 416 ? -12.499 -13.406 -0.513 1.00 94.31 416 SER A O 1
ATOM 3286 N N . LYS A 1 417 ? -10.356 -13.087 0.085 1.00 93.38 417 LYS A N 1
ATOM 3287 C CA . LYS A 1 417 ? -10.662 -12.968 1.516 1.00 93.38 417 LYS A CA 1
ATOM 3288 C C . LYS A 1 417 ? -11.524 -11.733 1.776 1.00 93.38 417 LYS A C 1
ATOM 3290 O O . LYS A 1 417 ? -12.577 -11.856 2.394 1.00 93.38 417 LYS A O 1
ATOM 3295 N N . GLU A 1 418 ? -11.109 -10.578 1.264 1.00 95.75 418 GLU A N 1
ATOM 3296 C CA . GLU A 1 418 ? -11.854 -9.324 1.390 1.00 95.75 418 GLU A CA 1
ATOM 3297 C C . GLU A 1 418 ? -13.252 -9.446 0.765 1.00 95.75 418 GLU A C 1
ATOM 3299 O O . GLU A 1 418 ? -14.240 -9.150 1.434 1.00 95.75 418 GLU A O 1
ATOM 3304 N N . ARG A 1 419 ? -13.357 -10.016 -0.445 1.00 96.31 419 ARG A N 1
ATOM 3305 C CA . ARG A 1 419 ? -14.638 -10.340 -1.095 1.00 96.31 419 ARG A CA 1
ATOM 3306 C C . ARG A 1 419 ? -15.536 -11.183 -0.189 1.00 96.31 419 ARG A C 1
ATOM 3308 O O . ARG A 1 419 ? -16.707 -10.865 -0.003 1.00 96.31 419 ARG A O 1
ATOM 3315 N N . SER A 1 420 ? -14.994 -12.252 0.397 1.00 95.25 420 SER A N 1
ATOM 3316 C CA . SER A 1 420 ? -15.761 -13.162 1.256 1.00 95.25 420 SER A CA 1
ATOM 3317 C C . SER A 1 420 ? -16.289 -12.478 2.519 1.00 95.25 420 SER A C 1
ATOM 3319 O O . SER A 1 420 ? -17.411 -12.752 2.941 1.00 95.25 420 SER A O 1
ATOM 3321 N N . VAL A 1 421 ? -15.511 -11.560 3.100 1.00 94.50 421 VAL A N 1
ATOM 3322 C CA . VAL A 1 421 ? -15.931 -10.760 4.255 1.00 94.50 421 VAL A CA 1
ATOM 3323 C C . VAL A 1 421 ? -17.048 -9.805 3.846 1.00 94.50 421 VAL A C 1
ATOM 3325 O O . VAL A 1 421 ? -18.092 -9.807 4.492 1.00 94.50 421 VAL A O 1
ATOM 3328 N N . LEU A 1 422 ? -16.871 -9.064 2.746 1.00 95.56 422 LEU A N 1
ATOM 3329 C CA . LEU A 1 422 ? -17.857 -8.103 2.240 1.00 95.56 422 LEU A CA 1
ATOM 3330 C C . LEU A 1 422 ? -19.215 -8.759 1.949 1.00 95.56 422 LEU A C 1
ATOM 3332 O O . LEU A 1 422 ? -20.245 -8.217 2.338 1.00 95.56 422 LEU A O 1
ATOM 3336 N N . LYS A 1 423 ? -19.227 -9.967 1.371 1.00 94.81 423 LYS A N 1
ATOM 3337 C CA . LYS A 1 423 ? -20.460 -10.754 1.185 1.00 94.81 423 LYS A CA 1
ATOM 3338 C C . LYS A 1 423 ? -21.148 -11.114 2.496 1.00 94.81 423 LYS A C 1
ATOM 3340 O O . LYS A 1 423 ? -22.368 -11.074 2.598 1.00 94.81 423 LYS A O 1
ATOM 3345 N N . ARG A 1 424 ? -20.376 -11.494 3.516 1.00 93.19 424 ARG A N 1
ATOM 3346 C CA . ARG A 1 424 ? -20.927 -11.913 4.816 1.00 93.19 424 ARG A CA 1
ATOM 3347 C C . ARG A 1 424 ? -21.501 -10.750 5.622 1.00 93.19 424 ARG A C 1
ATOM 3349 O O . ARG A 1 424 ? -22.329 -10.989 6.497 1.00 93.19 424 ARG A O 1
ATOM 3356 N N . ILE A 1 425 ? -21.064 -9.524 5.347 1.00 90.94 425 ILE A N 1
ATOM 3357 C CA . ILE A 1 425 ? -21.542 -8.307 6.021 1.00 90.94 425 ILE A CA 1
ATOM 3358 C C . ILE A 1 425 ? -22.508 -7.485 5.154 1.00 90.94 425 ILE A C 1
ATOM 3360 O O . ILE A 1 425 ? -22.896 -6.383 5.544 1.00 90.94 425 ILE A O 1
ATOM 3364 N N . GLU A 1 426 ? -22.912 -8.011 3.996 1.00 88.75 426 GLU A N 1
ATOM 3365 C CA . GLU A 1 426 ? -23.825 -7.353 3.066 1.00 88.75 426 GLU A CA 1
ATOM 3366 C C . GLU A 1 426 ? -25.199 -7.053 3.704 1.00 88.75 426 GLU A C 1
ATOM 3368 O O . GLU A 1 426 ? -25.648 -7.709 4.646 1.00 88.75 426 GLU A O 1
ATOM 3373 N N . GLY A 1 427 ? -25.875 -6.011 3.205 1.00 81.69 427 GLY A N 1
ATOM 3374 C CA . GLY A 1 427 ? -27.195 -5.581 3.685 1.00 81.69 427 GLY A CA 1
ATOM 3375 C C . GLY A 1 427 ? -27.159 -4.667 4.914 1.00 81.69 427 GLY A C 1
ATOM 3376 O O . GLY A 1 427 ? -28.206 -4.236 5.398 1.00 81.69 427 GLY A O 1
ATOM 3377 N N . ARG A 1 428 ? -25.968 -4.330 5.420 1.00 83.06 428 ARG A N 1
ATOM 3378 C CA . ARG A 1 428 ? -25.788 -3.378 6.520 1.00 83.06 428 ARG A CA 1
ATOM 3379 C C . ARG A 1 428 ? -25.702 -1.948 6.000 1.00 83.06 428 ARG A C 1
ATOM 3381 O O . ARG A 1 428 ? -24.950 -1.646 5.077 1.00 83.06 428 ARG A O 1
ATOM 3388 N N . SER A 1 429 ? -26.494 -1.062 6.601 1.00 78.56 429 SER A N 1
ATOM 3389 C CA . SER A 1 429 ? -26.541 0.343 6.199 1.00 78.56 429 SER A CA 1
ATOM 3390 C C . SER A 1 429 ? -25.190 1.016 6.421 1.00 78.56 429 SER A C 1
ATOM 3392 O O . SER A 1 429 ? -24.606 0.925 7.499 1.00 78.56 429 SER A O 1
ATOM 3394 N N . GLY A 1 430 ? -24.710 1.709 5.392 1.00 78.12 430 GLY A N 1
ATOM 3395 C CA . GLY A 1 430 ? -23.509 2.529 5.450 1.00 78.12 430 GLY A CA 1
ATOM 3396 C C . GLY A 1 430 ? -22.192 1.786 5.241 1.00 78.12 430 GLY A C 1
ATOM 3397 O O . GLY A 1 430 ? -21.221 2.477 4.964 1.00 78.12 430 GLY A O 1
ATOM 3398 N N . ILE A 1 431 ? -22.130 0.451 5.337 1.00 83.44 431 ILE A N 1
ATOM 3399 C CA . ILE A 1 431 ? -20.899 -0.331 5.111 1.00 83.44 431 ILE A CA 1
ATOM 3400 C C . ILE A 1 431 ? -20.576 -0.406 3.608 1.00 83.44 431 ILE A C 1
ATOM 3402 O O . ILE A 1 431 ? -21.476 -0.512 2.774 1.00 83.44 431 ILE A O 1
ATOM 3406 N N . LEU A 1 432 ? -19.283 -0.351 3.271 1.00 91.62 432 LEU A N 1
ATOM 3407 C CA . LEU A 1 432 ? -18.783 -0.609 1.920 1.00 91.62 432 LEU A CA 1
ATOM 3408 C C . LEU A 1 432 ? -19.200 -2.018 1.469 1.00 91.62 432 LEU A C 1
ATOM 3410 O O . LEU A 1 432 ? -19.016 -2.983 2.205 1.00 91.62 432 LEU A O 1
ATOM 3414 N N . ARG A 1 433 ? -19.747 -2.154 0.266 1.00 93.94 433 ARG A N 1
ATOM 3415 C CA . ARG A 1 433 ? -20.230 -3.433 -0.271 1.00 93.94 433 ARG A CA 1
ATOM 3416 C C . ARG A 1 433 ? -19.669 -3.693 -1.660 1.00 93.94 433 ARG A C 1
ATOM 3418 O O . ARG A 1 433 ? -19.161 -2.781 -2.313 1.00 93.94 433 ARG A O 1
ATOM 3425 N N . LEU A 1 434 ? -19.785 -4.943 -2.099 1.00 96.38 434 LEU A N 1
ATOM 3426 C CA . LEU A 1 434 ? -19.518 -5.301 -3.486 1.00 96.38 434 LEU A CA 1
ATOM 3427 C C . LEU A 1 434 ? -20.522 -4.582 -4.394 1.00 96.38 434 LEU A C 1
ATOM 3429 O O . LEU A 1 434 ? -21.697 -4.433 -4.050 1.00 96.38 434 LEU A O 1
ATOM 3433 N N . HIS A 1 435 ? -20.035 -4.085 -5.523 1.00 96.19 435 HIS A N 1
ATOM 3434 C CA . HIS A 1 435 ? -20.878 -3.512 -6.561 1.00 96.19 435 HIS A CA 1
ATOM 3435 C C . HIS A 1 435 ? -21.694 -4.615 -7.245 1.00 96.19 435 HIS A C 1
ATOM 3437 O O . HIS A 1 435 ? -21.247 -5.756 -7.322 1.00 96.19 435 HIS A O 1
ATOM 3443 N N . GLU A 1 436 ? -22.856 -4.279 -7.808 1.00 94.38 436 GLU A N 1
ATOM 3444 C CA . GLU A 1 436 ? -23.710 -5.254 -8.509 1.00 94.38 436 GLU A CA 1
ATOM 3445 C C . GLU A 1 436 ? -23.036 -5.881 -9.743 1.00 94.38 436 GLU A C 1
ATOM 3447 O O . GLU A 1 436 ? -23.427 -6.955 -10.192 1.00 94.38 436 GLU A O 1
ATOM 3452 N N . GLN A 1 437 ? -22.008 -5.212 -10.272 1.00 94.00 437 GLN A N 1
ATOM 3453 C CA . GLN A 1 437 ? -21.200 -5.682 -11.397 1.00 94.00 437 GLN A CA 1
ATOM 3454 C C . GLN A 1 437 ? -19.925 -6.426 -10.962 1.00 94.00 437 GLN A C 1
ATOM 3456 O O . GLN A 1 437 ? -19.177 -6.870 -11.834 1.00 94.00 437 GLN A O 1
ATOM 3461 N N . ASP A 1 438 ? -19.642 -6.556 -9.655 1.00 94.81 438 ASP A N 1
ATOM 3462 C CA . ASP A 1 438 ? -18.496 -7.348 -9.187 1.00 94.81 438 ASP A CA 1
ATOM 3463 C C . ASP A 1 438 ? -18.670 -8.806 -9.622 1.00 94.81 438 ASP A C 1
ATOM 3465 O O . ASP A 1 438 ? -19.711 -9.425 -9.386 1.00 94.81 438 ASP A O 1
ATOM 3469 N N . LYS A 1 439 ? -17.643 -9.359 -10.269 1.00 89.56 439 LYS A N 1
ATOM 3470 C CA . LYS A 1 439 ? -17.633 -10.759 -10.688 1.00 89.56 439 LYS A CA 1
ATOM 3471 C C . LYS A 1 439 ? -16.792 -11.573 -9.721 1.00 89.56 439 LYS A C 1
ATOM 3473 O O . LYS A 1 439 ? -15.640 -11.253 -9.441 1.00 89.56 439 LYS A O 1
ATOM 3478 N N . ASP A 1 440 ? -17.367 -12.668 -9.243 1.00 86.69 440 ASP A N 1
ATOM 3479 C CA . ASP A 1 440 ? -16.734 -13.535 -8.250 1.00 86.69 440 ASP A CA 1
ATOM 3480 C C . ASP A 1 440 ? -15.481 -14.265 -8.740 1.00 86.69 440 ASP A C 1
ATOM 3482 O O . ASP A 1 440 ? -14.694 -14.737 -7.914 1.00 86.69 440 ASP A O 1
ATOM 3486 N N . ASP A 1 441 ? -15.309 -14.374 -10.055 1.00 87.12 441 ASP A N 1
ATOM 3487 C CA . ASP A 1 441 ? -14.285 -15.173 -10.722 1.00 87.12 441 ASP A CA 1
ATOM 3488 C C . ASP A 1 441 ? -12.925 -14.476 -10.853 1.00 87.12 441 ASP A C 1
ATOM 3490 O O . ASP A 1 441 ? -11.930 -15.166 -11.072 1.00 87.12 441 ASP A O 1
ATOM 3494 N N . ASP A 1 442 ? -12.845 -13.156 -10.654 1.00 87.75 442 ASP A N 1
ATOM 3495 C CA . ASP A 1 442 ? -11.572 -12.431 -10.641 1.00 87.75 442 ASP A CA 1
ATOM 3496 C C . ASP A 1 442 ? -11.045 -12.281 -9.201 1.00 87.75 442 ASP A C 1
ATOM 3498 O O . ASP A 1 442 ? -11.516 -11.419 -8.452 1.00 87.75 442 ASP A O 1
ATOM 3502 N N . PRO A 1 443 ? -10.065 -13.090 -8.753 1.00 89.19 443 PRO A N 1
ATOM 3503 C CA . PRO A 1 443 ? -9.523 -13.009 -7.397 1.00 89.19 443 PRO A CA 1
ATOM 3504 C C . PRO A 1 443 ? -8.639 -11.775 -7.165 1.00 89.19 443 PRO A C 1
ATOM 3506 O O . PRO A 1 443 ? -8.190 -11.549 -6.040 1.00 89.19 443 PRO A O 1
ATOM 3509 N N . CYS A 1 444 ? -8.334 -11.004 -8.206 1.00 88.75 444 CYS A N 1
ATOM 3510 C CA . CYS A 1 444 ? -7.399 -9.890 -8.174 1.00 88.75 444 CYS A CA 1
ATOM 3511 C C . CYS A 1 444 ? -8.073 -8.525 -8.333 1.00 88.75 444 CYS A C 1
ATOM 3513 O O . CYS A 1 444 ? -7.388 -7.510 -8.193 1.00 88.75 444 CYS A O 1
ATOM 3515 N N . CYS A 1 445 ? -9.376 -8.482 -8.586 1.00 93.75 445 CYS A N 1
ATOM 3516 C CA . CYS A 1 445 ? -10.153 -7.260 -8.747 1.00 93.75 445 CYS A CA 1
ATOM 3517 C C . CYS A 1 445 ? -11.358 -7.269 -7.801 1.00 93.75 445 CYS A C 1
ATOM 3519 O O . CYS A 1 445 ? -11.905 -8.327 -7.532 1.00 93.75 445 CYS A O 1
ATOM 3521 N N . LEU A 1 446 ? -11.765 -6.108 -7.290 1.00 96.69 446 LEU A N 1
ATOM 3522 C CA . LEU A 1 446 ? -13.023 -5.897 -6.574 1.00 96.69 446 LEU A CA 1
ATOM 3523 C C . LEU A 1 446 ? -13.683 -4.621 -7.083 1.00 96.69 446 LEU A C 1
ATOM 3525 O O . LEU A 1 446 ? -13.036 -3.572 -7.111 1.00 96.69 446 LEU A O 1
ATOM 3529 N N . LEU A 1 447 ? -14.969 -4.681 -7.405 1.00 97.44 447 LEU A N 1
ATOM 3530 C CA . LEU A 1 447 ? -15.796 -3.495 -7.612 1.00 97.44 447 LEU A CA 1
ATOM 3531 C C . LEU A 1 447 ? -16.546 -3.193 -6.311 1.00 97.44 447 LEU A C 1
ATOM 3533 O O . LEU A 1 447 ? -17.207 -4.066 -5.748 1.00 97.44 447 LEU A O 1
ATOM 3537 N N . LEU A 1 448 ? -16.427 -1.964 -5.810 1.00 96.50 448 LEU A N 1
ATOM 3538 C CA . LEU A 1 448 ? -16.913 -1.561 -4.488 1.00 96.50 448 LEU A CA 1
ATOM 3539 C C . LEU A 1 448 ? -17.797 -0.313 -4.574 1.00 96.50 448 LEU A C 1
ATOM 3541 O O . LEU A 1 448 ? -17.528 0.601 -5.352 1.00 96.50 448 LEU A O 1
ATOM 3545 N N . THR A 1 449 ? -18.828 -0.256 -3.732 1.00 94.44 449 THR A N 1
ATOM 3546 C CA . THR A 1 449 ? -19.771 0.869 -3.635 1.00 94.44 449 THR A CA 1
ATOM 3547 C C . THR A 1 449 ? -20.245 1.066 -2.183 1.00 94.44 449 THR A C 1
ATOM 3549 O O . THR A 1 449 ? -20.336 0.082 -1.444 1.00 94.44 449 THR A O 1
ATOM 3552 N N . PRO A 1 450 ? -20.568 2.291 -1.725 1.00 92.69 450 PRO A N 1
ATOM 3553 C CA . PRO A 1 450 ? -20.433 3.562 -2.437 1.00 92.69 450 PRO A CA 1
ATOM 3554 C C . PRO A 1 450 ? -18.974 4.002 -2.587 1.00 92.69 450 PRO A C 1
ATOM 3556 O O . PRO A 1 450 ? -18.099 3.564 -1.838 1.00 92.69 450 PRO A O 1
ATOM 3559 N N . LYS A 1 451 ? -18.718 4.921 -3.519 1.00 92.38 451 LYS A N 1
ATOM 3560 C CA . LYS A 1 451 ? -17.452 5.657 -3.557 1.00 92.38 451 LYS A CA 1
ATOM 3561 C C . LYS A 1 451 ? -17.388 6.558 -2.325 1.00 92.38 451 LYS A C 1
ATOM 3563 O O . LYS A 1 451 ? -18.310 7.333 -2.072 1.00 92.38 451 LYS A O 1
ATOM 3568 N N . LEU A 1 452 ? -16.308 6.437 -1.557 1.00 92.75 452 LEU A N 1
ATOM 3569 C CA . LEU A 1 452 ? -16.058 7.200 -0.332 1.00 92.75 452 LEU A CA 1
ATOM 3570 C C . LEU A 1 452 ? -15.031 8.313 -0.574 1.00 92.75 452 LEU A C 1
ATOM 3572 O O . LEU A 1 452 ? -14.194 8.225 -1.473 1.00 92.75 452 LEU A O 1
ATOM 3576 N N . GLU A 1 453 ? -15.071 9.350 0.260 1.00 91.06 453 GLU A N 1
ATOM 3577 C CA . GLU A 1 453 ? -14.161 10.494 0.185 1.00 91.06 453 GLU A CA 1
ATOM 3578 C C . GLU A 1 453 ? -12.999 10.338 1.173 1.00 91.06 453 GLU A C 1
ATOM 3580 O O . GLU A 1 453 ? -13.202 10.074 2.359 1.00 91.06 453 GLU A O 1
ATOM 3585 N N . ALA A 1 454 ? -11.765 10.538 0.709 1.00 89.25 454 ALA A N 1
ATOM 3586 C CA . ALA A 1 454 ? -10.623 10.655 1.610 1.00 89.25 454 ALA A CA 1
ATOM 3587 C C . ALA A 1 454 ? -10.691 11.981 2.388 1.00 89.25 454 ALA A C 1
ATOM 3589 O O . ALA A 1 454 ? -11.169 12.998 1.880 1.00 89.25 454 ALA A O 1
ATOM 3590 N N . PHE A 1 455 ? -10.175 11.995 3.617 1.00 88.75 455 PHE A N 1
ATOM 3591 C CA . PHE A 1 455 ? -10.041 13.236 4.375 1.00 88.75 455 PHE A CA 1
ATOM 3592 C C . PHE A 1 455 ? -8.912 14.093 3.799 1.00 88.75 455 PHE A C 1
ATOM 3594 O O . PHE A 1 455 ? -7.761 13.668 3.776 1.00 88.75 455 PHE A O 1
ATOM 3601 N N . VAL A 1 456 ? -9.224 15.331 3.401 1.00 83.19 456 VAL A N 1
ATOM 3602 C CA . VAL A 1 456 ? -8.205 16.316 2.980 1.00 83.19 456 VAL A CA 1
ATOM 3603 C C . VAL A 1 456 ? -7.306 16.704 4.158 1.00 83.19 456 VAL A C 1
ATOM 3605 O O . VAL A 1 456 ? -6.121 16.974 3.992 1.00 83.19 456 VAL A O 1
ATOM 3608 N N . ASN A 1 457 ? -7.874 16.722 5.365 1.00 84.06 457 ASN A N 1
ATOM 3609 C CA . ASN A 1 457 ? -7.162 16.973 6.608 1.00 84.06 457 ASN A CA 1
ATOM 3610 C C . ASN A 1 457 ? -7.653 15.988 7.671 1.00 84.06 457 ASN A C 1
ATOM 3612 O O . ASN A 1 457 ? -8.834 15.997 8.021 1.00 84.06 457 ASN A O 1
ATOM 3616 N N . LEU A 1 458 ? -6.744 15.181 8.222 1.00 85.75 458 LEU A N 1
ATOM 3617 C CA . LEU A 1 458 ? -7.066 14.176 9.236 1.00 85.75 458 LEU A CA 1
ATOM 3618 C C . LEU A 1 458 ? -7.696 14.768 10.508 1.00 85.75 458 LEU A C 1
ATOM 3620 O O . LEU A 1 458 ? -8.452 14.079 11.182 1.00 85.75 458 LEU A O 1
ATOM 3624 N N . LYS A 1 459 ? -7.506 16.058 10.813 1.00 84.56 459 LYS A N 1
ATOM 3625 C CA . LYS A 1 459 ? -8.213 16.713 11.932 1.00 84.56 459 LYS A CA 1
ATOM 3626 C C . LYS A 1 459 ? -9.736 16.715 11.762 1.00 84.56 459 LYS A C 1
ATOM 3628 O O . LYS A 1 459 ? -10.457 16.738 12.753 1.00 84.56 459 LYS A O 1
ATOM 3633 N N . GLN A 1 460 ? -10.235 16.638 10.526 1.00 88.69 460 GLN A N 1
ATOM 3634 C CA . GLN A 1 460 ? -11.670 16.517 10.238 1.00 88.69 460 GLN A CA 1
ATOM 3635 C C . GLN A 1 460 ? -12.240 15.150 10.641 1.00 88.69 460 GLN A C 1
ATOM 3637 O O . GLN A 1 460 ? -13.450 15.029 10.821 1.00 88.69 460 GLN A O 1
ATOM 3642 N N . LEU A 1 461 ? -11.391 14.126 10.786 1.00 91.56 461 LEU A N 1
ATOM 3643 C CA . LEU A 1 461 ? -11.814 12.786 11.182 1.00 91.56 461 LEU A CA 1
ATOM 3644 C C . LEU A 1 461 ? -12.149 12.709 12.676 1.00 91.56 461 LEU A C 1
ATOM 3646 O O . LEU A 1 461 ? -13.088 12.008 13.041 1.00 91.56 461 LEU A O 1
ATOM 3650 N N . LEU A 1 462 ? -11.439 13.444 13.539 1.00 90.94 462 LEU A N 1
ATOM 3651 C CA . LEU A 1 462 ? -11.632 13.379 14.993 1.00 90.94 462 LEU A CA 1
ATOM 3652 C C . LEU A 1 462 ? -13.109 13.515 15.430 1.00 90.94 462 LEU A C 1
ATOM 3654 O O . LEU A 1 462 ? -13.590 12.606 16.107 1.00 90.94 462 LEU A O 1
ATOM 3658 N N . PRO A 1 463 ? -13.874 14.547 15.013 1.00 90.44 463 PRO A N 1
ATOM 3659 C CA . PRO A 1 463 ? -15.286 14.663 15.392 1.00 90.44 463 PRO A CA 1
ATOM 3660 C C . PRO A 1 463 ? -16.184 13.573 14.785 1.00 90.44 463 PRO A C 1
ATOM 3662 O O . PRO A 1 463 ? -17.287 13.347 15.277 1.00 90.44 463 PRO A O 1
ATOM 3665 N N . LEU A 1 464 ? -15.740 12.888 13.726 1.00 93.69 464 LEU A N 1
ATOM 3666 C CA . LEU A 1 464 ? -16.500 11.825 13.067 1.00 93.69 464 LEU A CA 1
ATOM 3667 C C . LEU A 1 464 ? -16.179 10.430 13.609 1.00 93.69 464 LEU A C 1
ATOM 3669 O O . LEU A 1 464 ? -16.965 9.514 13.372 1.00 93.69 464 LEU A O 1
ATOM 3673 N N . LEU A 1 465 ? -15.081 10.241 14.348 1.00 94.12 465 LEU A N 1
ATOM 3674 C CA . LEU A 1 465 ? -14.684 8.923 14.857 1.00 94.12 465 LEU A CA 1
ATOM 3675 C C . LEU A 1 465 ? -15.788 8.257 15.678 1.00 94.12 465 LEU A C 1
ATOM 3677 O O . LEU A 1 465 ? -16.044 7.070 15.502 1.00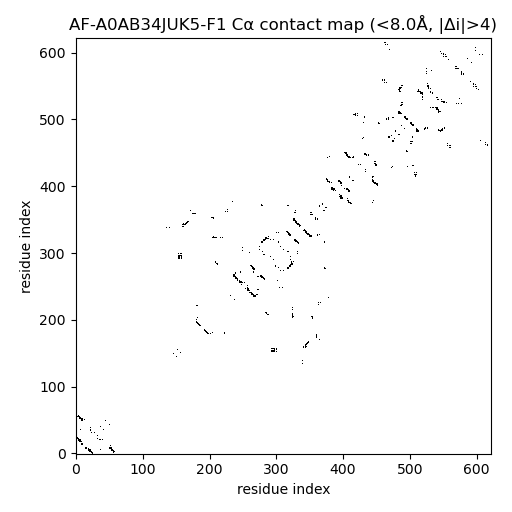 94.12 465 LEU A O 1
ATOM 3681 N N . VAL A 1 466 ? -16.496 9.020 16.516 1.00 95.12 466 VAL A N 1
ATOM 3682 C CA . VAL A 1 466 ? -17.589 8.487 17.347 1.00 95.12 466 VAL A CA 1
ATOM 3683 C C . VAL A 1 466 ? -18.680 7.796 16.517 1.00 95.12 466 VAL A C 1
ATOM 3685 O O . VAL A 1 466 ? -19.294 6.836 16.976 1.00 95.12 466 VAL A O 1
ATOM 3688 N N . THR A 1 467 ? -18.864 8.203 15.256 1.00 95.31 467 THR A N 1
ATOM 3689 C CA . THR A 1 467 ? -19.849 7.597 14.349 1.00 95.31 467 THR A CA 1
ATOM 3690 C C . THR A 1 467 ? -19.477 6.181 13.900 1.00 95.31 467 THR A C 1
ATOM 3692 O O . THR A 1 467 ? -20.330 5.471 13.381 1.00 95.31 467 THR A O 1
ATOM 3695 N N . LEU A 1 468 ? -18.234 5.726 14.113 1.00 96.06 468 LEU A N 1
ATOM 3696 C CA . LEU A 1 468 ? -17.840 4.335 13.854 1.00 96.06 468 LEU A CA 1
ATOM 3697 C C . LEU A 1 468 ? -18.359 3.363 14.916 1.00 96.06 468 LEU A C 1
ATOM 3699 O O . LEU A 1 468 ? -18.482 2.172 14.627 1.00 96.06 468 LEU A O 1
ATOM 3703 N N . ILE A 1 469 ? -18.656 3.858 16.119 1.00 96.50 469 ILE A N 1
ATOM 3704 C CA . ILE A 1 469 ? -18.981 3.038 17.292 1.00 96.50 469 ILE A CA 1
ATOM 3705 C C . ILE A 1 469 ? -20.360 3.328 17.900 1.00 96.50 469 ILE A C 1
ATOM 3707 O O . ILE A 1 469 ? -20.776 2.617 18.814 1.00 96.50 469 ILE A O 1
ATOM 3711 N N . ASP A 1 470 ? -21.084 4.331 17.394 1.00 94.31 470 ASP A N 1
ATOM 3712 C CA . ASP A 1 470 ? -22.483 4.555 17.771 1.00 94.31 470 ASP A CA 1
ATOM 3713 C C . ASP A 1 470 ? -23.387 3.371 17.350 1.00 94.31 470 ASP A C 1
ATOM 3715 O O . ASP A 1 470 ? -22.935 2.382 16.769 1.00 94.31 470 ASP A O 1
ATOM 3719 N N . GLU A 1 471 ? -24.684 3.437 17.651 1.00 92.50 471 GLU A N 1
ATOM 3720 C CA . GLU A 1 471 ? -25.643 2.360 17.341 1.00 92.50 471 GLU A CA 1
ATOM 3721 C C . GLU A 1 471 ? -25.694 1.976 15.848 1.00 92.50 471 GLU A C 1
ATOM 3723 O O . GLU A 1 471 ? -25.996 0.832 15.506 1.00 92.50 471 GLU A O 1
ATOM 3728 N N . GLN A 1 472 ? -25.364 2.909 14.951 1.00 90.88 472 GLN A N 1
ATOM 3729 C CA . GLN A 1 472 ? -25.296 2.709 13.501 1.00 90.88 472 GLN A CA 1
ATOM 3730 C C . GLN A 1 472 ? -23.845 2.621 12.998 1.00 90.88 472 GLN A C 1
ATOM 3732 O O . GLN A 1 472 ? -23.592 2.671 11.793 1.00 90.88 472 GLN A O 1
ATOM 3737 N N . GLY A 1 473 ? -22.884 2.519 13.911 1.00 93.19 473 GLY A N 1
ATOM 3738 C CA . GLY A 1 473 ? -21.466 2.550 13.622 1.00 93.19 473 GLY A CA 1
ATOM 3739 C C . GLY A 1 473 ? -20.970 1.247 13.019 1.00 93.19 473 GLY A C 1
ATOM 3740 O O . GLY A 1 473 ? -21.261 0.156 13.511 1.00 93.19 473 GLY A O 1
ATOM 3741 N N . GLN A 1 474 ? -20.198 1.354 11.939 1.00 94.81 474 GLN A N 1
ATOM 3742 C CA . GLN A 1 474 ? -19.735 0.187 11.190 1.00 94.81 474 GLN A CA 1
ATOM 3743 C C . GLN A 1 474 ? -18.846 -0.745 12.025 1.00 94.81 474 GLN A C 1
ATOM 3745 O O . GLN A 1 474 ? -18.950 -1.962 11.887 1.00 94.81 474 GLN A O 1
ATOM 3750 N N . LEU A 1 475 ? -18.012 -0.200 12.921 1.00 96.75 475 LEU A N 1
ATOM 3751 C CA . LEU A 1 475 ? -17.140 -1.009 13.776 1.00 96.75 475 LEU A CA 1
ATOM 3752 C C . LEU A 1 475 ? -17.970 -1.826 14.773 1.00 96.75 475 LEU A C 1
ATOM 3754 O O . LEU A 1 475 ? -17.789 -3.035 14.910 1.00 96.75 475 LEU A O 1
ATOM 3758 N N . ARG A 1 476 ? -18.964 -1.188 15.403 1.00 96.31 476 ARG A N 1
ATOM 3759 C CA . ARG A 1 476 ? -19.911 -1.863 16.302 1.00 96.31 476 ARG A CA 1
ATOM 3760 C C . ARG A 1 476 ? -20.724 -2.939 15.575 1.00 96.31 476 ARG A C 1
ATOM 3762 O O . ARG A 1 476 ? -20.938 -4.028 16.116 1.00 96.31 476 ARG A O 1
ATOM 3769 N N . GLN A 1 477 ? -21.166 -2.663 14.348 1.00 94.75 477 GLN A N 1
ATOM 3770 C CA . GLN A 1 477 ? -21.884 -3.636 13.521 1.00 94.75 477 GLN A CA 1
ATOM 3771 C C . GLN A 1 477 ? -21.009 -4.846 13.167 1.00 94.75 477 GLN A C 1
ATOM 3773 O O . GLN A 1 477 ? -21.482 -5.976 13.286 1.00 94.75 477 GLN A O 1
ATOM 3778 N N . LEU A 1 478 ? -19.736 -4.635 12.807 1.00 95.75 478 LEU A N 1
ATOM 3779 C CA . LEU A 1 478 ? -18.778 -5.722 12.570 1.00 95.75 478 LEU A CA 1
ATOM 3780 C C . LEU A 1 478 ? -18.621 -6.616 13.801 1.00 95.75 478 LEU A C 1
ATOM 3782 O O . LEU A 1 478 ? -18.765 -7.835 13.698 1.00 95.75 478 LEU A O 1
ATOM 3786 N N . HIS A 1 479 ? -18.417 -6.012 14.972 1.00 96.88 479 HIS A N 1
ATOM 3787 C CA . HIS A 1 479 ? -18.285 -6.746 16.228 1.00 96.88 479 HIS A CA 1
ATOM 3788 C C . HIS A 1 479 ? -19.543 -7.558 16.564 1.00 96.88 479 HIS A C 1
ATOM 3790 O O . HIS A 1 479 ? -19.444 -8.704 16.999 1.00 96.88 479 HIS A O 1
ATOM 3796 N N . THR A 1 480 ? -20.732 -7.005 16.302 1.00 94.75 480 THR A N 1
ATOM 3797 C CA . THR A 1 480 ? -22.018 -7.701 16.505 1.00 94.75 480 THR A CA 1
ATOM 3798 C C . THR A 1 480 ? -22.163 -8.930 15.599 1.00 94.75 480 THR A C 1
ATOM 3800 O O . THR A 1 480 ? -22.812 -9.903 15.971 1.00 94.75 480 THR A O 1
ATOM 3803 N N . LEU A 1 481 ? -21.534 -8.911 14.422 1.00 94.44 481 LEU A N 1
ATOM 3804 C CA . LEU A 1 481 ? -21.501 -10.028 13.474 1.00 94.44 481 LEU A CA 1
ATOM 3805 C C . LEU A 1 481 ? -20.395 -11.055 13.771 1.00 94.44 481 LEU A C 1
ATOM 3807 O O . LEU A 1 481 ? -20.233 -12.008 13.009 1.00 94.44 481 LEU A O 1
ATOM 3811 N N . GLY A 1 482 ? -19.630 -10.879 14.853 1.00 96.19 482 GLY A N 1
ATOM 3812 C CA . GLY A 1 482 ? -18.521 -11.769 15.201 1.00 96.19 482 GLY A CA 1
ATOM 3813 C C . GLY A 1 482 ? -17.274 -11.565 14.338 1.00 96.19 482 GLY A C 1
ATOM 3814 O O . GLY A 1 482 ? -16.459 -12.481 14.218 1.00 96.19 482 GLY A O 1
ATOM 3815 N N . PHE A 1 483 ? -17.114 -10.383 13.740 1.00 97.00 483 PHE A N 1
ATOM 3816 C CA . PHE A 1 483 ? -15.903 -9.987 13.026 1.00 97.00 483 PHE A CA 1
ATOM 3817 C C . PHE A 1 483 ? -15.093 -8.969 13.821 1.00 97.00 483 PHE A C 1
ATOM 3819 O O . PHE A 1 483 ? -15.648 -8.201 14.598 1.00 97.00 483 PHE A O 1
ATOM 3826 N N . VAL A 1 484 ? -13.786 -8.951 13.580 1.00 97.38 484 VAL A N 1
ATOM 3827 C CA . VAL A 1 484 ? -12.825 -7.961 14.076 1.00 97.38 484 VAL A CA 1
ATOM 3828 C C . VAL A 1 484 ? -12.052 -7.450 12.861 1.00 97.38 484 VAL A C 1
ATOM 3830 O O . VAL A 1 484 ? -11.504 -8.251 12.103 1.00 97.38 484 VAL A O 1
ATOM 3833 N N . HIS A 1 485 ? -12.036 -6.142 12.632 1.00 97.44 485 HIS A N 1
ATOM 3834 C CA . HIS A 1 485 ? -11.415 -5.476 11.489 1.00 97.44 485 HIS A CA 1
ATOM 3835 C C . HIS A 1 485 ? -9.899 -5.680 11.434 1.00 97.44 485 HIS A C 1
ATOM 3837 O O . HIS A 1 485 ? -9.351 -5.901 10.355 1.00 97.44 485 HIS A O 1
ATOM 3843 N N . CYS A 1 486 ? -9.225 -5.649 12.586 1.00 96.81 486 CYS A N 1
ATOM 3844 C CA . CYS A 1 486 ? -7.787 -5.894 12.756 1.00 96.81 486 CYS A CA 1
ATOM 3845 C C . CYS A 1 486 ? -6.840 -4.863 12.105 1.00 96.81 486 CYS A C 1
ATOM 3847 O O . CYS A 1 486 ? -5.630 -5.072 12.116 1.00 96.81 486 CYS A O 1
ATOM 3849 N N . ASP A 1 487 ? -7.354 -3.772 11.530 1.00 96.38 487 ASP A N 1
ATOM 3850 C CA . ASP A 1 487 ? -6.534 -2.692 10.947 1.00 96.38 487 ASP A CA 1
ATOM 3851 C C . ASP A 1 487 ? -7.261 -1.339 11.027 1.00 96.38 487 ASP A C 1
ATOM 3853 O O . ASP A 1 487 ? -7.349 -0.598 10.047 1.00 96.38 487 ASP A O 1
ATOM 3857 N N . VAL A 1 488 ? -7.848 -1.038 12.191 1.00 97.44 488 VAL A N 1
ATOM 3858 C CA . VAL A 1 488 ? -8.492 0.259 12.448 1.00 97.44 488 VAL A CA 1
ATOM 3859 C C . VAL A 1 488 ? -7.405 1.318 12.631 1.00 97.44 488 VAL A C 1
ATOM 3861 O O . VAL A 1 488 ? -6.680 1.319 13.624 1.00 97.44 488 VAL A O 1
ATOM 3864 N N . ARG A 1 489 ? -7.274 2.213 11.649 1.00 95.19 489 ARG A N 1
ATOM 3865 C CA . ARG A 1 489 ? -6.283 3.300 11.623 1.00 95.19 489 ARG A CA 1
ATOM 3866 C C . ARG A 1 489 ? -6.733 4.439 10.712 1.00 95.19 489 ARG A C 1
ATOM 3868 O O . ARG A 1 489 ? -7.535 4.178 9.816 1.00 95.19 489 ARG A O 1
ATOM 3875 N N . PRO A 1 490 ? -6.196 5.669 10.851 1.00 94.44 490 PRO A N 1
ATOM 3876 C CA . PRO A 1 490 ? -6.656 6.807 10.055 1.00 94.44 490 PRO A CA 1
ATOM 3877 C C . PRO A 1 490 ? -6.672 6.569 8.529 1.00 94.44 490 PRO A C 1
ATOM 3879 O O . PRO A 1 490 ? -7.669 6.928 7.912 1.00 94.44 490 PRO A O 1
ATOM 3882 N N . PRO A 1 491 ? -5.672 5.902 7.906 1.00 91.38 491 PRO A N 1
ATOM 3883 C CA . PRO A 1 491 ? -5.716 5.596 6.468 1.00 91.38 491 PRO A CA 1
ATOM 3884 C C . PRO A 1 491 ? -6.870 4.686 6.016 1.00 91.38 491 PRO A C 1
ATOM 3886 O O . PRO A 1 491 ? -7.242 4.727 4.848 1.00 91.38 491 PRO A O 1
ATOM 3889 N N . ASN A 1 492 ? -7.435 3.887 6.927 1.00 95.62 492 ASN A N 1
ATOM 3890 C CA . ASN A 1 492 ? -8.539 2.961 6.653 1.00 95.62 492 ASN A CA 1
ATOM 3891 C C . ASN A 1 492 ? -9.894 3.515 7.116 1.00 95.62 492 ASN A C 1
ATOM 3893 O O . ASN A 1 492 ? -10.872 2.774 7.237 1.00 95.62 492 ASN A O 1
ATOM 3897 N N . ILE A 1 493 ? -9.960 4.819 7.394 1.00 95.69 493 ILE A N 1
ATOM 3898 C CA . ILE A 1 493 ? -11.193 5.505 7.750 1.00 95.69 493 ILE A CA 1
ATOM 3899 C C . ILE A 1 493 ? -11.408 6.642 6.756 1.00 95.69 493 ILE A C 1
ATOM 3901 O O . ILE A 1 493 ? -10.631 7.591 6.676 1.00 95.69 493 ILE A O 1
ATOM 3905 N N . MET A 1 494 ? -12.491 6.545 5.999 1.00 94.69 494 MET A N 1
ATOM 3906 C CA . MET A 1 494 ? -12.897 7.519 4.993 1.00 94.69 494 MET A CA 1
ATOM 3907 C C . MET A 1 494 ? -14.183 8.225 5.420 1.00 94.69 494 MET A C 1
ATOM 3909 O O . MET A 1 494 ? -14.818 7.878 6.417 1.00 94.69 494 MET A O 1
ATOM 3913 N N . LYS A 1 495 ? -14.574 9.247 4.669 1.00 92.44 495 LYS A N 1
ATOM 3914 C CA . LYS A 1 495 ? -15.816 9.984 4.865 1.00 92.44 495 LYS A CA 1
ATOM 3915 C C . LYS A 1 495 ? -16.895 9.414 3.947 1.00 92.44 495 LYS A C 1
ATOM 3917 O O . LYS A 1 495 ? -16.682 9.257 2.744 1.00 92.44 495 LYS A O 1
ATOM 3922 N N . ALA A 1 496 ? -18.062 9.117 4.513 1.00 88.12 496 ALA A N 1
ATOM 3923 C CA . ALA A 1 496 ? -19.220 8.700 3.734 1.00 88.12 496 ALA A CA 1
ATOM 3924 C C . ALA A 1 496 ? -19.760 9.874 2.905 1.00 88.12 496 ALA A C 1
ATOM 3926 O O . ALA A 1 496 ? -20.067 10.939 3.443 1.00 88.12 496 ALA A O 1
ATOM 3927 N N . THR A 1 497 ? -19.897 9.680 1.596 1.00 75.00 497 THR A N 1
ATOM 3928 C CA . THR A 1 497 ? -20.389 10.709 0.672 1.00 75.00 497 THR A CA 1
ATOM 3929 C C . THR A 1 497 ? -21.789 11.177 1.072 1.00 75.00 497 THR A C 1
ATOM 3931 O O . THR A 1 497 ? -22.676 10.370 1.347 1.00 75.00 497 THR A O 1
ATOM 3934 N N . GLY A 1 498 ? -21.981 12.496 1.169 1.00 71.44 498 GLY A N 1
ATOM 3935 C CA . GLY A 1 498 ? -23.262 13.114 1.538 1.00 71.44 498 GLY A CA 1
ATOM 3936 C C . GLY A 1 498 ? -23.647 13.043 3.024 1.00 71.44 498 GLY A C 1
ATOM 3937 O O . GLY A 1 498 ? -24.557 13.758 3.436 1.00 71.44 498 GLY A O 1
ATOM 3938 N N . ASN A 1 499 ? -22.939 12.266 3.852 1.00 69.12 499 ASN A N 1
ATOM 3939 C CA . ASN A 1 499 ? -23.243 12.091 5.274 1.00 69.12 499 ASN A CA 1
ATOM 3940 C C . ASN A 1 499 ? -22.083 12.571 6.161 1.00 69.12 499 ASN A C 1
ATOM 3942 O O . ASN A 1 499 ? -20.910 12.369 5.862 1.00 69.12 499 ASN A O 1
ATOM 3946 N N . ARG A 1 500 ? -22.387 13.178 7.315 1.00 84.88 500 ARG A N 1
ATOM 3947 C CA . ARG A 1 500 ? -21.374 13.527 8.334 1.00 84.88 500 ARG A CA 1
ATOM 3948 C C . ARG A 1 500 ? -20.976 12.293 9.157 1.00 84.88 500 ARG A C 1
ATOM 3950 O O . ARG A 1 500 ? -21.135 12.290 10.373 1.00 84.88 500 ARG A O 1
ATOM 3957 N N . ARG A 1 501 ? -20.535 11.218 8.496 1.00 91.88 501 ARG A N 1
ATOM 3958 C CA . ARG A 1 501 ? -20.155 9.949 9.137 1.00 91.88 501 ARG A CA 1
ATOM 3959 C C . ARG A 1 501 ? -18.839 9.419 8.582 1.00 91.88 501 ARG A C 1
ATOM 3961 O O . ARG A 1 501 ? -18.532 9.599 7.403 1.00 91.88 501 ARG A O 1
ATOM 3968 N N . ALA A 1 502 ? -18.086 8.761 9.450 1.00 94.44 502 ALA A N 1
ATOM 3969 C CA . ALA A 1 502 ? -16.907 7.998 9.084 1.00 94.44 502 ALA A CA 1
ATOM 3970 C C . ALA A 1 502 ? -17.311 6.601 8.581 1.00 94.44 502 ALA A C 1
ATOM 3972 O O . ALA A 1 502 ? -18.325 6.042 9.003 1.00 94.44 502 ALA A O 1
ATOM 3973 N N . ALA A 1 503 ? -16.507 6.046 7.680 1.00 94.56 503 ALA A N 1
ATOM 3974 C CA . ALA A 1 503 ? -16.677 4.726 7.094 1.00 94.56 503 ALA A CA 1
ATOM 3975 C C . ALA A 1 503 ? -15.345 3.969 7.118 1.00 94.56 503 ALA A C 1
ATOM 3977 O O . ALA A 1 503 ? -14.303 4.538 6.799 1.00 94.56 503 ALA A O 1
ATOM 3978 N N . LEU A 1 504 ? -15.387 2.695 7.491 1.00 95.56 504 LEU A N 1
ATOM 3979 C CA . LEU A 1 504 ? -14.267 1.768 7.419 1.00 95.56 504 LEU A CA 1
ATOM 3980 C C . LEU A 1 504 ? -14.068 1.300 5.980 1.00 95.56 504 LEU A C 1
ATOM 3982 O O . LEU A 1 504 ? -15.028 1.037 5.248 1.00 95.56 504 LEU A O 1
ATOM 3986 N N . VAL A 1 505 ? -12.804 1.172 5.600 1.00 94.88 505 VAL A N 1
ATOM 3987 C CA . VAL A 1 505 ? -12.373 0.576 4.338 1.00 94.88 505 VAL A CA 1
ATOM 3988 C C . VAL A 1 505 ? -11.270 -0.444 4.591 1.00 94.88 505 VAL A C 1
ATOM 3990 O O . VAL A 1 505 ? -10.680 -0.479 5.665 1.00 94.88 505 VAL A O 1
ATOM 3993 N N . ASP A 1 506 ? -10.965 -1.232 3.562 1.00 93.81 506 ASP A N 1
ATOM 3994 C CA . ASP A 1 506 ? -9.926 -2.265 3.569 1.00 93.81 506 ASP A CA 1
ATOM 3995 C C . ASP A 1 506 ? -10.212 -3.437 4.524 1.00 93.81 506 ASP A C 1
ATOM 3997 O O . ASP A 1 506 ? -9.670 -3.562 5.621 1.00 93.81 506 ASP A O 1
ATOM 4001 N N . PHE A 1 507 ? -11.046 -4.366 4.052 1.00 95.50 507 PHE A N 1
ATOM 4002 C CA . PHE A 1 507 ? -11.480 -5.530 4.830 1.00 95.50 507 PHE A CA 1
ATOM 4003 C C . PHE A 1 507 ? -10.520 -6.729 4.689 1.00 95.50 507 PHE A C 1
ATOM 4005 O O . PHE A 1 507 ? -10.831 -7.843 5.116 1.00 95.50 507 PHE A O 1
ATOM 4012 N N . GLY A 1 508 ? -9.329 -6.533 4.107 1.00 92.62 508 GLY A N 1
ATOM 4013 C CA . GLY A 1 508 ? -8.346 -7.603 3.893 1.00 92.62 508 GLY A CA 1
ATOM 4014 C C . GLY A 1 508 ? -7.782 -8.203 5.191 1.00 92.62 508 GLY A C 1
ATOM 4015 O O . GLY A 1 508 ? -7.486 -9.403 5.261 1.00 92.62 508 GLY A O 1
ATOM 4016 N N . ALA A 1 509 ? -7.676 -7.398 6.252 1.00 93.81 509 ALA A N 1
ATOM 4017 C CA . ALA A 1 509 ? -7.167 -7.839 7.552 1.00 93.81 509 ALA A CA 1
ATOM 4018 C C . ALA A 1 509 ? -8.232 -8.508 8.438 1.00 93.81 509 ALA A C 1
ATOM 4020 O O . ALA A 1 509 ? -7.858 -9.257 9.341 1.00 93.81 509 ALA A O 1
ATOM 4021 N N . VAL A 1 510 ? -9.523 -8.323 8.131 1.00 95.56 510 VAL A N 1
ATOM 4022 C CA . VAL A 1 510 ? -10.652 -8.751 8.973 1.00 95.56 510 VAL A CA 1
ATOM 4023 C C . VAL A 1 510 ? -10.582 -10.240 9.299 1.00 95.56 510 VAL A C 1
ATOM 4025 O O . VAL A 1 510 ? -10.210 -11.061 8.454 1.00 95.56 510 VAL A O 1
ATOM 4028 N N . ARG A 1 511 ? -10.941 -10.591 10.532 1.00 95.38 511 ARG A N 1
ATOM 4029 C CA . ARG A 1 511 ? -10.994 -11.965 11.040 1.00 95.38 511 ARG A CA 1
ATOM 4030 C C . ARG A 1 511 ? -12.317 -12.222 11.733 1.00 95.38 511 ARG A C 1
ATOM 4032 O O . ARG A 1 511 ? -12.935 -11.296 12.256 1.00 95.38 511 ARG A O 1
ATOM 4039 N N . THR A 1 512 ? -12.737 -13.478 11.780 1.00 95.38 512 THR A N 1
ATOM 4040 C CA . THR A 1 512 ? -13.776 -13.889 12.731 1.00 95.38 512 THR A CA 1
ATOM 4041 C C . THR A 1 512 ? -13.202 -13.967 14.149 1.00 95.38 512 THR A C 1
ATOM 4043 O O . THR A 1 512 ? -12.010 -14.213 14.338 1.00 95.38 512 THR A O 1
ATOM 4046 N N . THR A 1 513 ? -14.044 -13.807 15.171 1.00 92.94 513 THR A N 1
ATOM 4047 C CA . THR A 1 513 ? -13.653 -13.959 16.591 1.00 92.94 513 THR A CA 1
ATOM 4048 C C . THR A 1 513 ? -13.268 -15.396 16.973 1.00 92.94 513 THR A C 1
ATOM 4050 O O . THR A 1 513 ? -12.812 -15.658 18.090 1.00 92.94 513 THR A O 1
ATOM 4053 N N . GLU A 1 514 ? -13.448 -16.351 16.062 1.00 92.50 514 GLU A N 1
ATOM 4054 C CA . GLU A 1 514 ? -13.085 -17.755 16.241 1.00 92.50 514 GLU A CA 1
ATOM 4055 C C . GLU A 1 514 ? -11.687 -18.082 15.709 1.00 92.50 514 GLU A C 1
ATOM 4057 O O . GLU A 1 514 ? -11.026 -18.985 16.229 1.00 92.50 514 GLU A O 1
ATOM 4062 N N . GLU A 1 515 ? -11.206 -17.320 14.725 1.00 91.38 515 GLU A N 1
ATOM 4063 C CA . GLU A 1 515 ? -9.901 -17.520 14.103 1.00 91.38 515 GLU A CA 1
ATOM 4064 C C . GLU A 1 515 ? -8.753 -17.263 15.087 1.00 91.38 515 GLU A C 1
ATOM 4066 O O . GLU A 1 515 ? -8.629 -16.187 15.674 1.00 91.38 515 GLU A O 1
ATOM 4071 N N . CYS A 1 516 ? -7.860 -18.248 15.220 1.00 93.81 516 CYS A N 1
ATOM 4072 C CA . CYS A 1 516 ? -6.612 -18.132 15.969 1.00 93.81 516 CYS A CA 1
ATOM 4073 C C . CYS A 1 516 ? -5.437 -18.352 15.015 1.00 93.81 516 CYS A C 1
ATOM 4075 O O . CYS A 1 516 ? -5.094 -19.484 14.681 1.00 93.81 516 CYS A O 1
ATOM 4077 N N . THR A 1 517 ? -4.841 -17.263 14.539 1.00 90.62 517 THR A N 1
ATOM 4078 C CA . THR A 1 517 ? -3.733 -17.307 13.575 1.00 90.62 517 THR A CA 1
ATOM 4079 C C . THR A 1 517 ? -2.693 -16.252 13.921 1.00 90.62 517 THR A C 1
ATOM 4081 O O . THR A 1 517 ? -2.983 -15.284 14.630 1.00 90.62 517 THR A O 1
ATOM 4084 N N . GLN A 1 518 ? -1.464 -16.429 13.439 1.00 87.38 518 GLN A N 1
ATOM 4085 C CA . GLN A 1 518 ? -0.411 -15.428 13.614 1.00 87.38 518 GLN A CA 1
ATOM 4086 C C . GLN A 1 518 ? -0.838 -14.080 13.026 1.00 87.38 518 GLN A C 1
ATOM 4088 O O . GLN A 1 518 ? -1.521 -14.012 11.997 1.00 87.38 518 GLN A O 1
ATOM 4093 N N . TYR A 1 519 ? -0.455 -12.996 13.695 1.00 86.19 519 TYR A N 1
ATOM 4094 C CA . TYR A 1 519 ? -0.703 -11.645 13.211 1.00 86.19 519 TYR A CA 1
ATOM 4095 C C . TYR A 1 519 ? 0.255 -11.331 12.058 1.00 86.19 519 TYR A C 1
ATOM 4097 O O . TYR A 1 519 ? 1.448 -11.137 12.257 1.00 86.19 519 TYR A O 1
ATOM 4105 N N . THR A 1 520 ? -0.274 -11.339 10.838 1.00 78.31 520 THR A N 1
ATOM 4106 C CA . THR A 1 520 ? 0.499 -11.189 9.591 1.00 78.31 520 THR A CA 1
ATOM 4107 C C . THR A 1 520 ? 0.084 -9.966 8.775 1.00 78.31 520 THR A C 1
ATOM 4109 O O . THR A 1 520 ? 0.726 -9.645 7.781 1.00 78.31 520 THR A O 1
ATOM 4112 N N . HIS A 1 521 ? -1.004 -9.300 9.170 1.00 75.88 521 HIS A N 1
ATOM 4113 C CA . HIS A 1 521 ? -1.636 -8.203 8.443 1.00 75.88 521 HIS A CA 1
ATOM 4114 C C . HIS A 1 521 ? -2.156 -7.166 9.446 1.00 75.88 521 HIS A C 1
ATOM 4116 O O . HIS A 1 521 ? -2.641 -7.561 10.503 1.00 75.88 521 HIS A O 1
ATOM 4122 N N . GLY A 1 522 ? -2.084 -5.882 9.082 1.00 77.12 522 GLY A N 1
ATOM 4123 C CA . GLY A 1 522 ? -2.502 -4.733 9.896 1.00 77.12 522 GLY A CA 1
ATOM 4124 C C . GLY A 1 522 ? -1.327 -3.924 10.466 1.00 77.12 522 GLY A C 1
ATOM 4125 O O . GLY A 1 522 ? -0.185 -4.388 10.495 1.00 77.12 522 GLY A O 1
ATOM 4126 N N . ALA A 1 523 ? -1.579 -2.695 10.918 1.00 86.06 523 ALA A N 1
ATOM 4127 C CA . ALA A 1 523 ? -0.543 -1.798 11.429 1.00 86.06 523 ALA A CA 1
ATOM 4128 C C . ALA A 1 523 ? -0.237 -2.022 12.919 1.00 86.06 523 ALA A C 1
ATOM 4130 O O . ALA A 1 523 ? -1.058 -1.724 13.785 1.00 86.06 523 ALA A O 1
ATOM 4131 N N . LEU A 1 524 ? 0.991 -2.457 13.232 1.00 91.56 524 LEU A N 1
ATOM 4132 C CA . LEU A 1 524 ? 1.464 -2.633 14.617 1.00 91.56 524 LEU A CA 1
ATOM 4133 C C . LEU A 1 524 ? 1.353 -1.359 15.463 1.00 91.56 524 LEU A C 1
ATOM 4135 O O . LEU A 1 524 ? 1.097 -1.450 16.661 1.00 91.56 524 LEU A O 1
ATOM 4139 N N . ALA A 1 525 ? 1.496 -0.192 14.830 1.00 93.56 525 ALA A N 1
ATOM 4140 C CA . ALA A 1 525 ? 1.381 1.120 15.459 1.00 93.56 525 ALA A CA 1
ATOM 4141 C C . ALA A 1 525 ? 0.073 1.304 16.239 1.00 93.56 525 ALA A C 1
ATOM 4143 O O . ALA A 1 525 ? 0.072 1.907 17.304 1.00 93.56 525 ALA A O 1
ATOM 4144 N N . PHE A 1 526 ? -1.030 0.762 15.720 1.00 96.50 526 PHE A N 1
ATOM 4145 C CA . PHE A 1 526 ? -2.363 0.895 16.308 1.00 96.50 526 PHE A CA 1
ATOM 4146 C C . PHE A 1 526 ? -2.835 -0.408 16.963 1.00 96.50 526 PHE A C 1
ATOM 4148 O O . PHE A 1 526 ? -3.962 -0.487 17.437 1.00 96.50 526 PHE A O 1
ATOM 4155 N N . ALA A 1 527 ? -2.007 -1.451 17.009 1.00 96.56 527 ALA A N 1
ATOM 4156 C CA . ALA A 1 527 ? -2.402 -2.737 17.565 1.00 96.56 527 ALA A CA 1
ATOM 4157 C C . ALA A 1 527 ? -2.469 -2.709 19.105 1.00 96.56 527 ALA A C 1
ATOM 4159 O O . ALA A 1 527 ? -1.693 -2.024 19.785 1.00 96.56 527 ALA A O 1
ATOM 4160 N N . SER A 1 528 ? -3.367 -3.512 19.684 1.00 97.06 528 SER A N 1
ATOM 4161 C CA . SER A 1 528 ? -3.456 -3.662 21.140 1.00 97.06 528 SER A CA 1
ATOM 4162 C C . SER A 1 528 ? -2.149 -4.228 21.731 1.00 97.06 528 SER A C 1
ATOM 4164 O O . SER A 1 528 ? -1.416 -4.939 21.032 1.00 97.06 528 SER A O 1
ATOM 4166 N N . PRO A 1 529 ? -1.835 -3.974 23.018 1.00 96.06 529 PRO A N 1
ATOM 4167 C CA . PRO A 1 529 ? -0.656 -4.558 23.667 1.00 96.06 529 PRO A CA 1
ATOM 4168 C C . PRO A 1 529 ? -0.614 -6.090 23.571 1.00 96.06 529 PRO A C 1
ATOM 4170 O O . PRO A 1 529 ? 0.446 -6.687 23.403 1.00 96.06 529 PRO A O 1
ATOM 4173 N N . ARG A 1 530 ? -1.781 -6.747 23.600 1.00 96.19 530 ARG A N 1
ATOM 4174 C CA . ARG A 1 530 ? -1.887 -8.204 23.459 1.00 96.19 530 ARG A CA 1
ATOM 4175 C C . ARG A 1 530 ? -1.486 -8.673 22.059 1.00 96.19 530 ARG A C 1
ATOM 4177 O O . ARG A 1 530 ? -0.768 -9.662 21.935 1.00 96.19 530 ARG A O 1
ATOM 4184 N N . VAL A 1 531 ? -1.920 -7.959 21.020 1.00 96.75 531 VAL A N 1
ATOM 4185 C CA . VAL A 1 531 ? -1.555 -8.247 19.624 1.00 96.75 531 VAL A CA 1
ATOM 4186 C C . VAL A 1 531 ? -0.067 -7.995 19.392 1.00 96.75 531 VAL A C 1
ATOM 4188 O O . VAL A 1 531 ? 0.604 -8.846 18.814 1.00 96.75 531 VAL A O 1
ATOM 4191 N N . ARG A 1 532 ? 0.472 -6.883 19.907 1.00 95.31 532 ARG A N 1
ATOM 4192 C CA . ARG A 1 532 ? 1.911 -6.577 19.858 1.00 95.31 532 ARG A CA 1
ATOM 4193 C C . ARG A 1 532 ? 2.746 -7.645 20.559 1.00 95.31 532 ARG A C 1
ATOM 4195 O O . ARG A 1 532 ? 3.701 -8.149 19.979 1.00 95.31 532 ARG A O 1
ATOM 4202 N N . SER A 1 533 ? 2.338 -8.060 21.757 1.00 95.19 533 SER A N 1
ATOM 4203 C CA . SER A 1 533 ? 2.988 -9.148 22.488 1.00 95.19 533 SER A CA 1
ATOM 4204 C C . SER A 1 533 ? 2.960 -10.460 21.698 1.00 95.19 533 SER A C 1
ATOM 4206 O O . SER A 1 533 ? 3.990 -11.120 21.573 1.00 95.19 533 SER A O 1
ATOM 4208 N N . ALA A 1 534 ? 1.819 -10.829 21.108 1.00 94.12 534 ALA A N 1
ATOM 4209 C CA . ALA A 1 534 ? 1.728 -12.022 20.270 1.00 94.12 534 ALA A CA 1
ATOM 4210 C C . ALA A 1 534 ? 2.629 -11.931 19.028 1.00 94.12 534 ALA A C 1
ATOM 4212 O O . ALA A 1 534 ? 3.296 -12.910 18.705 1.00 94.12 534 ALA A O 1
ATOM 4213 N N . TYR A 1 535 ? 2.698 -10.763 18.382 1.00 91.88 535 TYR A N 1
ATOM 4214 C CA . TYR A 1 535 ? 3.575 -10.514 17.239 1.00 91.88 535 TYR A CA 1
ATOM 4215 C C . TYR A 1 535 ? 5.059 -10.668 17.606 1.00 91.88 535 TYR A C 1
ATOM 4217 O O . TYR A 1 535 ? 5.758 -11.438 16.955 1.00 91.88 535 TYR A O 1
ATOM 4225 N N . SER A 1 536 ? 5.523 -10.030 18.687 1.00 90.62 536 SER A N 1
ATOM 4226 C CA . SER A 1 536 ? 6.925 -10.109 19.140 1.00 90.62 536 SER A CA 1
ATOM 4227 C C . SER A 1 536 ? 7.383 -11.523 19.499 1.00 90.62 536 SER A C 1
ATOM 4229 O O . SER A 1 536 ? 8.575 -11.808 19.470 1.00 90.62 536 SER A O 1
ATOM 4231 N N . HIS A 1 537 ? 6.447 -12.403 19.860 1.00 90.69 537 HIS A N 1
ATOM 4232 C CA . HIS A 1 537 ? 6.729 -13.797 20.209 1.00 90.69 537 HIS A CA 1
ATOM 4233 C C . HIS A 1 537 ? 6.300 -14.788 19.117 1.00 90.69 537 HIS A C 1
ATOM 4235 O O . HIS A 1 537 ? 6.268 -15.989 19.380 1.00 90.69 537 HIS A O 1
ATOM 4241 N N . GLU A 1 538 ? 5.912 -14.302 17.933 1.00 90.25 538 GLU A N 1
ATOM 4242 C CA . GLU A 1 538 ? 5.447 -15.109 16.794 1.00 90.25 538 GLU A CA 1
ATOM 4243 C C . GLU A 1 538 ? 4.296 -16.078 17.139 1.00 90.25 538 GLU A C 1
ATOM 4245 O O . GLU A 1 538 ? 4.160 -17.173 16.582 1.00 90.25 538 GLU A O 1
ATOM 4250 N N . ARG A 1 539 ? 3.421 -15.683 18.069 1.00 93.06 539 ARG A N 1
ATOM 4251 C CA . ARG A 1 539 ? 2.311 -16.513 18.552 1.00 93.06 539 ARG A CA 1
ATOM 4252 C C . ARG A 1 539 ? 1.040 -16.272 17.750 1.00 93.06 539 ARG A C 1
ATOM 4254 O O . ARG A 1 539 ? 0.710 -15.150 17.366 1.00 93.06 539 ARG A O 1
ATOM 4261 N N . ALA A 1 540 ? 0.281 -17.345 17.546 1.00 94.88 540 ALA A N 1
ATOM 4262 C CA . ALA A 1 540 ? -1.093 -17.228 17.087 1.00 94.88 540 ALA A CA 1
ATOM 4263 C C . ALA A 1 540 ? -1.946 -16.523 18.150 1.00 94.88 540 ALA A C 1
ATOM 4265 O O . ALA A 1 540 ? -1.769 -16.739 19.351 1.00 94.88 540 ALA A O 1
ATOM 4266 N N . ILE A 1 541 ? -2.878 -15.687 17.700 1.00 96.00 541 ILE A N 1
ATOM 4267 C CA . ILE A 1 541 ? -3.780 -14.949 18.577 1.00 96.00 541 ILE A CA 1
ATOM 4268 C C . ILE A 1 541 ? -5.198 -14.974 18.016 1.00 96.00 541 ILE A C 1
ATOM 4270 O O . ILE A 1 541 ? -5.420 -14.852 16.809 1.00 96.00 541 ILE A O 1
ATOM 4274 N N . ARG A 1 542 ? -6.160 -15.123 18.928 1.00 96.81 542 ARG A N 1
ATOM 4275 C CA . ARG A 1 542 ? -7.577 -14.894 18.662 1.00 96.81 542 ARG A CA 1
ATOM 4276 C C . ARG A 1 542 ? -7.894 -13.418 18.853 1.00 96.81 542 ARG A C 1
ATOM 4278 O O . ARG A 1 542 ? -7.772 -12.909 19.973 1.00 96.81 542 ARG A O 1
ATOM 4285 N N . MET A 1 543 ? -8.304 -12.764 17.773 1.00 96.50 543 MET A N 1
ATOM 4286 C CA . MET A 1 543 ? -8.672 -11.349 17.784 1.00 96.50 543 MET A CA 1
ATOM 4287 C C . MET A 1 543 ? -10.014 -11.151 18.488 1.00 96.50 543 MET A C 1
ATOM 4289 O O . MET A 1 543 ? -10.932 -11.958 18.336 1.00 96.50 543 MET A O 1
ATOM 4293 N N . LEU A 1 544 ? -10.112 -10.089 19.281 1.00 97.19 544 LEU A N 1
ATOM 4294 C CA . LEU A 1 544 ? -11.307 -9.718 20.031 1.00 97.19 544 LEU A CA 1
ATOM 4295 C C . LEU A 1 544 ? -11.797 -8.333 19.587 1.00 97.19 544 LEU A C 1
ATOM 4297 O O . LEU A 1 544 ? -10.973 -7.501 19.213 1.00 97.19 544 LEU A O 1
ATOM 4301 N N . PRO A 1 545 ? -13.104 -8.034 19.719 1.00 98.19 545 PRO A N 1
ATOM 4302 C CA . PRO A 1 545 ? -13.630 -6.679 19.534 1.00 98.19 545 PRO A CA 1
ATOM 4303 C C . PRO A 1 545 ? -12.874 -5.609 20.334 1.00 98.19 545 PRO A C 1
ATOM 4305 O O . PRO A 1 545 ? -12.759 -4.464 19.911 1.00 98.19 545 PRO A O 1
ATOM 4308 N N . THR A 1 546 ? -12.323 -5.980 21.491 1.00 98.06 546 THR A N 1
ATOM 4309 C CA . THR A 1 546 ? -11.504 -5.088 22.316 1.00 98.06 546 THR A CA 1
ATOM 4310 C C . THR A 1 546 ? -10.177 -4.704 21.669 1.00 98.06 546 THR A C 1
ATOM 4312 O O . THR A 1 546 ? -9.685 -3.613 21.931 1.00 98.06 546 THR A O 1
ATOM 4315 N N . ASP A 1 547 ? -9.598 -5.538 20.798 1.00 98.00 547 ASP A N 1
ATOM 4316 C CA . ASP A 1 547 ? -8.369 -5.173 20.086 1.00 98.00 547 ASP A CA 1
ATOM 4317 C C . ASP A 1 547 ? -8.632 -4.033 19.096 1.00 98.00 547 ASP A C 1
ATOM 4319 O O . ASP A 1 547 ? -7.877 -3.064 19.072 1.00 98.00 547 ASP A O 1
ATOM 4323 N N . ASP A 1 548 ? -9.741 -4.107 18.357 1.00 98.38 548 ASP A N 1
ATOM 4324 C CA . ASP A 1 548 ? -10.202 -3.033 17.472 1.00 98.38 548 ASP A CA 1
ATOM 4325 C C . ASP A 1 548 ? -10.568 -1.766 18.249 1.00 98.38 548 ASP A C 1
ATOM 4327 O O . ASP A 1 548 ? -10.297 -0.661 17.786 1.00 98.38 548 ASP A O 1
ATOM 4331 N N . MET A 1 549 ? -11.163 -1.902 19.438 1.00 98.56 549 MET A N 1
ATOM 4332 C CA . MET A 1 549 ? -11.482 -0.751 20.287 1.00 98.56 549 MET A CA 1
ATOM 4333 C C . MET A 1 549 ? -10.225 -0.071 20.831 1.00 98.56 549 MET A C 1
ATOM 4335 O O . MET A 1 549 ? -10.175 1.157 20.888 1.00 98.56 549 MET A O 1
ATOM 4339 N N . VAL A 1 550 ? -9.178 -0.828 21.163 1.00 98.31 550 VAL A N 1
ATOM 4340 C CA . VAL A 1 550 ? -7.871 -0.241 21.485 1.00 98.31 550 VAL A CA 1
ATOM 4341 C C . VAL A 1 550 ? -7.281 0.456 20.257 1.00 98.31 550 VAL A C 1
ATOM 4343 O O . VAL A 1 550 ? -6.825 1.590 20.378 1.00 98.31 550 VAL A O 1
ATOM 4346 N N . SER A 1 551 ? -7.352 -0.143 19.064 1.00 98.19 551 SER A N 1
ATOM 4347 C CA . SER A 1 551 ? -6.931 0.524 17.823 1.00 98.19 551 SER A CA 1
ATOM 4348 C C . SER A 1 551 ? -7.705 1.818 17.559 1.00 98.19 551 SER A C 1
ATOM 4350 O O . SER A 1 551 ? -7.112 2.846 17.226 1.00 98.19 551 SER A O 1
ATOM 4352 N N . PHE A 1 552 ? -9.016 1.810 17.793 1.00 98.38 552 PHE A N 1
ATOM 4353 C CA . PHE A 1 552 ? -9.881 2.983 17.728 1.00 98.38 552 PHE A CA 1
ATOM 4354 C C . PHE A 1 552 ? -9.474 4.070 18.739 1.00 98.38 552 PHE A C 1
ATOM 4356 O O . PHE A 1 552 ? -9.380 5.243 18.372 1.00 98.38 552 PHE A O 1
ATOM 4363 N N . ALA A 1 553 ? -9.164 3.701 19.986 1.00 98.00 553 ALA A N 1
ATOM 4364 C CA . ALA A 1 553 ? -8.656 4.634 20.994 1.00 98.00 553 ALA A CA 1
ATOM 4365 C C . ALA A 1 553 ? -7.341 5.282 20.551 1.00 98.00 553 ALA A C 1
ATOM 4367 O O . ALA A 1 553 ? -7.204 6.503 20.608 1.00 98.00 553 ALA A O 1
ATOM 4368 N N . LEU A 1 554 ? -6.396 4.476 20.060 1.00 97.62 554 LEU A N 1
ATOM 4369 C CA . LEU A 1 554 ? -5.111 4.958 19.558 1.00 97.62 554 LEU A CA 1
ATOM 4370 C C . LEU A 1 554 ? -5.291 5.896 18.356 1.00 97.62 554 LEU A C 1
ATOM 4372 O O . LEU A 1 554 ? -4.594 6.904 18.271 1.00 97.62 554 LEU A O 1
ATOM 4376 N N . CYS A 1 555 ? -6.276 5.654 17.482 1.00 95.94 555 CYS A N 1
ATOM 4377 C CA . CYS A 1 555 ? -6.653 6.607 16.430 1.00 95.94 555 CYS A CA 1
ATOM 4378 C C . CYS A 1 555 ? -7.111 7.949 17.004 1.00 95.94 555 CYS A C 1
ATOM 4380 O O . CYS A 1 555 ? -6.622 8.997 16.583 1.00 95.94 555 CYS A O 1
ATOM 4382 N N . ALA A 1 556 ? -8.046 7.928 17.958 1.00 96.06 556 ALA A N 1
ATOM 4383 C CA . ALA A 1 556 ? -8.573 9.144 18.572 1.00 96.06 556 ALA A CA 1
ATOM 4384 C C . ALA A 1 556 ? -7.461 9.951 19.257 1.00 96.06 556 ALA A C 1
ATOM 4386 O O . ALA A 1 556 ? -7.375 11.164 19.075 1.00 96.06 556 ALA A O 1
ATOM 4387 N N . ILE A 1 557 ? -6.570 9.270 19.979 1.00 95.94 557 ILE A N 1
ATOM 4388 C CA . ILE A 1 557 ? -5.410 9.861 20.654 1.00 95.94 557 ILE A CA 1
ATOM 4389 C C . ILE A 1 557 ? -4.442 10.469 19.639 1.00 95.94 557 ILE A C 1
ATOM 4391 O O . ILE A 1 557 ? -4.051 11.624 19.804 1.00 95.94 557 ILE A O 1
ATOM 4395 N N . ALA A 1 558 ? -4.103 9.734 18.574 1.00 94.38 558 ALA A N 1
ATOM 4396 C CA . ALA A 1 558 ? -3.192 10.209 17.536 1.00 94.38 558 ALA A CA 1
ATOM 4397 C C . ALA A 1 558 ? -3.688 11.496 16.873 1.00 94.38 558 ALA A C 1
ATOM 4399 O O . ALA A 1 558 ? -2.911 12.420 16.633 1.00 94.38 558 ALA A O 1
ATOM 4400 N N . LEU A 1 559 ? -4.991 11.562 16.589 1.00 93.19 559 LEU A N 1
ATOM 4401 C CA . LEU A 1 559 ? -5.622 12.732 15.986 1.00 93.19 559 LEU A CA 1
ATOM 4402 C C . LEU A 1 559 ? -5.722 13.901 16.969 1.00 93.19 559 LEU A C 1
ATOM 4404 O O . LEU A 1 559 ? -5.437 15.034 16.588 1.00 93.19 559 LEU A O 1
ATOM 4408 N N . TYR A 1 560 ? -6.096 13.632 18.223 1.00 92.81 560 TYR A N 1
ATOM 4409 C CA . TYR A 1 560 ? -6.231 14.652 19.264 1.00 92.81 560 TYR A CA 1
ATOM 4410 C C . TYR A 1 560 ? -4.889 15.326 19.581 1.00 92.81 560 TYR A C 1
ATOM 4412 O O . TYR A 1 560 ? -4.817 16.547 19.690 1.00 92.81 560 TYR A O 1
ATOM 4420 N N . HIS A 1 561 ? -3.814 14.538 19.678 1.00 91.31 561 HIS A N 1
ATOM 4421 C CA . HIS A 1 561 ? -2.461 15.027 19.980 1.00 91.31 561 HIS A CA 1
ATOM 4422 C C . HIS A 1 561 ? -1.622 15.344 18.744 1.00 91.31 561 HIS A C 1
ATOM 4424 O O . HIS A 1 561 ? -0.484 15.784 18.876 1.00 91.31 561 HIS A O 1
ATOM 4430 N N . ASN A 1 562 ? -2.176 15.150 17.543 1.00 89.31 562 ASN A N 1
ATOM 4431 C CA . ASN A 1 562 ? -1.487 15.372 16.273 1.00 89.31 562 ASN A CA 1
ATOM 4432 C C . ASN A 1 562 ? -0.149 14.603 16.173 1.00 89.31 562 ASN A C 1
ATOM 4434 O O . ASN A 1 562 ? 0.850 15.149 15.708 1.00 89.31 562 ASN A O 1
ATOM 4438 N N . CYS A 1 563 ? -0.134 13.340 16.610 1.00 89.31 563 CYS A N 1
ATOM 4439 C CA . CYS A 1 563 ? 1.047 12.466 16.586 1.00 89.31 563 CYS A CA 1
ATOM 4440 C C . CYS A 1 563 ? 0.936 11.292 15.595 1.00 89.31 563 CYS A C 1
ATOM 4442 O O . CYS A 1 563 ? 1.717 10.351 15.669 1.00 89.31 563 CYS A O 1
ATOM 4444 N N . VAL A 1 564 ? 0.004 11.348 14.632 1.00 83.06 564 VAL A N 1
ATOM 4445 C CA . VAL A 1 564 ? -0.134 10.330 13.561 1.00 83.06 564 VAL A CA 1
ATOM 4446 C C . VAL A 1 564 ? 1.176 10.125 12.779 1.00 83.06 564 VAL A C 1
ATOM 4448 O O . VAL A 1 564 ? 1.485 9.005 12.370 1.00 83.06 564 VAL A O 1
ATOM 4451 N N . ASP A 1 565 ? 1.953 11.196 12.607 1.00 80.50 565 ASP A N 1
ATOM 4452 C CA . ASP A 1 565 ? 3.213 11.201 11.858 1.00 80.50 565 ASP A CA 1
ATOM 4453 C C . ASP A 1 565 ? 4.456 11.025 12.754 1.00 80.50 565 ASP A C 1
ATOM 4455 O O . ASP A 1 565 ? 5.573 11.255 12.294 1.00 80.50 565 ASP A O 1
ATOM 4459 N N . ASP A 1 566 ? 4.299 10.637 14.030 1.00 83.75 566 ASP A N 1
ATOM 4460 C CA . ASP A 1 566 ? 5.447 10.325 14.893 1.00 83.75 566 ASP A CA 1
ATOM 4461 C C . ASP A 1 566 ? 6.222 9.142 14.298 1.00 83.75 566 ASP A C 1
ATOM 4463 O O . ASP A 1 566 ? 5.688 8.045 14.124 1.00 83.75 566 ASP A O 1
ATOM 4467 N N . GLU A 1 567 ? 7.492 9.369 13.964 1.00 78.19 567 GLU A N 1
ATOM 4468 C CA . GLU A 1 567 ? 8.338 8.393 13.275 1.00 78.19 567 GLU A CA 1
ATOM 4469 C C . GLU A 1 567 ? 8.446 7.062 14.028 1.00 78.19 567 GLU A C 1
ATOM 4471 O O . GLU A 1 567 ? 8.543 6.012 13.391 1.00 78.19 567 GLU A O 1
ATOM 4476 N N . ARG A 1 568 ? 8.366 7.086 15.368 1.00 82.50 568 ARG A N 1
ATOM 4477 C CA . ARG A 1 568 ? 8.434 5.886 16.218 1.00 82.50 568 ARG A CA 1
ATOM 4478 C C . ARG A 1 568 ? 7.273 4.932 15.966 1.00 82.50 568 ARG A C 1
ATOM 4480 O O . ARG A 1 568 ? 7.426 3.722 16.095 1.00 82.50 568 ARG A O 1
ATOM 4487 N N . LEU A 1 569 ? 6.121 5.453 15.540 1.00 81.50 569 LEU A N 1
ATOM 4488 C CA . LEU A 1 569 ? 4.970 4.632 15.165 1.00 81.50 569 LEU A CA 1
ATOM 4489 C C . LEU A 1 569 ? 5.210 3.852 13.864 1.00 81.50 569 LEU A C 1
ATOM 4491 O O . LEU A 1 569 ? 4.554 2.841 13.620 1.00 81.50 569 LEU A O 1
ATOM 4495 N N . HIS A 1 570 ? 6.171 4.275 13.041 1.00 78.56 570 HIS A N 1
ATOM 4496 C CA . HIS A 1 570 ? 6.416 3.716 11.709 1.00 78.56 570 HIS A CA 1
ATOM 4497 C C . HIS A 1 570 ? 7.658 2.820 11.633 1.00 78.56 570 HIS A C 1
ATOM 4499 O O . HIS A 1 570 ? 7.939 2.265 10.570 1.00 78.56 570 HIS A O 1
ATOM 4505 N N . THR A 1 571 ? 8.392 2.625 12.735 1.00 73.69 571 THR A N 1
ATOM 4506 C CA . THR A 1 571 ? 9.634 1.827 12.740 1.00 73.69 571 THR A CA 1
ATOM 4507 C C . THR A 1 571 ? 9.386 0.323 12.649 1.00 73.69 571 THR A C 1
ATOM 4509 O O . THR A 1 571 ? 10.261 -0.432 12.227 1.00 73.69 571 THR A O 1
ATOM 4512 N N . GLY A 1 572 ? 8.187 -0.128 13.034 1.00 76.81 572 GLY A N 1
ATOM 4513 C CA . GLY A 1 572 ? 7.854 -1.549 13.159 1.00 76.81 572 GLY A CA 1
ATOM 4514 C C . GLY A 1 572 ? 8.511 -2.230 14.365 1.00 76.81 572 GLY A C 1
ATOM 4515 O O . GLY A 1 572 ? 8.362 -3.442 14.530 1.00 76.81 572 GLY A O 1
ATOM 4516 N N . ILE A 1 573 ? 9.212 -1.471 15.214 1.00 80.75 573 ILE A N 1
ATOM 4517 C CA . ILE A 1 573 ? 9.854 -1.954 16.436 1.00 80.75 573 ILE A CA 1
ATOM 4518 C C . ILE A 1 573 ? 8.869 -1.776 17.594 1.00 80.75 573 ILE A C 1
ATOM 4520 O O . ILE A 1 573 ? 8.522 -0.661 17.970 1.00 80.75 573 ILE A O 1
ATOM 4524 N N . VAL A 1 574 ? 8.414 -2.889 18.179 1.00 88.44 574 VAL A N 1
ATOM 4525 C CA . VAL A 1 574 ? 7.349 -2.878 19.201 1.00 88.44 574 VAL A CA 1
ATOM 4526 C C . VAL A 1 574 ? 7.709 -2.033 20.425 1.00 88.44 574 VAL A C 1
ATOM 4528 O O . VAL A 1 574 ? 6.852 -1.297 20.902 1.00 88.44 574 VAL A O 1
ATOM 4531 N N . ALA A 1 575 ? 8.962 -2.082 20.884 1.00 88.50 575 ALA A N 1
ATOM 4532 C CA . ALA A 1 575 ? 9.411 -1.317 22.048 1.00 88.50 575 ALA A CA 1
ATOM 4533 C C . ALA A 1 575 ? 9.302 0.206 21.841 1.00 88.50 575 ALA A C 1
ATOM 4535 O O . ALA A 1 575 ? 8.855 0.910 22.738 1.00 88.50 575 ALA A O 1
ATOM 4536 N N . GLU A 1 576 ? 9.643 0.710 20.651 1.00 89.69 576 GLU A N 1
ATOM 4537 C CA . GLU A 1 576 ? 9.556 2.145 20.331 1.00 89.69 576 GLU A CA 1
ATOM 4538 C C . GLU A 1 576 ? 8.098 2.608 20.199 1.00 89.69 576 GLU A C 1
ATOM 4540 O O . GLU A 1 576 ? 7.736 3.698 20.644 1.00 89.69 576 GLU A O 1
ATOM 4545 N N . ILE A 1 577 ? 7.240 1.753 19.630 1.00 90.88 577 ILE A N 1
ATOM 4546 C CA . ILE A 1 577 ? 5.792 1.991 19.557 1.00 90.88 577 ILE A CA 1
ATOM 4547 C C . ILE A 1 577 ? 5.195 2.044 20.972 1.00 90.88 577 ILE A C 1
ATOM 4549 O O . ILE A 1 577 ? 4.374 2.910 21.269 1.00 90.88 577 ILE A O 1
ATOM 4553 N N . GLU A 1 578 ? 5.582 1.114 21.849 1.00 93.62 578 GLU A N 1
ATOM 4554 C CA . GLU A 1 578 ? 5.150 1.086 23.252 1.00 93.62 578 GLU A CA 1
ATOM 4555 C C . GLU A 1 578 ? 5.602 2.329 24.013 1.00 93.62 578 GLU A C 1
ATOM 4557 O O . GLU A 1 578 ? 4.773 2.965 24.658 1.00 93.62 578 GLU A O 1
ATOM 4562 N N . GLU A 1 579 ? 6.866 2.721 23.872 1.00 93.44 579 GLU A N 1
ATOM 4563 C CA . GLU A 1 579 ? 7.408 3.932 24.487 1.00 93.44 579 GLU A CA 1
ATOM 4564 C C . GLU A 1 579 ? 6.644 5.190 24.045 1.00 93.44 579 GLU A C 1
ATOM 4566 O O . GLU A 1 579 ? 6.223 5.982 24.890 1.00 93.44 579 GLU A O 1
ATOM 4571 N N . CYS A 1 580 ? 6.378 5.336 22.741 1.00 93.44 580 CYS A N 1
ATOM 4572 C CA . CYS A 1 580 ? 5.598 6.449 22.199 1.00 93.44 580 CYS A CA 1
ATOM 4573 C C . CYS A 1 580 ? 4.200 6.534 22.839 1.00 93.44 580 CYS A C 1
ATOM 4575 O O . CYS A 1 580 ? 3.788 7.594 23.323 1.00 93.44 580 CYS A O 1
ATOM 4577 N N . TRP A 1 581 ? 3.468 5.416 22.901 1.00 95.50 581 TRP A N 1
ATOM 4578 C CA . TRP A 1 581 ? 2.128 5.410 23.493 1.00 95.50 581 TRP A CA 1
ATOM 4579 C C . TRP A 1 581 ? 2.135 5.610 25.006 1.00 95.50 581 TRP A C 1
ATOM 4581 O O . TRP A 1 581 ? 1.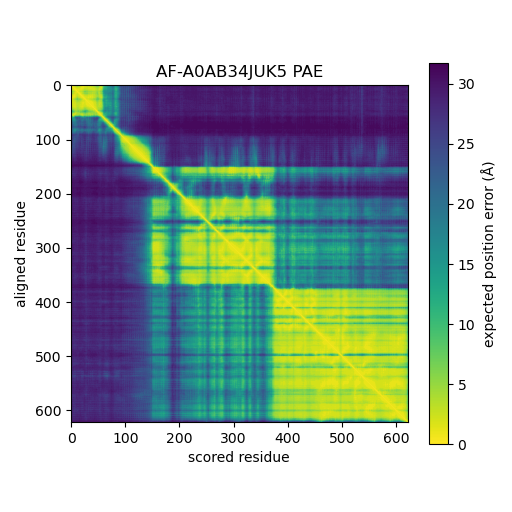245 6.285 25.531 1.00 95.50 581 TRP A O 1
ATOM 4591 N N . ASP A 1 582 ? 3.129 5.075 25.709 1.00 94.50 582 ASP A N 1
ATOM 4592 C CA . ASP A 1 582 ? 3.292 5.258 27.148 1.00 94.50 582 ASP A CA 1
ATOM 4593 C C . ASP A 1 582 ? 3.529 6.726 27.510 1.00 94.50 582 ASP A C 1
ATOM 4595 O O . ASP A 1 582 ? 2.941 7.224 28.472 1.00 94.50 582 ASP A O 1
ATOM 4599 N N . GLU A 1 583 ? 4.363 7.436 26.748 1.00 93.81 583 GLU A N 1
ATOM 4600 C CA . GLU A 1 583 ? 4.601 8.870 26.933 1.00 93.81 583 GLU A CA 1
ATOM 4601 C C . GLU A 1 583 ? 3.311 9.677 26.779 1.00 93.81 583 GLU A C 1
ATOM 4603 O O . GLU A 1 583 ? 2.939 10.437 27.679 1.00 93.81 583 GLU A O 1
ATOM 4608 N N . VAL A 1 584 ? 2.586 9.472 25.674 1.00 92.81 584 VAL A N 1
ATOM 4609 C CA . VAL A 1 584 ? 1.325 10.183 25.407 1.00 92.81 584 VAL A CA 1
ATOM 4610 C C . VAL A 1 584 ? 0.293 9.879 26.495 1.00 92.81 584 VAL A C 1
ATOM 4612 O O . VAL A 1 584 ? -0.386 10.784 26.985 1.00 92.81 584 VAL A O 1
ATOM 4615 N N . THR A 1 585 ? 0.205 8.620 26.927 1.00 94.00 585 THR A N 1
ATOM 4616 C CA . THR A 1 585 ? -0.752 8.180 27.951 1.00 94.00 585 THR A CA 1
ATOM 4617 C C . THR A 1 585 ? -0.421 8.743 29.334 1.00 94.00 585 THR A C 1
ATOM 4619 O O . THR A 1 585 ? -1.328 9.149 30.059 1.00 94.00 585 THR A O 1
ATOM 4622 N N . LYS A 1 586 ? 0.864 8.839 29.701 1.00 94.00 586 LYS A N 1
ATOM 4623 C CA . LYS A 1 586 ? 1.306 9.445 30.972 1.00 94.00 586 LYS A CA 1
ATOM 4624 C C . LYS A 1 586 ? 1.048 10.949 31.022 1.00 94.00 586 LYS A C 1
ATOM 4626 O O . LYS A 1 586 ? 0.747 11.480 32.089 1.00 94.00 586 LYS A O 1
ATOM 4631 N N . LEU A 1 587 ? 1.174 11.634 29.886 1.00 93.38 587 LEU A N 1
ATOM 4632 C CA . LEU A 1 587 ? 1.047 13.090 29.801 1.00 93.38 587 LEU A CA 1
ATOM 4633 C C . LEU A 1 587 ? -0.392 13.566 29.567 1.00 93.38 587 LEU A C 1
ATOM 4635 O O . LEU A 1 587 ? -0.705 14.726 29.835 1.00 93.38 587 LEU A O 1
ATOM 4639 N N . SER A 1 588 ? -1.282 12.696 29.084 1.00 96.12 588 SER A N 1
ATOM 4640 C CA . SER A 1 588 ? -2.646 13.069 28.718 1.00 96.12 588 SER A CA 1
ATOM 4641 C C . SER A 1 588 ? -3.697 12.254 29.459 1.00 96.12 588 SER A C 1
ATOM 4643 O O . SER A 1 588 ? -3.912 11.074 29.187 1.00 96.12 588 SER A O 1
ATOM 4645 N N . LYS A 1 589 ? -4.467 12.942 30.312 1.00 95.44 589 LYS A N 1
ATOM 4646 C CA . LYS A 1 589 ? -5.667 12.367 30.934 1.00 95.44 589 LYS A CA 1
ATOM 4647 C C . LYS A 1 589 ? -6.660 11.846 29.888 1.00 95.44 589 LYS A C 1
ATOM 4649 O O . LYS A 1 589 ? -7.194 10.758 30.056 1.00 95.44 589 LYS A O 1
ATOM 4654 N N . PHE A 1 590 ? -6.858 12.588 28.793 1.00 95.81 590 PHE A N 1
ATOM 4655 C CA . PHE A 1 590 ? -7.701 12.147 27.679 1.00 95.81 590 PHE A CA 1
ATOM 4656 C C . PHE A 1 590 ? -7.231 10.801 27.117 1.00 95.81 590 PHE A C 1
ATOM 4658 O O . PHE A 1 590 ? -8.052 9.904 26.934 1.00 95.81 590 PHE A O 1
ATOM 4665 N N . ALA A 1 591 ? -5.925 10.632 26.888 1.00 96.94 591 ALA A N 1
ATOM 4666 C CA . ALA A 1 591 ? -5.380 9.379 26.376 1.00 96.94 591 ALA A CA 1
ATOM 4667 C C . ALA A 1 591 ? -5.572 8.221 27.365 1.00 96.94 591 ALA A C 1
ATOM 4669 O O . ALA A 1 591 ? -6.098 7.176 26.981 1.00 96.94 591 ALA A O 1
ATOM 4670 N N . ALA A 1 592 ? -5.233 8.433 28.640 1.00 97.25 592 ALA A N 1
ATOM 4671 C CA . ALA A 1 592 ? -5.401 7.434 29.693 1.00 97.25 592 ALA A CA 1
ATOM 4672 C C . ALA A 1 592 ? -6.861 6.987 29.864 1.00 97.25 592 ALA A C 1
ATOM 4674 O O . ALA A 1 592 ? -7.141 5.787 29.882 1.00 97.25 592 ALA A O 1
ATOM 4675 N N . ASP A 1 593 ? -7.802 7.933 29.940 1.00 97.69 593 ASP A N 1
ATOM 4676 C CA . ASP A 1 593 ? -9.224 7.624 30.104 1.00 97.69 593 ASP A CA 1
ATOM 4677 C C . ASP A 1 593 ? -9.796 6.913 28.864 1.00 97.69 593 ASP A C 1
ATOM 4679 O O . ASP A 1 593 ? -10.523 5.927 29.010 1.00 97.69 593 ASP A O 1
ATOM 4683 N N . THR A 1 594 ? -9.424 7.352 27.654 1.00 97.44 594 THR A N 1
ATOM 4684 C CA . THR A 1 594 ? -9.893 6.748 26.392 1.00 97.44 594 THR A CA 1
ATOM 4685 C C . THR A 1 594 ? -9.407 5.307 26.246 1.00 97.44 594 THR A C 1
ATOM 4687 O O . THR A 1 594 ? -10.208 4.420 25.947 1.00 97.44 594 THR A O 1
ATOM 4690 N N . LEU A 1 595 ? -8.116 5.049 26.495 1.00 97.56 595 LEU A N 1
ATOM 4691 C CA . LEU A 1 595 ? -7.550 3.698 26.439 1.00 97.56 595 LEU A CA 1
ATOM 4692 C C . LEU A 1 595 ? -8.164 2.780 27.489 1.00 97.56 595 LEU A C 1
ATOM 4694 O O . LEU A 1 595 ? -8.496 1.639 27.168 1.00 97.56 595 LEU A O 1
ATOM 4698 N N . ARG A 1 596 ? -8.352 3.273 28.718 1.00 97.62 596 ARG A N 1
ATOM 4699 C CA . ARG A 1 596 ? -8.996 2.503 29.785 1.00 97.62 596 ARG A CA 1
ATOM 4700 C C . ARG A 1 596 ? -10.396 2.056 29.365 1.00 97.62 596 ARG A C 1
ATOM 4702 O O . ARG A 1 596 ? -10.671 0.866 29.415 1.00 97.62 596 ARG A O 1
ATOM 4709 N N . LEU A 1 597 ? -11.242 2.985 28.912 1.00 97.44 597 LEU A N 1
ATOM 4710 C CA . LEU A 1 597 ? -12.620 2.678 28.506 1.00 97.44 597 LEU A CA 1
ATOM 4711 C C . LEU A 1 597 ? -12.683 1.719 27.309 1.00 97.44 597 LEU A C 1
ATOM 4713 O O . LEU A 1 597 ? -13.528 0.831 27.264 1.00 97.44 597 LEU A O 1
ATOM 4717 N N . CYS A 1 598 ? -11.778 1.868 26.340 1.00 97.88 598 CYS A N 1
ATOM 4718 C CA . CYS A 1 598 ? -11.748 1.000 25.161 1.00 97.88 598 CYS A CA 1
ATOM 4719 C C . CYS A 1 598 ? -11.140 -0.388 25.425 1.00 97.88 598 CYS A C 1
ATOM 4721 O O . CYS A 1 598 ? -11.239 -1.262 24.566 1.00 97.88 598 CYS A O 1
ATOM 4723 N N . SER A 1 599 ? -10.520 -0.594 26.591 1.00 96.75 599 SER A N 1
ATOM 4724 C CA . SER A 1 599 ? -9.932 -1.879 26.991 1.00 96.75 599 SER A CA 1
ATOM 4725 C C . SER A 1 599 ? -10.920 -2.797 27.725 1.00 96.75 599 SER A C 1
ATOM 4727 O O . SER A 1 599 ? -10.576 -3.948 28.004 1.00 96.75 599 SER A O 1
ATOM 4729 N N . ASP A 1 600 ? -12.133 -2.322 28.028 1.00 92.81 600 ASP A N 1
ATOM 4730 C CA . ASP A 1 600 ? -13.182 -3.114 28.677 1.00 92.81 600 ASP A CA 1
ATOM 4731 C C . ASP A 1 600 ? -13.602 -4.304 27.804 1.00 92.81 600 ASP A C 1
ATOM 4733 O O . ASP A 1 600 ? -13.804 -4.161 26.599 1.00 92.81 600 ASP A O 1
ATOM 4737 N N . ASN A 1 601 ? -13.765 -5.484 28.413 1.00 91.56 601 ASN A N 1
ATOM 4738 C CA . ASN A 1 601 ? -14.202 -6.699 27.726 1.00 91.56 601 ASN A CA 1
ATOM 4739 C C . ASN A 1 601 ? -15.483 -7.273 28.370 1.00 91.56 601 ASN A C 1
ATOM 4741 O O . ASN A 1 601 ? -15.403 -7.759 29.502 1.00 91.56 601 ASN A O 1
ATOM 4745 N N . PRO A 1 602 ? -16.639 -7.285 27.675 1.00 93.44 602 PRO A N 1
ATOM 4746 C CA . PRO A 1 602 ? -16.862 -6.767 26.319 1.00 93.44 602 PRO A CA 1
ATOM 4747 C C . PRO A 1 602 ? -16.780 -5.227 26.249 1.00 93.44 602 PRO A C 1
ATOM 4749 O O . PRO A 1 602 ? -16.959 -4.574 27.279 1.00 93.44 602 PRO A O 1
ATOM 4752 N N . PRO A 1 603 ? -16.561 -4.635 25.055 1.00 96.12 603 PRO A N 1
ATOM 4753 C CA . PRO A 1 603 ? -16.521 -3.183 24.911 1.00 96.12 603 PRO A CA 1
ATOM 4754 C C . PRO A 1 603 ? -17.809 -2.484 25.354 1.00 96.12 603 PRO A C 1
ATOM 4756 O O . PRO A 1 603 ? -18.906 -2.882 24.956 1.00 96.12 603 PRO A O 1
ATOM 4759 N N . ASN A 1 604 ? -17.665 -1.386 26.096 1.00 97.06 604 ASN A N 1
ATOM 4760 C CA . ASN A 1 604 ? -18.762 -0.492 26.464 1.00 97.06 604 ASN A CA 1
ATOM 4761 C C . ASN A 1 604 ? -18.819 0.711 25.505 1.00 97.06 604 ASN A C 1
ATOM 4763 O O . ASN A 1 604 ? -18.273 1.781 25.788 1.00 97.06 604 ASN A O 1
ATOM 4767 N N . TYR A 1 605 ? -19.450 0.522 24.342 1.00 97.75 605 TYR A N 1
ATOM 4768 C CA . TYR A 1 605 ? -19.514 1.543 23.287 1.00 97.75 605 TYR A CA 1
ATOM 4769 C C . TYR A 1 605 ? -20.152 2.843 23.774 1.00 97.75 605 TYR A C 1
ATOM 4771 O O . TYR A 1 605 ? -19.662 3.921 23.456 1.00 97.75 605 TYR A O 1
ATOM 4779 N N . GLU A 1 606 ? -21.206 2.756 24.583 1.00 97.62 606 GLU A N 1
ATOM 4780 C CA . GLU A 1 606 ? -21.948 3.903 25.101 1.00 97.62 606 GLU A CA 1
ATOM 4781 C C . GLU A 1 606 ? -21.066 4.791 25.989 1.00 97.62 606 GLU A C 1
ATOM 4783 O O . GLU A 1 606 ? -21.067 6.017 25.840 1.00 97.62 606 GLU A O 1
ATOM 4788 N N . ALA A 1 607 ? -20.271 4.185 26.878 1.00 97.50 607 ALA A N 1
ATOM 4789 C CA . ALA A 1 607 ? -19.336 4.919 27.726 1.00 97.50 607 ALA A CA 1
ATOM 4790 C C . ALA A 1 607 ? -18.225 5.593 26.906 1.00 97.50 607 ALA A C 1
ATOM 4792 O O . ALA A 1 607 ? -17.894 6.754 27.162 1.00 97.50 607 ALA A O 1
ATOM 4793 N N . VAL A 1 608 ? -17.687 4.900 25.895 1.00 97.50 608 VAL A N 1
ATOM 4794 C CA . VAL A 1 608 ? -16.665 5.456 24.992 1.00 97.50 608 VAL A CA 1
ATOM 4795 C C . VAL A 1 608 ? -17.235 6.607 24.161 1.00 97.50 608 VAL A C 1
ATOM 4797 O O . VAL A 1 608 ? -16.609 7.664 24.083 1.00 97.50 608 VAL A O 1
ATOM 4800 N N . CYS A 1 609 ? -18.431 6.445 23.582 1.00 96.75 609 CYS A N 1
ATOM 4801 C CA . CYS A 1 609 ? -19.116 7.495 22.828 1.00 96.75 609 CYS A CA 1
ATOM 4802 C C . CYS A 1 609 ? -19.295 8.751 23.676 1.00 96.75 609 CYS A C 1
ATOM 4804 O O . CYS A 1 609 ? -18.893 9.835 23.257 1.00 96.75 609 CYS A O 1
ATOM 4806 N N . LYS A 1 610 ? -19.846 8.597 24.886 1.00 96.69 610 LYS A N 1
ATOM 4807 C CA . LYS A 1 610 ? -20.063 9.712 25.809 1.00 96.69 610 LYS A CA 1
ATOM 4808 C C . LYS A 1 610 ? -18.756 10.444 26.124 1.00 96.69 610 LYS A C 1
ATOM 4810 O O . LYS A 1 610 ? -18.685 11.658 25.950 1.00 96.69 610 LYS A O 1
ATOM 4815 N N . HIS A 1 611 ? -17.718 9.704 26.523 1.00 96.50 611 HIS A N 1
ATOM 4816 C CA . HIS A 1 611 ? -16.404 10.263 26.861 1.00 96.50 611 HIS A CA 1
ATOM 4817 C C . HIS A 1 611 ? -15.776 11.039 25.698 1.00 96.50 611 HIS A C 1
ATOM 4819 O O . HIS A 1 611 ? -15.289 12.155 25.888 1.00 96.50 611 HIS A O 1
ATOM 4825 N N . LEU A 1 612 ? -15.803 10.476 24.485 1.00 94.94 612 LEU A N 1
ATOM 4826 C CA . LEU A 1 612 ? -15.234 11.129 23.307 1.00 94.94 612 LEU A CA 1
ATOM 4827 C C . LEU A 1 612 ? -16.022 12.372 22.902 1.00 94.94 612 LEU A C 1
ATOM 4829 O O . LEU A 1 612 ? -15.407 13.395 22.617 1.00 94.94 612 LEU A O 1
ATOM 4833 N N . THR A 1 613 ? -17.356 12.322 22.899 1.00 94.06 613 THR A N 1
ATOM 4834 C CA . THR A 1 613 ? -18.179 13.493 22.574 1.00 94.06 613 THR A CA 1
ATOM 4835 C C . THR A 1 613 ? -17.931 14.632 23.561 1.00 94.06 613 THR A C 1
ATOM 4837 O O . THR A 1 613 ? -17.684 15.755 23.128 1.00 94.06 613 THR A O 1
ATOM 4840 N N . GLU A 1 614 ? -17.921 14.353 24.867 1.00 94.12 614 GLU A N 1
ATOM 4841 C CA . GLU A 1 614 ? -17.649 15.363 25.900 1.00 94.12 614 GLU A CA 1
ATOM 4842 C C . GLU A 1 614 ? -16.230 15.945 25.770 1.00 94.12 614 GLU A C 1
ATOM 4844 O O . GLU A 1 614 ? -16.048 17.162 25.822 1.00 94.12 614 GLU A O 1
ATOM 4849 N N . SER A 1 615 ? -15.229 15.091 25.534 1.00 93.00 615 SER A N 1
ATOM 4850 C CA . SER A 1 615 ? -13.825 15.511 25.422 1.00 93.00 615 SER A CA 1
ATOM 4851 C C . SER A 1 615 ? -13.535 16.308 24.148 1.00 93.00 615 SER A C 1
ATOM 4853 O O . SER A 1 615 ? -12.807 17.296 24.196 1.00 93.00 615 SER A O 1
ATOM 4855 N N . ILE A 1 616 ? -14.093 15.897 23.004 1.00 86.81 616 ILE A N 1
ATOM 4856 C CA . ILE A 1 616 ? -13.876 16.574 21.718 1.00 86.81 616 ILE A CA 1
ATOM 4857 C C . ILE A 1 616 ? -14.566 17.938 21.724 1.00 86.81 616 ILE A C 1
ATOM 4859 O O . ILE A 1 616 ? -13.936 18.922 21.351 1.00 86.81 616 ILE A O 1
ATOM 4863 N N . VAL A 1 617 ? -15.811 18.025 22.212 1.00 83.56 617 VAL A N 1
ATOM 4864 C CA . VAL A 1 617 ? -16.526 19.308 22.339 1.00 83.56 617 VAL A CA 1
ATOM 4865 C C . VAL A 1 617 ? -15.753 20.281 23.232 1.00 83.56 617 VAL A C 1
ATOM 4867 O O . VAL A 1 617 ? -15.619 21.448 22.882 1.00 83.56 617 VAL A O 1
ATOM 4870 N N . ALA A 1 618 ? -15.179 19.808 24.342 1.00 80.56 618 ALA A N 1
ATOM 4871 C CA . ALA A 1 618 ? -14.363 20.649 25.217 1.00 80.56 618 ALA A CA 1
ATOM 4872 C C . ALA A 1 618 ? -13.057 21.146 24.558 1.00 80.56 618 ALA A C 1
ATOM 4874 O O . ALA A 1 618 ? -12.541 22.195 24.942 1.00 80.56 618 ALA A O 1
ATOM 4875 N N . ALA A 1 619 ? -12.515 20.406 23.584 1.00 73.56 619 ALA A N 1
ATOM 4876 C CA . ALA A 1 619 ? -11.248 20.710 22.914 1.00 73.56 619 ALA A CA 1
ATOM 4877 C C . ALA A 1 619 ? -11.387 21.613 21.676 1.00 73.56 619 ALA A C 1
ATOM 4879 O O . ALA A 1 619 ? -10.396 22.189 21.226 1.00 73.56 619 ALA A O 1
ATOM 4880 N N . THR A 1 620 ? -12.598 21.763 21.140 1.00 65.38 620 THR A N 1
ATOM 4881 C CA . THR A 1 620 ? -12.928 22.708 20.064 1.00 65.38 620 THR A CA 1
ATOM 4882 C C . THR A 1 620 ? -13.922 23.755 20.572 1.00 65.38 620 THR A C 1
ATOM 4884 O O . THR A 1 620 ? -15.121 23.591 20.340 1.00 65.38 620 THR A O 1
ATOM 4887 N N . PRO A 1 621 ? -13.467 24.815 21.273 1.00 45.94 621 PRO A N 1
ATOM 4888 C CA . PRO A 1 621 ? -14.302 25.988 21.506 1.00 45.94 621 PRO A CA 1
ATOM 4889 C C . PRO A 1 621 ? -14.669 26.609 20.152 1.00 45.94 621 PRO A C 1
ATOM 4891 O O . PRO A 1 621 ? -13.803 26.679 19.276 1.00 45.94 621 PRO A O 1
ATOM 4894 N N . GLU A 1 622 ? -15.938 26.993 19.994 1.00 40.34 622 GLU A N 1
ATOM 4895 C CA . GLU A 1 622 ? -16.497 27.617 18.778 1.00 40.34 622 GLU A CA 1
ATOM 4896 C C . GLU A 1 622 ? -15.667 28.778 18.215 1.00 40.34 622 GLU A C 1
ATOM 4898 O O . GLU A 1 622 ? -15.130 29.585 19.014 1.00 40.34 622 GLU A O 1
#

InterPro domains:
  IPR000719 Protein kinase domain [PS50011] (381-622)
  IPR000719 Protein kinase domain [SM00220] (381-613)
  IPR011009 Protein kinase-like domain superfamily [SSF56112] (385-613)

Radius of gyration: 35.56 Å; Cα contacts (8 Å, |Δi|>4): 943; chains: 1; bounding box: 68×84×115 Å

Foldseek 3Di:
DKWKKWKFKDDPNHTDDGTDIDIDDPPDDPVNVVVSCCVVCVVVVVVDPDIDMDMDTPDDDDDDDDDDDDPDDDDDDDDDDDDDDDDDDDDDDPVVVVVVVVVVVVVVVVVVVVVVVVVVVVVVVVVVVVVVVVVLVVVVVVVVCCVVDDPQQLLNQLCQQAVPAEEDDPLQPDDDDDFDFWDFDADPVRHTDDTDTDPPDLPHWLPDAQDAQVVLVVSVCVRCVVLQVVVVVVQKHKDQQQPPQALAAPPDDSVRRDRQQWIFIFRHPPDDHLLGGLATEHEGAGPVLCQHSNNNSSRLVSFCSSCVPRNVLQQWHKYKYYHRFKIKIKIWGQDPDRPGDRTHIYIYPIAGCSDVVSVRSVSCVSRPCVSSRQQWDRDDPQFDAFDDDDSFWTKGAGNPDNQKIKTFGGNVDFCLQVLVLQVLLPPQPPAKHFDPPADNPGRGMTIIGGDFAQDPDLLLCLVQLLCLLPPSHVLVSCQVSQKHQQADANVQWTHHPPDSHIYGHDSPQMDGLPDFAFRDDYQLLLFDPVNLVCNVVRGTDRDHSLRNLSSSLSRNLCSLVVPSVPVLSVPPDNVSSVVVLVVSCVVDPLSVVSNVQSNDVVHDSVVNSVSSNVVVCVSDDD

Organism: Prymnesium parvum (NCBI:txid97485)

Secondary structure (DSSP, 8-state):
-EEEEEEEEEETTEEEEEEEEEEEETT--HHHHHHHHHHHTHHHHTT-S--EEEEEESSSS-------------------PPP--PPPP----HHHHHHHHHHHHHHHHHHHHHHHHHHHHHHHHHHHHHHHHHHHHHHHHHHHGGGGT----HHHHHHHHHTT-EE--GGG-S---------EEE-TTS-EEEE---TT-TTSSTT--S--HHHHHHHHHHHTHHHHHHHHTTT-EEEE-TT---BPPTT--GGG-B--SSEEEESSTT---TTSEEEEEEE-S--TT---HHHHHHHHHHHHHIIIII-TT--EEEEEEE-SSEEEEEEEEE--STTS-SEEEEEPPPEETTSHHHHHHHHHHHH-TTTS---BPPPPTTEEEEEEE-SSEEEEEESS-TT-EEEEEBTT---HHHHHHHHHTTT-TTS-EE-TT--TT-TTEEEEESPPBPPSSGGGTGGGGGGGTSTT-HHHHHHHTTEE-S--SGGGEEEPTTSS-EEE--TTS-EETT-EEE--SS-GGG--HHHHHHHHTT-EEE--HHHHHHHHHHHHHHHHTT-TT-GGGGS--HHHHHHHHHHHHHH-HHHHHHHHHHT-SS--HHHHHHHHHHHHHHHS--

Sequence (622 aa):
MVITVWVQLLRGGQGIGTPSKIKLNDGSDVDDLRKAVKVEFSNQLQTYDAAQLNVSTARESSEYLELDQTLNGLQTSPRAPLFVHAPALAGGSEQLDVEIERLKELRLTEEARAEQAKAKARAEEAKARAEEATRDRVVVEARSKGVRGVSLTPSELCQAMEKVGKQVQHWFDSWDLQFNDVKVTVDEKMKPKKFEVDAAKKDAFFTQQDLNEKLVQAAWSCTFSSVFELAASQSIFWVDTHTKAWLNQPNGEEKNGKKPGAVAMGRIHGTLDAHFVIAFHDNKDSCNGKFTQDDRGKVFAYCVLVLEFYQQTRPFMPCSLFDGKYSQCFRVVRSRVPGHHPYYAEWSPVLDLSIREDAQRYAGFLLDRAGSGYRLSEIHPDADNMIGRGATSVVFSHTSDENCVIKVAYSRFNLSKERSVLKRIEGRSGILRLHEQDKDDDPCCLLLTPKLEAFVNLKQLLPLLVTLIDEQGQLRQLHTLGFVHCDVRPPNIMKATGNRRAALVDFGAVRTTEECTQYTHGALAFASPRVRSAYSHERAIRMLPTDDMVSFALCAIALYHNCVDDERLHTGIVAEIEECWDEVTKLSKFAADTLRLCSDNPPNYEAVCKHLTESIVAATPE